Protein AF-0000000087753301 (afdb_ho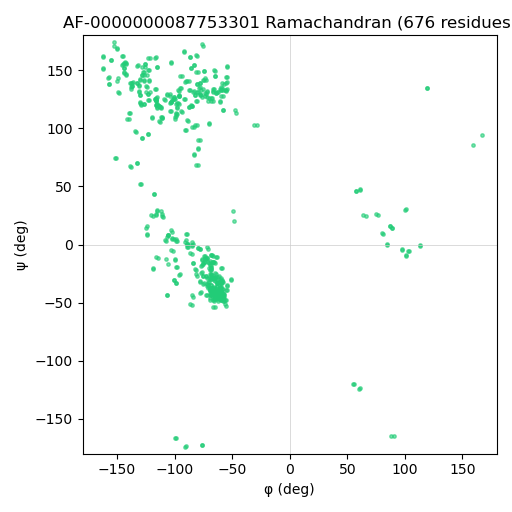modimer)

Foldseek 3Di:
DFFAEEEEDAELQSLLLQLVLVVVPPAQVRYAYEYQDHHCPALNLVFQFWADPPFDPQVLPPCSLVLLLLLQVVLVVCCVPPVQLQKDKFKAKEWELDDDDDPVSCVVRFVQKDKDQPCVVCQVVCQVQLQNPFAPSTGIMIIGIIMGGNSVRNSVVSVVSSVVSVHYYHNDDDPDVLVQFAASYEYEYARQQVCCVVAVQKWWWKWKKWKFQAQSRRYWYAYPPLQWIWRDGNVRIIIITGDTHIRDDDFDDDPVRVVVRLVVVCNGRVVCNPTGTDDMGMHIFTAGVSHFQAAKDARPNNGIYGYGYHHGSCCSSSSNSSSNSNSVRVVVVSPPNPPD/DFFAEEEEDAELQSLLLQLVLVVVPPAQVRYAYEYQDHHCPAVNLVFQFWADPPFDPQVLPPCSLVLLLLLQVVLVVCCVPPVQLQKDKFKAKEWELDDDDDPVSCVVRFVQKDKDQPCVVCQVVCQVQLQNPFAPSTGIMIIGIIMGGNSVRNSVVSVVSSVVSVHYYHNDDDPDQLVQFAASYEYEYARQQVCCVVAVQKWWWKWKKWKFQAQSRRYWYAYPPPRWIWRDGNVRIIIITDDTHIRDPDFDDDPVRVVVRLVVVCNGRVVCNPTGTDDMGMHIFTAGVSHFQAAKDARPNNGIYGYGYHHGSCCSSSSNSSSNSNSVRVVVRSPPNPPD

InterPro domains:
  IPR006076 FAD dependent oxidoreductase [PF01266] (4-327)
  IPR006181 D-amino acid oxidase, conserved site [PS00677] (305-323)
  IPR023209 D-amino-acid oxidase [PIRSF000189] (2-336)
  IPR023209 D-amino-acid oxidase [PTHR11530] (2-331)

Nearest PDB structures (foldseek):
  7cyx-assembly1_A  TM=8.065E-01  e=3.229E-23  Bacillus cereus ATCC 14579
  7cyx-assembly1_B  TM=8.087E-01  e=1.530E-21  Bacillus cereus ATCC 14579
  3if9-assembly1_A-2  TM=7.912E-01  e=9.898E-21  Bacillus subtilis
  1ryi-assembly1_A  TM=8.065E-01  e=8.739E-20  Bacillus subtilis
  1ng3-assembly1_A  TM=7.568E-01  e=5.653E-20  Bacillus subtilis

Structure (mmCIF, N/CA/C/O backbone):
data_AF-0000000087753301-model_v1
#
loop_
_entity.id
_entity.type
_entity.pdbx_description
1 polymer 'Amino acid oxidase'
#
loop_
_atom_site.group_PDB
_atom_site.id
_atom_site.type_symbol
_atom_site.label_atom_id
_atom_site.label_alt_id
_atom_site.label_comp_id
_atom_site.label_asym_id
_atom_site.label_entity_id
_atom_site.label_seq_id
_atom_site.pdbx_PDB_ins_code
_atom_site.Cartn_x
_atom_site.Cartn_y
_atom_site.Cartn_z
_atom_site.occupancy
_atom_site.B_iso_or_equiv
_atom_site.auth_seq_id
_atom_site.auth_comp_id
_atom_site.auth_asym_id
_atom_site.auth_atom_id
_atom_site.pdbx_PDB_model_num
ATOM 1 N N . MET A 1 1 ? 17.531 -39.781 -29.328 1 51.44 1 MET A N 1
ATOM 2 C CA . MET A 1 1 ? 17.156 -38.406 -29.641 1 51.44 1 MET A CA 1
ATOM 3 C C . MET A 1 1 ? 16.672 -37.688 -28.391 1 51.44 1 MET A C 1
ATOM 5 O O . MET A 1 1 ? 16.078 -38.281 -27.5 1 51.44 1 MET A O 1
ATOM 9 N N . LYS A 1 2 ? 17.203 -36.438 -28.094 1 78.88 2 LYS A N 1
ATOM 10 C CA . LYS A 1 2 ? 16.922 -35.781 -26.828 1 78.88 2 LYS A CA 1
ATOM 11 C C . LYS A 1 2 ? 15.484 -35.312 -26.75 1 78.88 2 LYS A C 1
ATOM 13 O O . LYS A 1 2 ? 14.938 -34.844 -27.75 1 78.88 2 LYS A O 1
ATOM 18 N N . SER A 1 3 ? 14.672 -35.625 -25.859 1 89.19 3 SER A N 1
ATOM 19 C CA . SER A 1 3 ? 13.25 -35.375 -25.688 1 89.19 3 SER A CA 1
ATOM 20 C C . SER A 1 3 ? 12.953 -33.875 -25.688 1 89.19 3 SER A C 1
ATOM 22 O O . SER A 1 3 ? 13.75 -33.062 -25.188 1 89.19 3 SER A O 1
ATOM 24 N N . HIS A 1 4 ? 11.945 -33.5 -26.453 1 96.12 4 HIS A N 1
ATOM 25 C CA . HIS A 1 4 ? 11.383 -32.156 -26.391 1 96.12 4 HIS A CA 1
ATOM 26 C C . HIS A 1 4 ? 10.195 -32.094 -25.453 1 96.12 4 HIS A C 1
ATOM 28 O O . HIS A 1 4 ? 9.352 -33 -25.438 1 96.12 4 HIS A O 1
ATOM 34 N N . VAL A 1 5 ? 10.195 -31.094 -24.656 1 98.31 5 VAL A N 1
ATOM 35 C CA . VAL A 1 5 ? 9.109 -30.938 -23.688 1 98.31 5 VAL A CA 1
ATOM 36 C C . VAL A 1 5 ? 8.156 -29.844 -24.172 1 98.31 5 VAL A C 1
ATOM 38 O O . VAL A 1 5 ? 8.578 -28.703 -24.391 1 98.31 5 VAL A O 1
ATOM 41 N N . VAL A 1 6 ? 6.906 -30.156 -24.359 1 98.62 6 VAL A N 1
ATOM 42 C CA . VAL A 1 6 ? 5.879 -29.188 -24.734 1 98.62 6 VAL A CA 1
ATOM 43 C C . VAL A 1 6 ? 4.91 -28.984 -23.578 1 98.62 6 VAL A C 1
ATOM 45 O O . VAL A 1 6 ? 4.16 -29.891 -23.203 1 98.62 6 VAL A O 1
ATOM 48 N N . VAL A 1 7 ? 4.953 -27.844 -22.938 1 98.88 7 VAL A N 1
ATOM 49 C CA . VAL A 1 7 ? 3.994 -27.469 -21.906 1 98.88 7 VAL A CA 1
ATOM 50 C C . VAL A 1 7 ? 2.754 -26.859 -22.547 1 98.88 7 VAL A C 1
ATOM 52 O O . VAL A 1 7 ? 2.85 -25.844 -23.234 1 98.88 7 VAL A O 1
ATOM 55 N N . VAL A 1 8 ? 1.593 -27.484 -22.328 1 98.75 8 VAL A N 1
ATOM 56 C CA . VAL A 1 8 ? 0.366 -27 -22.953 1 98.75 8 VAL A CA 1
ATOM 57 C C . VAL A 1 8 ? -0.476 -26.25 -21.938 1 98.75 8 VAL A C 1
ATOM 59 O O . VAL A 1 8 ? -0.982 -26.844 -20.984 1 98.75 8 VAL A O 1
ATOM 62 N N . GLY A 1 9 ? -0.659 -24.969 -22.141 1 98.31 9 GLY A N 1
ATOM 63 C CA . GLY A 1 9 ? -1.325 -24.062 -21.219 1 98.31 9 GLY A CA 1
ATOM 64 C C . GLY A 1 9 ? -0.431 -22.938 -20.734 1 98.31 9 GLY A C 1
ATOM 65 O O . GLY A 1 9 ? 0.715 -23.172 -20.344 1 98.31 9 GLY A O 1
ATOM 66 N N . ALA A 1 10 ? -0.972 -21.75 -20.75 1 98.31 10 ALA A N 1
ATOM 67 C CA . ALA A 1 10 ? -0.163 -20.578 -20.406 1 98.31 10 ALA A CA 1
ATOM 68 C C . ALA A 1 10 ? -0.73 -19.859 -19.188 1 98.31 10 ALA A C 1
ATOM 70 O O . ALA A 1 10 ? -0.623 -18.625 -19.078 1 98.31 10 ALA A O 1
ATOM 71 N N . GLY A 1 11 ? -1.461 -20.562 -18.344 1 98.19 11 GLY A N 1
ATOM 72 C CA . GLY A 1 11 ? -1.786 -20.047 -17.016 1 98.19 11 GLY A CA 1
ATOM 73 C C . GLY A 1 11 ? -0.625 -20.125 -16.047 1 98.19 11 GLY A C 1
ATOM 74 O O . GLY A 1 11 ? 0.497 -20.453 -16.438 1 98.19 11 GLY A O 1
ATOM 75 N N . VAL A 1 12 ? -0.888 -19.828 -14.812 1 98.69 12 VAL A N 1
ATOM 76 C CA . VAL A 1 12 ? 0.171 -19.766 -13.812 1 98.69 12 VAL A CA 1
ATOM 77 C C . VAL A 1 12 ? 0.815 -21.141 -13.648 1 98.69 12 VAL A C 1
ATOM 79 O O . VAL A 1 12 ? 2.021 -21.234 -13.406 1 98.69 12 VAL A O 1
ATOM 82 N N . ILE A 1 13 ? 0.058 -22.219 -13.797 1 98.75 13 ILE A N 1
ATOM 83 C CA . ILE A 1 13 ? 0.582 -23.562 -13.641 1 98.75 13 ILE A CA 1
ATOM 84 C C . ILE A 1 13 ? 1.532 -23.891 -14.789 1 98.75 13 ILE A C 1
ATOM 86 O O . ILE A 1 13 ? 2.648 -24.359 -14.57 1 98.75 13 ILE A O 1
ATOM 90 N N . GLY A 1 14 ? 1.138 -23.594 -16.016 1 98.81 14 GLY A N 1
ATOM 91 C CA . GLY A 1 14 ? 1.969 -23.891 -17.172 1 98.81 14 GLY A CA 1
ATOM 92 C C . GLY A 1 14 ? 3.252 -23.078 -17.203 1 98.81 14 GLY A C 1
ATOM 93 O O . GLY A 1 14 ? 4.336 -23.641 -17.391 1 98.81 14 GLY A O 1
ATOM 94 N N . LEU A 1 15 ? 3.121 -21.812 -17 1 98.81 15 LEU A N 1
ATOM 95 C CA . LEU A 1 15 ? 4.289 -20.938 -17.031 1 98.81 15 LEU A CA 1
ATOM 96 C C . LEU A 1 15 ? 5.289 -21.312 -15.945 1 98.81 15 LEU A C 1
ATOM 98 O O . LEU A 1 15 ? 6.492 -21.391 -16.203 1 98.81 15 LEU A O 1
ATOM 102 N N . THR A 1 16 ? 4.777 -21.547 -14.75 1 98.81 16 THR A N 1
ATOM 103 C CA . THR A 1 16 ? 5.629 -21.906 -13.617 1 98.81 16 THR A CA 1
ATOM 104 C C . THR A 1 16 ? 6.305 -23.25 -13.859 1 98.81 16 THR A C 1
ATOM 106 O O . THR A 1 16 ? 7.484 -23.422 -13.539 1 98.81 16 THR A O 1
ATOM 109 N N . THR A 1 17 ? 5.582 -24.203 -14.414 1 98.88 17 THR A N 1
ATOM 110 C CA . THR A 1 17 ? 6.141 -25.516 -14.688 1 98.88 17 THR A CA 1
ATOM 111 C C . THR A 1 17 ? 7.27 -25.422 -15.711 1 98.88 17 THR A C 1
ATOM 113 O O . THR A 1 17 ? 8.328 -26.031 -15.531 1 98.88 17 THR A O 1
ATOM 116 N N . ALA A 1 18 ? 7.066 -24.656 -16.766 1 98.88 18 ALA A N 1
ATOM 117 C CA . ALA A 1 18 ? 8.109 -24.469 -17.766 1 98.88 18 ALA A CA 1
ATOM 118 C C . ALA A 1 18 ? 9.352 -23.828 -17.156 1 98.88 18 ALA A C 1
ATOM 120 O O . ALA A 1 18 ? 10.477 -24.25 -17.438 1 98.88 18 ALA A O 1
ATOM 121 N N . LEU A 1 19 ? 9.117 -22.844 -16.344 1 98.75 19 LEU A N 1
ATOM 122 C CA . LEU A 1 19 ? 10.242 -22.172 -15.688 1 98.75 19 LEU A CA 1
ATOM 123 C C . LEU A 1 19 ? 10.984 -23.141 -14.766 1 98.75 19 LEU A C 1
ATOM 125 O O . LEU A 1 19 ? 12.211 -23.172 -14.75 1 98.75 19 LEU A O 1
ATOM 129 N N . GLN A 1 20 ? 10.227 -23.922 -14.031 1 98.75 20 GLN A N 1
ATOM 130 C CA . GLN A 1 20 ? 10.82 -24.906 -13.133 1 98.75 20 GLN A CA 1
ATOM 131 C C . GLN A 1 20 ? 11.648 -25.938 -13.898 1 98.75 20 GLN A C 1
ATOM 133 O O . GLN A 1 20 ? 12.742 -26.312 -13.469 1 98.75 20 GLN A O 1
ATOM 138 N N . LEU A 1 21 ? 11.18 -26.391 -15.039 1 98.75 21 LEU A N 1
ATOM 139 C CA . LEU A 1 21 ? 11.914 -27.328 -15.891 1 98.75 21 LEU A CA 1
ATOM 140 C C . LEU A 1 21 ? 13.266 -26.75 -16.297 1 98.75 21 LEU A C 1
ATOM 142 O O . LEU A 1 21 ? 14.289 -27.438 -16.219 1 98.75 21 LEU A O 1
ATOM 146 N N . SER A 1 22 ? 13.195 -25.5 -16.703 1 98.56 22 SER A N 1
ATOM 147 C CA . SER A 1 22 ? 14.43 -24.828 -17.078 1 98.56 22 SER A CA 1
ATOM 148 C C . SER A 1 22 ? 15.398 -24.75 -15.906 1 98.56 22 SER A C 1
ATOM 150 O O . SER A 1 22 ? 16.594 -25.016 -16.062 1 98.56 22 SER A O 1
ATOM 152 N N . MET A 1 23 ? 14.898 -24.406 -14.75 1 97.62 23 MET A N 1
ATOM 153 C CA . MET A 1 23 ? 15.719 -24.297 -13.547 1 97.62 23 MET A CA 1
ATOM 154 C C . MET A 1 23 ? 16.297 -25.641 -13.141 1 97.62 23 MET A C 1
ATOM 156 O O . MET A 1 23 ? 17.359 -25.719 -12.531 1 97.62 23 MET A O 1
ATOM 160 N N . ASP A 1 24 ? 15.57 -26.656 -13.469 1 97.88 24 ASP A N 1
ATOM 161 C CA . ASP A 1 24 ? 16 -28 -13.117 1 97.88 24 ASP A CA 1
ATOM 162 C C . ASP A 1 24 ? 16.969 -28.562 -14.156 1 97.88 24 ASP A C 1
ATOM 164 O O . ASP A 1 24 ? 17.391 -29.719 -14.078 1 97.88 24 ASP A O 1
ATOM 168 N N . GLY A 1 25 ? 17.266 -27.812 -15.195 1 96.88 25 GLY A N 1
ATOM 169 C CA . GLY A 1 25 ? 18.375 -28.172 -16.062 1 96.88 25 GLY A CA 1
ATOM 170 C C . GLY A 1 25 ? 17.922 -28.578 -17.453 1 96.88 25 GLY A C 1
ATOM 171 O O . GLY A 1 25 ? 18.75 -28.938 -18.312 1 96.88 25 GLY A O 1
ATOM 172 N N . VAL A 1 26 ? 16.656 -28.609 -17.812 1 97.62 26 VAL A N 1
ATOM 173 C CA . VAL A 1 26 ? 16.203 -28.875 -19.172 1 97.62 26 VAL A CA 1
ATOM 174 C C . VAL A 1 26 ? 16.594 -27.703 -20.078 1 97.62 26 VAL A C 1
ATOM 176 O O . VAL A 1 26 ? 16.266 -26.547 -19.781 1 97.62 26 VAL A O 1
ATOM 179 N N . PRO A 1 27 ? 17.312 -27.953 -21.125 1 97.31 27 PRO A N 1
ATOM 180 C CA . PRO A 1 27 ? 17.719 -26.859 -22.016 1 97.31 27 PRO A CA 1
ATOM 181 C C . PRO A 1 27 ? 16.531 -26.078 -22.562 1 97.31 27 PRO A C 1
ATOM 183 O O . PRO A 1 27 ? 15.516 -26.672 -22.938 1 97.31 27 PRO A O 1
ATOM 186 N N . ALA A 1 28 ? 16.641 -24.828 -22.609 1 97.19 28 ALA A N 1
ATOM 187 C CA . ALA A 1 28 ? 15.555 -23.906 -22.984 1 97.19 28 ALA A CA 1
ATOM 188 C C . ALA A 1 28 ? 15.047 -24.219 -24.391 1 97.19 28 ALA A C 1
ATOM 190 O O . ALA A 1 28 ? 13.844 -24.094 -24.656 1 97.19 28 ALA A O 1
ATOM 191 N N . ASP A 1 29 ? 15.969 -24.562 -25.281 1 96.19 29 ASP A N 1
ATOM 192 C CA . ASP A 1 29 ? 15.594 -24.828 -26.672 1 96.19 29 ASP A CA 1
ATOM 193 C C . ASP A 1 29 ? 14.82 -26.141 -26.797 1 96.19 29 ASP A C 1
ATOM 195 O O . ASP A 1 29 ? 14.297 -26.453 -27.875 1 96.19 29 ASP A O 1
ATOM 199 N N . ARG A 1 30 ? 14.672 -26.859 -25.672 1 97.44 30 ARG A N 1
ATOM 200 C CA . ARG A 1 30 ? 13.914 -28.109 -25.656 1 97.44 30 ARG A CA 1
ATOM 201 C C . ARG A 1 30 ? 12.586 -27.938 -24.938 1 97.44 30 ARG A C 1
ATOM 203 O O . ARG A 1 30 ? 11.859 -28.906 -24.703 1 97.44 30 ARG A O 1
ATOM 210 N N . ILE A 1 31 ? 12.273 -26.781 -24.516 1 98.62 31 ILE A N 1
ATOM 211 C CA . ILE A 1 31 ? 11.008 -26.484 -23.859 1 98.62 31 ILE A CA 1
ATOM 212 C C . ILE A 1 31 ? 10.195 -25.516 -24.719 1 98.62 31 ILE A C 1
ATOM 214 O O . ILE A 1 31 ? 10.711 -24.5 -25.188 1 98.62 31 ILE A O 1
ATOM 218 N N . THR A 1 32 ? 9.016 -25.828 -25.016 1 98.56 32 THR A N 1
ATOM 219 C CA . THR A 1 32 ? 8.086 -24.938 -25.703 1 98.56 32 THR A CA 1
ATOM 220 C C . THR A 1 32 ? 6.75 -24.891 -24.969 1 98.56 32 THR A C 1
ATOM 222 O O . THR A 1 32 ? 6.223 -25.922 -24.547 1 98.56 32 THR A O 1
ATOM 225 N N . ILE A 1 33 ? 6.238 -23.719 -24.75 1 98.75 33 ILE A N 1
ATOM 226 C CA . ILE A 1 33 ? 4.883 -23.547 -24.234 1 98.75 33 ILE A CA 1
ATOM 227 C C . ILE A 1 33 ? 3.914 -23.312 -25.391 1 98.75 33 ILE A C 1
ATOM 229 O O . ILE A 1 33 ? 4.184 -22.5 -26.266 1 98.75 33 ILE A O 1
ATOM 233 N N . VAL A 1 34 ? 2.834 -24.078 -25.438 1 98.56 34 VAL A N 1
ATOM 234 C CA . VAL A 1 34 ? 1.784 -23.906 -26.438 1 98.56 34 VAL A CA 1
ATOM 235 C C . VAL A 1 34 ? 0.444 -23.672 -25.75 1 98.56 34 VAL A C 1
ATOM 237 O O . VAL A 1 34 ? 0.086 -24.391 -24.812 1 98.56 34 VAL A O 1
ATOM 240 N N . ALA A 1 35 ? -0.244 -22.672 -26.125 1 97.88 35 ALA A N 1
ATOM 241 C CA . ALA A 1 35 ? -1.526 -22.391 -25.5 1 97.88 35 ALA A CA 1
ATOM 242 C C . ALA A 1 35 ? -2.486 -21.719 -26.469 1 97.88 35 ALA A C 1
ATOM 244 O O . ALA A 1 35 ? -2.066 -20.922 -27.312 1 97.88 35 ALA A O 1
ATOM 245 N N . LYS A 1 36 ? -3.732 -22.094 -26.328 1 96.19 36 LYS A N 1
ATOM 246 C CA . LYS A 1 36 ? -4.77 -21.406 -27.094 1 96.19 36 LYS A CA 1
ATOM 247 C C . LYS A 1 36 ? -4.914 -19.953 -26.625 1 96.19 36 LYS A C 1
ATOM 249 O O . LYS A 1 36 ? -4.898 -19.031 -27.438 1 96.19 36 LYS A O 1
ATOM 254 N N . ASP A 1 37 ? -5.105 -19.797 -25.344 1 93.69 37 ASP A N 1
ATOM 255 C CA . ASP A 1 37 ? -5.18 -18.484 -24.703 1 93.69 37 ASP A CA 1
ATOM 256 C C . ASP A 1 37 ? -3.861 -18.125 -24.016 1 93.69 37 ASP A C 1
ATOM 258 O O . ASP A 1 37 ? -3.361 -18.891 -23.188 1 93.69 37 ASP A O 1
ATOM 262 N N . LEU A 1 38 ? -3.387 -17 -24.359 1 94.62 38 LEU A N 1
ATOM 263 C CA . LEU A 1 38 ? -2.18 -16.531 -23.688 1 94.62 38 LEU A CA 1
ATOM 264 C C . LEU A 1 38 ? -2.5 -16.031 -22.281 1 94.62 38 LEU A C 1
ATOM 266 O O . LEU A 1 38 ? -3.664 -16.016 -21.875 1 94.62 38 LEU A O 1
ATOM 270 N N . SER A 1 39 ? -1.453 -15.742 -21.484 1 91.56 39 SER A N 1
ATOM 271 C CA . SER A 1 39 ? -1.527 -15.594 -20.047 1 91.56 39 SER A CA 1
ATOM 272 C C . SER A 1 39 ? -2.584 -14.57 -19.641 1 91.56 39 SER A C 1
ATOM 274 O O . SER A 1 39 ? -3.344 -14.789 -18.703 1 91.56 39 SER A O 1
ATOM 276 N N . GLU A 1 40 ? -2.744 -13.445 -20.359 1 88.69 40 GLU A N 1
ATOM 277 C CA . GLU A 1 40 ? -3.652 -12.359 -20 1 88.69 40 GLU A CA 1
ATOM 278 C C . GLU A 1 40 ? -5.109 -12.797 -20.125 1 88.69 40 GLU A C 1
ATOM 280 O O . GLU A 1 40 ? -6 -12.188 -19.531 1 88.69 40 GLU A O 1
ATOM 285 N N . ALA A 1 41 ? -5.305 -13.883 -20.922 1 91.19 41 ALA A N 1
ATOM 286 C CA . ALA A 1 41 ? -6.668 -14.336 -21.188 1 91.19 41 ALA A CA 1
ATOM 287 C C . ALA A 1 41 ? -7.02 -15.555 -20.344 1 91.19 41 ALA A C 1
ATOM 289 O O . ALA A 1 41 ? -8.109 -16.109 -20.469 1 91.19 41 ALA A O 1
ATOM 290 N N . THR A 1 42 ? -6.168 -15.945 -19.484 1 92.88 42 THR A N 1
ATOM 291 C CA . THR A 1 42 ? -6.422 -17.109 -18.641 1 92.88 42 THR A CA 1
ATOM 292 C C . THR A 1 42 ? -7.082 -16.703 -17.328 1 92.88 42 THR A C 1
ATOM 294 O O . THR A 1 42 ? -7.074 -15.516 -16.969 1 92.88 42 THR A O 1
ATOM 297 N N . VAL A 1 43 ? -7.625 -17.688 -16.578 1 92.81 43 VAL A N 1
ATOM 298 C CA . VAL A 1 43 ? -8.281 -17.422 -15.305 1 92.81 43 VAL A CA 1
ATOM 299 C C . VAL A 1 43 ? -7.242 -16.969 -14.273 1 92.81 43 VAL A C 1
ATOM 301 O O . VAL A 1 43 ? -7.574 -16.297 -13.305 1 92.81 43 VAL A O 1
ATOM 304 N N . SER A 1 44 ? -5.988 -17.328 -14.539 1 95.81 44 SER A N 1
ATOM 305 C CA . SER A 1 44 ? -4.918 -16.891 -13.648 1 95.81 44 SER A CA 1
ATOM 306 C C . SER A 1 44 ? -4.867 -15.367 -13.547 1 95.81 44 SER A C 1
ATOM 308 O O . SER A 1 44 ? -4.547 -14.812 -12.492 1 95.81 44 SER A O 1
ATOM 310 N N . SER A 1 45 ? -5.211 -14.672 -14.594 1 92.69 45 SER A N 1
ATOM 311 C CA . SER A 1 45 ? -5.129 -13.219 -14.641 1 92.69 45 SER A CA 1
ATOM 312 C C . SER A 1 45 ? -6.258 -12.57 -13.852 1 92.69 45 SER A C 1
ATOM 314 O O . SER A 1 45 ? -6.191 -11.383 -13.508 1 92.69 45 SER A O 1
ATOM 316 N N . VAL A 1 46 ? -7.316 -13.32 -13.516 1 91.25 46 VAL A N 1
ATOM 317 C CA . VAL A 1 46 ? -8.477 -12.82 -12.781 1 91.25 46 VAL A CA 1
ATOM 318 C C . VAL A 1 46 ? -8.359 -13.203 -11.305 1 91.25 46 VAL A C 1
ATOM 320 O O . VAL A 1 46 ? -9.047 -12.641 -10.453 1 91.25 46 VAL A O 1
ATOM 323 N N . SER A 1 47 ? -7.465 -14.062 -11.016 1 94.12 47 SER A N 1
ATOM 324 C CA . SER A 1 47 ? -7.352 -14.633 -9.68 1 94.12 47 SER A CA 1
ATOM 325 C C . SER A 1 47 ? -6.973 -13.57 -8.656 1 94.12 47 SER A C 1
ATOM 327 O O . SER A 1 47 ? -6.191 -12.664 -8.953 1 94.12 47 SER A O 1
ATOM 329 N N . ALA A 1 48 ? -7.504 -13.719 -7.445 1 94.31 48 ALA A N 1
ATOM 330 C CA . ALA A 1 48 ? -7.117 -12.852 -6.328 1 94.31 48 ALA A CA 1
ATOM 331 C C . ALA A 1 48 ? -5.699 -13.164 -5.859 1 94.31 48 ALA A C 1
ATOM 333 O O . ALA A 1 48 ? -4.965 -12.266 -5.441 1 94.31 48 ALA A O 1
ATOM 334 N N . ALA A 1 49 ? -5.371 -14.469 -6.008 1 96.94 49 ALA A N 1
ATOM 335 C CA . ALA A 1 49 ? -3.986 -14.914 -5.906 1 96.94 49 ALA A CA 1
ATOM 336 C C . ALA A 1 49 ? -3.414 -14.602 -4.523 1 96.94 49 ALA A C 1
ATOM 338 O O . ALA A 1 49 ? -2.328 -14.031 -4.406 1 96.94 49 ALA A O 1
ATOM 339 N N . LEU A 1 50 ? -4.137 -14.914 -3.479 1 97.75 50 LEU A N 1
ATOM 340 C CA . LEU A 1 50 ? -3.656 -14.961 -2.102 1 97.75 50 LEU A CA 1
ATOM 341 C C . LEU A 1 50 ? -3.146 -16.359 -1.747 1 97.75 50 LEU A C 1
ATOM 343 O O . LEU A 1 50 ? -3.861 -17.344 -1.926 1 97.75 50 LEU A O 1
ATOM 347 N N . TRP A 1 51 ? -1.936 -16.391 -1.299 1 98.12 51 TRP A N 1
ATOM 348 C CA . TRP A 1 51 ? -1.466 -17.656 -0.742 1 98.12 51 TRP A CA 1
ATOM 349 C C . TRP A 1 51 ? -2.121 -17.938 0.608 1 98.12 51 TRP A C 1
ATOM 351 O O . TRP A 1 51 ? -2.195 -17.047 1.462 1 98.12 51 TRP A O 1
ATOM 361 N N . GLU A 1 52 ? -2.607 -19.109 0.758 1 96.94 52 GLU A N 1
ATOM 362 C CA . GLU A 1 52 ? -3.207 -19.516 2.025 1 96.94 52 GLU A CA 1
ATOM 363 C C . GLU A 1 52 ? -2.947 -21 2.305 1 96.94 52 GLU A C 1
ATOM 365 O O . GLU A 1 52 ? -2.754 -21.781 1.376 1 96.94 52 GLU A O 1
ATOM 370 N N . THR A 1 53 ? -2.961 -21.281 3.516 1 95.56 53 THR A N 1
ATOM 371 C CA . THR A 1 53 ? -2.811 -22.672 3.947 1 95.56 53 THR A CA 1
ATOM 372 C C . THR A 1 53 ? -3.814 -23 5.043 1 95.56 53 THR A C 1
ATOM 374 O O . THR A 1 53 ? -3.996 -22.234 5.984 1 95.56 53 THR A O 1
ATOM 377 N N . PRO A 1 54 ? -4.438 -24.234 5.008 1 95.06 54 PRO A N 1
ATOM 378 C CA . PRO A 1 54 ? -4.43 -25.078 3.82 1 95.06 54 PRO A CA 1
ATOM 379 C C . PRO A 1 54 ? -4.953 -24.375 2.578 1 95.06 54 PRO A C 1
ATOM 381 O O . PRO A 1 54 ? -5.711 -23.406 2.689 1 95.06 54 PRO A O 1
ATOM 384 N N . PRO A 1 55 ? -4.48 -24.844 1.424 1 95.25 55 PRO A N 1
ATOM 385 C CA . PRO A 1 55 ? -5.012 -24.219 0.212 1 95.25 55 PRO A CA 1
ATOM 386 C C . PRO A 1 55 ? -6.504 -24.484 0.018 1 95.25 55 PRO A C 1
ATOM 388 O O . PRO A 1 55 ? -7.012 -25.516 0.436 1 95.25 55 PRO A O 1
ATOM 391 N N . TYR A 1 56 ? -7.18 -23.562 -0.601 1 91.12 56 TYR A N 1
ATOM 392 C CA . TYR A 1 56 ? -8.633 -23.531 -0.745 1 91.12 56 TYR A CA 1
ATOM 393 C C . TYR A 1 56 ? -9.125 -24.797 -1.452 1 91.12 56 TYR A C 1
ATOM 395 O O . TYR A 1 56 ? -8.781 -25.031 -2.609 1 91.12 56 TYR A O 1
ATOM 403 N N . GLU A 1 57 ? -9.883 -25.609 -0.808 1 92.06 57 GLU A N 1
ATOM 404 C CA . GLU A 1 57 ? -10.625 -26.766 -1.29 1 92.06 57 GLU A CA 1
ATOM 405 C C . GLU A 1 57 ? -9.703 -27.781 -1.961 1 92.06 57 GLU A C 1
ATOM 407 O O . GLU A 1 57 ? -9.984 -28.25 -3.066 1 92.06 57 GLU A O 1
ATOM 412 N N . MET A 1 58 ? -8.586 -28.062 -1.313 1 93.38 58 MET A N 1
ATOM 413 C CA . MET A 1 58 ? -7.625 -29.047 -1.816 1 93.38 58 MET A CA 1
ATOM 414 C C . MET A 1 58 ? -7.52 -30.234 -0.871 1 93.38 58 MET A C 1
ATOM 416 O O . MET A 1 58 ? -6.473 -30.875 -0.791 1 93.38 58 MET A O 1
ATOM 420 N N . GLU A 1 59 ? -8.586 -30.531 -0.185 1 85.69 59 GLU A N 1
ATOM 421 C CA . GLU A 1 59 ? -8.57 -31.547 0.852 1 85.69 59 GLU A CA 1
ATOM 422 C C . GLU A 1 59 ? -8.336 -32.938 0.254 1 85.69 59 GLU A C 1
ATOM 424 O O . GLU A 1 59 ? -7.82 -33.844 0.925 1 85.69 59 GLU A O 1
ATOM 429 N N . ALA A 1 60 ? -8.727 -33.156 -0.939 1 86.75 60 ALA A N 1
ATOM 430 C CA . ALA A 1 60 ? -8.578 -34.438 -1.586 1 86.75 60 ALA A CA 1
ATOM 431 C C . ALA A 1 60 ? -7.109 -34.75 -1.901 1 86.75 60 ALA A C 1
ATOM 433 O O . ALA A 1 60 ? -6.738 -35.875 -2.18 1 86.75 60 ALA A O 1
ATOM 434 N N . ASP A 1 61 ? -6.348 -33.719 -1.846 1 90.31 61 ASP A N 1
ATOM 435 C CA . ASP A 1 61 ? -4.938 -33.844 -2.195 1 90.31 61 ASP A CA 1
ATOM 436 C C . ASP A 1 61 ? -4.074 -34 -0.945 1 90.31 61 ASP A C 1
ATOM 438 O O . ASP A 1 61 ? -3.834 -33.031 -0.225 1 90.31 61 ASP A O 1
ATOM 442 N N . THR A 1 62 ? -3.492 -35.125 -0.773 1 90.88 62 THR A N 1
ATOM 443 C CA . THR A 1 62 ? -2.713 -35.438 0.423 1 90.88 62 THR A CA 1
ATOM 444 C C . THR A 1 62 ? -1.427 -34.594 0.449 1 90.88 62 THR A C 1
ATOM 446 O O . THR A 1 62 ? -0.862 -34.375 1.518 1 90.88 62 THR A O 1
ATOM 449 N N . ASN A 1 63 ? -1.012 -34.125 -0.738 1 95.62 63 ASN A N 1
ATOM 450 C CA . ASN A 1 63 ? 0.245 -33.375 -0.836 1 95.62 63 ASN A CA 1
ATOM 451 C C . ASN A 1 63 ? 0.011 -31.875 -0.861 1 95.62 63 ASN A C 1
ATOM 453 O O . ASN A 1 63 ? 0.957 -31.094 -1.011 1 95.62 63 ASN A O 1
ATOM 457 N N . ALA A 1 64 ? -1.199 -31.484 -0.694 1 96.31 64 ALA A N 1
ATOM 458 C CA . ALA A 1 64 ? -1.57 -30.078 -0.891 1 96.31 64 ALA A CA 1
ATOM 459 C C . ALA A 1 64 ? -0.796 -29.172 0.057 1 96.31 64 ALA A C 1
ATOM 461 O O . ALA A 1 64 ? -0.31 -28.109 -0.348 1 96.31 64 ALA A O 1
ATOM 462 N N . ILE A 1 65 ? -0.618 -29.562 1.295 1 96.25 65 ILE A N 1
ATOM 463 C CA 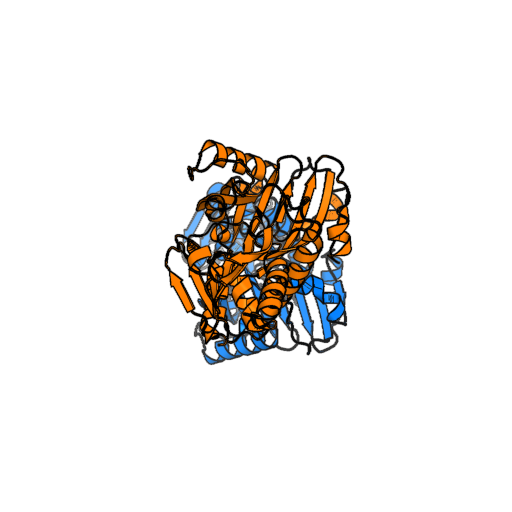. ILE A 1 65 ? 0.058 -28.766 2.305 1 96.25 65 ILE A CA 1
ATOM 464 C C . ILE A 1 65 ? 1.53 -28.594 1.934 1 96.25 65 ILE A C 1
ATOM 466 O O . ILE A 1 65 ? 2.09 -27.5 2.053 1 96.25 65 ILE A O 1
ATOM 470 N N . GLU A 1 66 ? 2.109 -29.672 1.459 1 96.75 66 GLU A N 1
ATOM 471 C CA . GLU A 1 66 ? 3.508 -29.625 1.045 1 96.75 66 GLU A CA 1
ATOM 472 C C . GLU A 1 66 ? 3.697 -28.734 -0.179 1 96.75 66 GLU A C 1
ATOM 474 O O . GLU A 1 66 ? 4.66 -27.969 -0.25 1 96.75 66 GLU A O 1
ATOM 479 N N . TRP A 1 67 ? 2.799 -28.906 -1.18 1 98.12 67 TRP A N 1
ATOM 480 C CA . TRP A 1 67 ? 2.857 -28.047 -2.363 1 98.12 67 TRP A CA 1
ATOM 481 C C . TRP A 1 67 ? 2.73 -26.578 -1.983 1 98.12 67 TRP A C 1
ATOM 483 O O . TRP A 1 67 ? 3.449 -25.734 -2.514 1 98.12 67 TRP A O 1
ATOM 493 N N . CYS A 1 68 ? 1.836 -26.359 -1.064 1 97.44 68 CYS A N 1
ATOM 494 C CA . CYS A 1 68 ? 1.558 -25 -0.602 1 97.44 68 CYS A CA 1
ATOM 495 C C . CYS A 1 68 ? 2.762 -24.422 0.127 1 97.44 68 CYS A C 1
ATOM 497 O O . CYS A 1 68 ? 3.125 -23.266 -0.094 1 97.44 68 CYS A O 1
ATOM 499 N N . ALA A 1 69 ? 3.416 -25.188 0.976 1 96.94 69 ALA A N 1
ATOM 500 C CA . ALA A 1 69 ? 4.605 -24.75 1.703 1 96.94 69 ALA A CA 1
ATOM 501 C C . ALA A 1 69 ? 5.758 -24.469 0.747 1 96.94 69 ALA A C 1
ATOM 503 O O . ALA A 1 69 ? 6.473 -23.469 0.91 1 96.94 69 ALA A O 1
ATOM 504 N N . ALA A 1 70 ? 5.93 -25.328 -0.25 1 97.62 70 ALA A N 1
ATOM 505 C CA . ALA A 1 70 ? 6.969 -25.109 -1.255 1 97.62 70 ALA A CA 1
ATOM 506 C C . ALA A 1 70 ? 6.723 -23.812 -2.033 1 97.62 70 ALA A C 1
ATOM 508 O O . ALA A 1 70 ? 7.664 -23.094 -2.352 1 97.62 70 ALA A O 1
ATOM 509 N N . THR A 1 71 ? 5.492 -23.594 -2.322 1 98.5 71 THR A N 1
ATOM 510 C CA . THR A 1 71 ? 5.141 -22.375 -3.051 1 98.5 71 THR A CA 1
ATOM 511 C C . THR A 1 71 ? 5.398 -21.141 -2.195 1 98.5 71 THR A C 1
ATOM 513 O O . THR A 1 71 ? 5.914 -20.141 -2.689 1 98.5 71 THR A O 1
ATOM 516 N N . LEU A 1 72 ? 5.102 -21.219 -0.877 1 97.06 72 LEU A N 1
ATOM 517 C CA . LEU A 1 72 ? 5.406 -20.109 0.031 1 97.06 72 LEU A CA 1
ATOM 518 C C . LEU A 1 72 ? 6.895 -19.781 0.002 1 97.06 72 LEU A C 1
ATOM 520 O O . LEU A 1 72 ? 7.27 -18.609 -0.103 1 97.06 72 LEU A O 1
ATOM 524 N N . HIS A 1 73 ? 7.68 -20.781 0.062 1 95.94 73 HIS A N 1
ATOM 525 C CA . HIS A 1 73 ? 9.125 -20.594 0.051 1 95.94 73 HIS A CA 1
ATOM 526 C C . HIS A 1 73 ? 9.578 -19.875 -1.217 1 95.94 73 HIS A C 1
ATOM 528 O O . HIS A 1 73 ? 10.344 -18.922 -1.15 1 95.94 73 HIS A O 1
ATOM 534 N N . LYS A 1 74 ? 9.062 -20.312 -2.328 1 97.56 74 LYS A N 1
ATOM 535 C CA . LYS A 1 74 ? 9.477 -19.734 -3.607 1 97.56 74 LYS A CA 1
ATOM 536 C C . LYS A 1 74 ? 8.977 -18.297 -3.758 1 97.56 74 LYS A C 1
ATOM 538 O O . LYS A 1 74 ? 9.719 -17.438 -4.227 1 97.56 74 LYS A O 1
ATOM 543 N N . LEU A 1 75 ? 7.742 -18.094 -3.379 1 96.5 75 LEU A N 1
ATOM 544 C CA . LEU A 1 75 ? 7.207 -16.734 -3.486 1 96.5 75 LEU A CA 1
ATOM 545 C C . LEU A 1 75 ? 7.977 -15.773 -2.59 1 96.5 75 LEU A C 1
ATOM 547 O O . LEU A 1 75 ? 8.195 -14.617 -2.959 1 96.5 75 LEU A O 1
ATOM 551 N N . THR A 1 76 ? 8.414 -16.25 -1.415 1 90.88 76 THR A N 1
ATOM 552 C CA . THR A 1 76 ? 9.211 -15.438 -0.503 1 90.88 76 THR A CA 1
ATOM 553 C C . THR A 1 76 ? 10.562 -15.094 -1.124 1 90.88 76 THR A C 1
ATOM 555 O O . THR A 1 76 ? 11.008 -13.945 -1.054 1 90.88 76 THR A O 1
ATOM 558 N N . GLU A 1 77 ? 11.125 -16.047 -1.775 1 92.19 77 GLU A N 1
ATOM 559 C CA . GLU A 1 77 ? 12.383 -15.828 -2.473 1 92.19 77 GLU A CA 1
ATOM 560 C C . GLU A 1 77 ? 12.219 -14.82 -3.607 1 92.19 77 GLU A C 1
ATOM 562 O O . GLU A 1 77 ? 13.055 -13.93 -3.783 1 92.19 77 GLU A O 1
ATOM 567 N N . LEU A 1 78 ? 11.18 -14.992 -4.312 1 93.31 78 LEU A N 1
ATOM 568 C CA . LEU A 1 78 ? 10.93 -14.109 -5.445 1 93.31 78 LEU A CA 1
ATOM 569 C C . LEU A 1 78 ? 10.703 -12.672 -4.977 1 93.31 78 LEU A C 1
ATOM 571 O O . LEU A 1 78 ? 11.195 -11.727 -5.598 1 93.31 78 LEU A O 1
ATOM 575 N N . GLN A 1 79 ? 9.977 -12.57 -3.926 1 89.75 79 GLN A N 1
ATOM 576 C CA . GLN A 1 79 ? 9.742 -11.234 -3.383 1 89.75 79 GLN A CA 1
ATOM 577 C C . GLN A 1 79 ? 11.055 -10.562 -2.994 1 89.75 79 GLN A C 1
ATOM 579 O O . GLN A 1 79 ? 11.234 -9.367 -3.215 1 89.75 79 GLN A O 1
ATOM 584 N N . ARG A 1 80 ? 11.93 -11.281 -2.436 1 83.62 80 ARG A N 1
ATOM 585 C CA . ARG A 1 80 ? 13.211 -10.766 -1.964 1 83.62 80 ARG A CA 1
ATOM 586 C C . ARG A 1 80 ? 14.141 -10.445 -3.133 1 83.62 80 ARG A C 1
ATOM 588 O O . ARG A 1 80 ? 14.719 -9.359 -3.191 1 83.62 80 ARG A O 1
ATOM 595 N N . ASP A 1 81 ? 14.18 -11.328 -4.098 1 87.88 81 ASP A N 1
ATOM 596 C CA . ASP A 1 81 ? 15.211 -11.266 -5.129 1 87.88 81 ASP A CA 1
ATOM 597 C C . ASP A 1 81 ? 14.695 -10.539 -6.375 1 87.88 81 ASP A C 1
ATOM 599 O O . ASP A 1 81 ? 15.492 -10.023 -7.168 1 87.88 81 ASP A O 1
ATOM 603 N N . HIS A 1 82 ? 13.406 -10.578 -6.551 1 89.56 82 HIS A N 1
ATOM 604 C CA . HIS A 1 82 ? 12.766 -9.953 -7.703 1 89.56 82 HIS A CA 1
ATOM 605 C C . HIS A 1 82 ? 11.562 -9.117 -7.281 1 89.56 82 HIS A C 1
ATOM 607 O O . HIS A 1 82 ? 10.422 -9.43 -7.637 1 89.56 82 HIS A O 1
ATOM 613 N N . PRO A 1 83 ? 11.852 -8 -6.609 1 82.56 83 PRO A N 1
ATOM 614 C CA . PRO A 1 83 ? 10.75 -7.184 -6.102 1 82.56 83 PRO A CA 1
ATOM 615 C C . PRO A 1 83 ? 9.812 -6.691 -7.207 1 82.56 83 PRO A C 1
ATOM 617 O O . PRO A 1 83 ? 8.656 -6.371 -6.945 1 82.56 83 PRO A O 1
ATOM 620 N N . GLU A 1 84 ? 10.281 -6.684 -8.461 1 83.38 84 GLU A N 1
ATOM 621 C CA . GLU A 1 84 ? 9.492 -6.242 -9.602 1 83.38 84 GLU A CA 1
ATOM 622 C C . GLU A 1 84 ? 8.5 -7.316 -10.039 1 83.38 84 GLU A C 1
ATOM 624 O O . GLU A 1 84 ? 7.645 -7.07 -10.891 1 83.38 84 GLU A O 1
ATOM 629 N N . ALA A 1 85 ? 8.516 -8.531 -9.398 1 92.5 85 ALA A N 1
ATOM 630 C CA . ALA A 1 85 ? 7.711 -9.664 -9.844 1 92.5 85 ALA A CA 1
ATOM 631 C C . ALA A 1 85 ? 6.25 -9.492 -9.445 1 92.5 85 ALA A C 1
ATOM 633 O O . ALA A 1 85 ? 5.379 -10.227 -9.914 1 92.5 85 ALA A O 1
ATOM 634 N N . GLY A 1 86 ? 5.941 -8.555 -8.586 1 91.94 86 GLY A N 1
ATOM 635 C CA . GLY A 1 86 ? 4.562 -8.289 -8.203 1 91.94 86 GLY A CA 1
ATOM 636 C C . GLY A 1 86 ? 4.082 -9.141 -7.051 1 91.94 86 GLY A C 1
ATOM 637 O O . GLY A 1 86 ? 2.879 -9.281 -6.828 1 91.94 86 GLY A O 1
ATOM 638 N N . ILE A 1 87 ? 5.043 -9.781 -6.297 1 94.31 87 ILE A N 1
ATOM 639 C CA . ILE A 1 87 ? 4.727 -10.555 -5.102 1 94.31 87 ILE A CA 1
ATOM 640 C C . ILE A 1 87 ? 4.926 -9.688 -3.859 1 94.31 87 ILE A C 1
ATOM 642 O O . ILE A 1 87 ? 5.984 -9.078 -3.682 1 94.31 87 ILE A O 1
ATOM 646 N N . HIS A 1 88 ? 3.885 -9.656 -3.045 1 90.56 88 HIS A N 1
ATOM 647 C CA . HIS A 1 88 ? 3.947 -8.859 -1.825 1 90.56 88 HIS A CA 1
ATOM 648 C C . HIS A 1 88 ? 3.361 -9.617 -0.64 1 90.56 88 HIS A C 1
ATOM 650 O O . HIS A 1 88 ? 2.326 -10.273 -0.77 1 90.56 88 HIS A O 1
ATOM 656 N N . THR A 1 89 ? 4.051 -9.531 0.458 1 92.12 89 THR A N 1
ATOM 657 C CA . THR A 1 89 ? 3.523 -10.133 1.678 1 92.12 89 THR A CA 1
ATOM 658 C C . THR A 1 89 ? 2.611 -9.148 2.41 1 92.12 89 THR A C 1
ATOM 660 O O . THR A 1 89 ? 2.949 -7.977 2.562 1 92.12 89 THR A O 1
ATOM 663 N N . VAL A 1 90 ? 1.447 -9.617 2.82 1 91.19 90 VAL A N 1
ATOM 664 C CA . VAL A 1 90 ? 0.501 -8.789 3.566 1 91.19 90 VAL A CA 1
ATOM 665 C C . VAL A 1 90 ? 0.003 -9.562 4.789 1 91.19 90 VAL A C 1
ATOM 667 O O . VAL A 1 90 ? 0.007 -10.789 4.801 1 91.19 90 VAL A O 1
ATOM 670 N N . PRO A 1 91 ? -0.415 -8.82 5.84 1 90.31 91 PRO A N 1
ATOM 671 C CA . PRO A 1 91 ? -1.175 -9.531 6.867 1 90.31 91 PRO A CA 1
ATOM 672 C C . PRO A 1 91 ? -2.484 -10.117 6.34 1 90.31 91 PRO A C 1
ATOM 674 O O . PRO A 1 91 ? -3.207 -9.438 5.598 1 90.31 91 PRO A O 1
ATOM 677 N N . SER A 1 92 ? -2.691 -11.297 6.621 1 94.62 92 SER A N 1
ATOM 678 C CA . SER A 1 92 ? -3.943 -11.961 6.27 1 94.62 92 SER A CA 1
ATOM 679 C C . SER A 1 92 ? -4.758 -12.297 7.516 1 94.62 92 SER A C 1
ATOM 681 O O . SER A 1 92 ? -4.312 -13.062 8.367 1 94.62 92 SER A O 1
ATOM 683 N N . PHE A 1 93 ? -5.93 -11.719 7.609 1 93.81 93 PHE A N 1
ATOM 684 C CA . PHE A 1 93 ? -6.805 -11.945 8.75 1 93.81 93 PHE A CA 1
ATOM 685 C C . PHE A 1 93 ? -7.941 -12.891 8.383 1 93.81 93 PHE A C 1
ATOM 687 O O . PHE A 1 93 ? -8.594 -12.711 7.355 1 93.81 93 PHE A O 1
ATOM 694 N N . THR A 1 94 ? -8.117 -13.875 9.164 1 95.5 94 THR A N 1
ATOM 695 C CA . THR A 1 94 ? -9.344 -14.664 9.172 1 95.5 94 THR A CA 1
ATOM 696 C C . THR A 1 94 ? -10.227 -14.273 10.352 1 95.5 94 THR A C 1
ATOM 698 O O . THR A 1 94 ? -9.781 -14.273 11.5 1 95.5 94 THR A O 1
ATOM 701 N N . VAL A 1 95 ? -11.453 -13.906 10.039 1 94 95 VAL A N 1
ATOM 702 C CA . VAL A 1 95 ? -12.344 -13.43 11.086 1 94 95 VAL A CA 1
ATOM 703 C C . VAL A 1 95 ? -13.602 -14.281 11.125 1 94 95 VAL A C 1
ATOM 705 O O . VAL A 1 95 ? -14.008 -14.852 10.109 1 94 95 VAL A O 1
ATOM 708 N N . SER A 1 96 ? -14.195 -14.398 12.328 1 95.5 96 SER A N 1
ATOM 709 C CA . SER A 1 96 ? -15.43 -15.164 12.484 1 95.5 96 SER A CA 1
ATOM 710 C C . SER A 1 96 ? -16.203 -14.727 13.727 1 95.5 96 SER A C 1
ATOM 712 O O . SER A 1 96 ? -15.602 -14.305 14.719 1 95.5 96 SER A O 1
ATOM 714 N N . GLU A 1 97 ? -17.469 -14.758 13.578 1 93.75 97 GLU A N 1
ATOM 715 C CA . GLU A 1 97 ? -18.344 -14.57 14.734 1 93.75 97 GLU A CA 1
ATOM 716 C C . GLU A 1 97 ? -18.328 -15.789 15.648 1 93.75 97 GLU A C 1
ATOM 718 O O . GLU A 1 97 ? -18.516 -15.664 16.859 1 93.75 97 GLU A O 1
ATOM 723 N N . LYS A 1 98 ? -18.062 -16.906 15.062 1 93.62 98 LYS A N 1
ATOM 724 C CA . LYS A 1 98 ? -18.062 -18.188 15.766 1 93.62 98 LYS A CA 1
ATOM 725 C C . LYS A 1 98 ? -16.641 -18.656 16.047 1 93.62 98 LYS A C 1
ATOM 727 O O . LYS A 1 98 ? -15.695 -18.281 15.336 1 93.62 98 LYS A O 1
ATOM 732 N N . LYS A 1 99 ? -16.531 -19.469 17 1 91.81 99 LYS A N 1
ATOM 733 C CA . LYS A 1 99 ? -15.219 -19.984 17.375 1 91.81 99 LYS A CA 1
ATOM 734 C C . LYS A 1 99 ? -14.539 -20.656 16.188 1 91.81 99 LYS A C 1
ATOM 736 O O . LYS A 1 99 ? -15.148 -21.484 15.508 1 91.81 99 LYS A O 1
ATOM 741 N N . LEU A 1 100 ? -13.273 -20.328 15.961 1 90.31 100 LEU A N 1
ATOM 742 C CA . LEU A 1 100 ? -12.469 -20.891 14.883 1 90.31 100 LEU A CA 1
ATOM 743 C C . LEU A 1 100 ? -11.617 -22.047 15.383 1 90.31 100 LEU A C 1
ATOM 745 O O . LEU A 1 100 ? -11.055 -22 16.484 1 90.31 100 LEU A O 1
ATOM 749 N N . LYS A 1 101 ? -11.672 -23.109 14.602 1 90.69 101 LYS A N 1
ATOM 750 C CA . LYS A 1 101 ? -10.641 -24.109 14.852 1 90.69 101 LYS A CA 1
ATOM 751 C C . LYS A 1 101 ? -9.258 -23.578 14.5 1 90.69 101 LYS A C 1
ATOM 753 O O . LYS A 1 101 ? -9.078 -22.922 13.469 1 90.69 101 LYS A O 1
ATOM 758 N N . PRO A 1 102 ? -8.344 -23.812 15.414 1 91.81 102 PRO A N 1
ATOM 759 C CA . PRO A 1 102 ? -7 -23.328 15.102 1 91.81 102 PRO A CA 1
ATOM 760 C C . PRO A 1 102 ? -6.473 -23.844 13.766 1 91.81 102 PRO A C 1
ATOM 762 O O . PRO A 1 102 ? -6.621 -25.031 13.469 1 91.81 102 PRO A O 1
ATOM 765 N N . ASN A 1 103 ? -5.941 -23 13.023 1 94.81 103 ASN A N 1
ATOM 766 C CA . ASN A 1 103 ? -5.281 -23.375 11.781 1 94.81 103 ASN A CA 1
ATOM 767 C C . ASN A 1 103 ? -3.879 -23.922 12.039 1 94.81 103 ASN A C 1
ATOM 769 O O . ASN A 1 103 ? -2.895 -23.188 11.961 1 94.81 103 ASN A O 1
ATOM 773 N N . VAL A 1 104 ? -3.799 -25.156 12.227 1 94.56 104 VAL A N 1
ATOM 774 C CA . VAL A 1 104 ? -2.561 -25.828 12.633 1 94.56 104 VAL A CA 1
ATOM 775 C C . VAL A 1 104 ? -1.53 -25.703 11.508 1 94.56 104 VAL A C 1
ATOM 777 O O . VAL A 1 104 ? -0.335 -25.547 11.773 1 94.56 104 VAL A O 1
ATOM 780 N N . ASP A 1 105 ? -1.974 -25.781 10.305 1 94.38 105 ASP A N 1
ATOM 781 C CA . ASP A 1 105 ? -1.057 -25.703 9.172 1 94.38 105 ASP A CA 1
ATOM 782 C C . ASP A 1 105 ? -0.394 -24.328 9.094 1 94.38 105 ASP A C 1
ATOM 784 O O . ASP A 1 105 ? 0.822 -24.234 8.922 1 94.38 105 ASP A O 1
ATOM 788 N N . ALA A 1 106 ? -1.198 -23.297 9.234 1 94.06 106 ALA A N 1
ATOM 789 C CA . ALA A 1 106 ? -0.651 -21.953 9.234 1 94.06 106 ALA A CA 1
ATOM 790 C C . ALA A 1 106 ? 0.287 -21.734 10.422 1 94.06 106 ALA A C 1
ATOM 792 O O . ALA A 1 106 ? 1.345 -21.125 10.281 1 94.06 106 ALA A O 1
ATOM 793 N N . LYS A 1 107 ? -0.115 -22.266 11.57 1 94.06 107 LYS A N 1
ATOM 794 C CA . LYS A 1 107 ? 0.705 -22.141 12.773 1 94.06 107 LYS A CA 1
ATOM 795 C C . LYS A 1 107 ? 2.072 -22.797 12.57 1 94.06 107 LYS A C 1
ATOM 797 O O . LYS A 1 107 ? 3.09 -22.25 13.008 1 94.06 107 LYS A O 1
ATOM 802 N N . ASN A 1 108 ? 2.061 -23.875 11.867 1 93.5 108 ASN A N 1
ATOM 803 C CA . ASN A 1 108 ? 3.291 -24.625 11.672 1 93.5 108 ASN A CA 1
ATOM 804 C C . ASN A 1 108 ? 4.156 -24.031 10.562 1 93.5 108 ASN A C 1
ATOM 806 O O . ASN A 1 108 ? 5.375 -24.203 10.562 1 93.5 108 ASN A O 1
ATOM 810 N N . THR A 1 109 ? 3.545 -23.359 9.656 1 92.56 109 THR A N 1
ATOM 811 C CA . THR A 1 109 ? 4.246 -22.922 8.453 1 92.56 109 THR A CA 1
ATOM 812 C C . THR A 1 109 ? 4.641 -21.453 8.555 1 92.56 109 THR A C 1
ATOM 814 O O . THR A 1 109 ? 5.66 -21.047 7.996 1 92.56 109 THR A O 1
ATOM 817 N N . CYS A 1 110 ? 3.854 -20.703 9.258 1 90.62 110 CYS A N 1
ATOM 818 C CA . CYS A 1 110 ? 4.066 -19.25 9.305 1 90.62 110 CYS A CA 1
ATOM 819 C C . CYS A 1 110 ? 4.473 -18.812 10.703 1 90.62 110 CYS A C 1
ATOM 821 O O . CYS A 1 110 ? 3.676 -18.875 11.641 1 90.62 110 CYS A O 1
ATOM 823 N N . THR A 1 111 ? 5.66 -18.234 10.836 1 86.5 111 THR A N 1
ATOM 824 C CA . THR A 1 111 ? 6.152 -17.781 12.133 1 86.5 111 THR A CA 1
ATOM 825 C C . THR A 1 111 ? 5.328 -16.594 12.641 1 86.5 111 THR A C 1
ATOM 827 O O . THR A 1 111 ? 5.324 -16.312 13.844 1 86.5 111 THR A O 1
ATOM 830 N N . SER A 1 112 ? 4.598 -15.938 11.797 1 86.56 112 SER A N 1
ATOM 831 C CA . SER A 1 112 ? 3.826 -14.75 12.148 1 86.56 112 SER A CA 1
ATOM 832 C C . SER A 1 112 ? 2.43 -15.125 12.633 1 86.56 112 SER A C 1
ATOM 834 O O . SER A 1 112 ? 1.628 -14.25 12.961 1 86.56 112 SER A O 1
ATOM 836 N N . TYR A 1 113 ? 2.111 -16.375 12.68 1 91.88 113 TYR A N 1
ATOM 837 C CA . TYR A 1 113 ? 0.766 -16.812 13.031 1 91.88 113 TYR A CA 1
ATOM 838 C C . TYR A 1 113 ? 0.377 -16.328 14.422 1 91.88 113 TYR A C 1
ATOM 840 O O . TYR A 1 113 ? 1.169 -16.422 15.367 1 91.88 113 TYR A O 1
ATOM 848 N N . GLN A 1 114 ? -0.814 -15.766 14.539 1 88.69 114 GLN A N 1
ATOM 849 C CA . GLN A 1 114 ? -1.427 -15.359 15.797 1 88.69 114 GLN A CA 1
ATOM 850 C C . GLN A 1 114 ? -2.928 -15.633 15.797 1 88.69 114 GLN A C 1
ATOM 852 O O . GLN A 1 114 ? -3.568 -15.602 14.75 1 88.69 114 GLN A O 1
ATOM 857 N N . ALA A 1 115 ? -3.416 -15.953 16.953 1 90.19 115 ALA A N 1
ATOM 858 C CA . ALA A 1 115 ? -4.852 -16.109 17.141 1 90.19 115 ALA A CA 1
ATOM 859 C C . ALA A 1 115 ? -5.324 -15.336 18.375 1 90.19 115 ALA A C 1
ATOM 861 O O . ALA A 1 115 ? -4.605 -15.242 19.375 1 90.19 115 ALA A O 1
ATOM 862 N N . TRP A 1 116 ? -6.438 -14.68 18.234 1 83.88 116 TRP A N 1
ATOM 863 C CA . TRP A 1 116 ? -6.961 -13.914 19.359 1 83.88 116 TRP A CA 1
ATOM 864 C C . TRP A 1 116 ? -8.484 -13.992 19.422 1 83.88 116 TRP A C 1
ATOM 866 O O . TRP A 1 116 ? -9.125 -14.32 18.422 1 83.88 116 TRP A O 1
ATOM 876 N N . GLU A 1 117 ? -9.07 -13.773 20.516 1 81.12 117 GLU A N 1
ATOM 877 C CA . GLU A 1 117 ? -10.516 -13.781 20.719 1 81.12 117 GLU A CA 1
ATOM 878 C C . GLU A 1 117 ? -11.055 -12.367 20.922 1 81.12 117 GLU A C 1
ATOM 880 O O . GLU A 1 117 ? -12.25 -12.125 20.766 1 81.12 117 GLU A O 1
ATOM 885 N N . SER A 1 118 ? -10.188 -11.344 21.156 1 72.94 118 SER A N 1
ATOM 886 C CA . SER A 1 118 ? -10.711 -10 21.375 1 72.94 118 SER A CA 1
ATOM 887 C C . SER A 1 118 ? -10.086 -9 20.406 1 72.94 118 SER A C 1
ATOM 889 O O . SER A 1 118 ? -8.867 -8.953 20.25 1 72.94 118 SER A O 1
ATOM 891 N N . PRO A 1 119 ? -11.078 -8.195 19.781 1 64.19 119 PRO A N 1
ATOM 892 C CA . PRO A 1 119 ? -10.602 -7.207 18.797 1 64.19 119 PRO A CA 1
ATOM 893 C C . PRO A 1 119 ? -9.641 -6.191 19.422 1 64.19 119 PRO A C 1
ATOM 895 O O . PRO A 1 119 ? -8.758 -5.68 18.734 1 64.19 119 PRO A O 1
ATOM 898 N N . SER A 1 120 ? -9.797 -5.91 20.688 1 65.25 120 SER A N 1
ATOM 899 C CA . SER A 1 120 ? -9.031 -4.824 21.281 1 65.25 120 SER A CA 1
ATOM 900 C C . SER A 1 120 ? -7.535 -5.074 21.188 1 65.25 120 SER A C 1
ATOM 902 O O . SER A 1 120 ? -6.75 -4.133 21.047 1 65.25 120 SER A O 1
ATOM 904 N N . LYS A 1 121 ? -7.172 -6.312 21.234 1 65.12 121 LYS A N 1
ATOM 905 C CA . LYS A 1 121 ? -5.75 -6.641 21.203 1 65.12 121 LYS A CA 1
ATOM 906 C C . LYS A 1 121 ? -5.176 -6.465 19.812 1 65.12 121 LYS A C 1
ATOM 908 O O . LYS A 1 121 ? -3.957 -6.438 19.625 1 65.12 121 LYS A O 1
ATOM 913 N N . LEU A 1 122 ? -6.109 -6.254 18.875 1 71.31 122 LEU A N 1
ATOM 914 C CA . LEU A 1 122 ? -5.672 -6.258 17.484 1 71.31 122 LEU A CA 1
ATOM 915 C C . LEU A 1 122 ? -5.656 -4.844 16.922 1 71.31 122 LEU A C 1
ATOM 917 O O . LEU A 1 122 ? -5.191 -4.625 15.797 1 71.31 122 LEU A O 1
ATOM 921 N N . ASN A 1 123 ? -5.879 -3.906 17.75 1 72.94 123 ASN A N 1
ATOM 922 C CA . ASN A 1 123 ? -6.148 -2.566 17.234 1 72.94 123 ASN A CA 1
ATOM 923 C C . ASN A 1 123 ? -4.945 -1.996 16.5 1 72.94 123 ASN A C 1
ATOM 925 O O . ASN A 1 123 ? -5.086 -1.486 15.383 1 72.94 123 ASN A O 1
ATOM 929 N N . ALA A 1 124 ? -3.777 -2.178 17.109 1 71.25 124 ALA A N 1
ATOM 930 C CA . ALA A 1 124 ? -2.594 -1.598 16.484 1 71.25 124 ALA A CA 1
ATOM 931 C C . ALA A 1 124 ? -2.289 -2.281 15.148 1 71.25 124 ALA A C 1
ATOM 933 O O . ALA A 1 124 ? -1.964 -1.617 14.164 1 71.25 124 ALA A O 1
ATOM 934 N N . THR A 1 125 ? -2.488 -3.59 15.172 1 75.5 125 THR A N 1
ATOM 935 C CA . THR A 1 125 ? -2.225 -4.367 13.961 1 75.5 125 THR A CA 1
ATOM 936 C C . THR A 1 125 ? -3.244 -4.043 12.875 1 75.5 125 THR A C 1
ATOM 938 O O . THR A 1 125 ? -2.883 -3.877 11.711 1 75.5 125 THR A O 1
ATOM 941 N N . LEU A 1 126 ? -4.438 -3.879 13.266 1 81.56 126 LEU A N 1
ATOM 942 C CA . LEU A 1 126 ? -5.5 -3.557 12.32 1 81.56 126 LEU A CA 1
ATOM 943 C C . LEU A 1 126 ? -5.324 -2.148 11.766 1 81.56 126 LEU A C 1
ATOM 945 O O . LEU A 1 126 ? -5.527 -1.92 10.57 1 81.56 126 LEU A O 1
ATOM 949 N N . ARG A 1 127 ? -4.902 -1.273 12.586 1 77.44 127 ARG A N 1
ATOM 950 C CA . ARG A 1 127 ? -4.66 0.094 12.133 1 77.44 127 ARG A CA 1
ATOM 951 C C . ARG A 1 127 ? -3.547 0.139 11.094 1 77.44 127 ARG A C 1
ATOM 953 O O . ARG A 1 127 ? -3.689 0.784 10.055 1 77.44 127 ARG A O 1
ATOM 960 N N . ARG A 1 128 ? -2.525 -0.599 11.367 1 77.69 128 ARG A N 1
ATOM 961 C CA . ARG A 1 128 ? -1.399 -0.666 10.438 1 77.69 128 ARG A CA 1
ATOM 962 C C . ARG A 1 128 ? -1.817 -1.293 9.117 1 77.69 128 ARG A C 1
ATOM 964 O O . ARG A 1 128 ? -1.312 -0.916 8.055 1 77.69 128 ARG A O 1
ATOM 971 N N . ALA A 1 129 ? -2.805 -2.135 9.266 1 81.56 129 ALA A N 1
ATOM 972 C CA . ALA A 1 129 ? -3.262 -2.887 8.102 1 81.56 129 ALA A CA 1
ATOM 973 C C . ALA A 1 129 ? -4.352 -2.127 7.352 1 81.56 129 ALA A C 1
ATOM 975 O O . ALA A 1 129 ? -4.844 -2.594 6.32 1 81.56 129 ALA A O 1
ATOM 976 N N . GLY A 1 130 ? -4.719 -0.896 7.863 1 78.81 130 GLY A N 1
ATOM 977 C CA . GLY A 1 130 ? -5.758 -0.097 7.23 1 78.81 130 GLY A CA 1
ATOM 978 C C . GLY A 1 130 ? -7.156 -0.62 7.492 1 78.81 130 GLY A C 1
ATOM 979 O O . GLY A 1 130 ? -8.023 -0.547 6.621 1 78.81 130 GLY A O 1
ATOM 980 N N . VAL A 1 131 ? -7.348 -1.296 8.562 1 84.69 131 VAL A N 1
ATOM 981 C CA . VAL A 1 131 ? -8.648 -1.859 8.906 1 84.69 131 VAL A CA 1
ATOM 982 C C . VAL A 1 131 ? -9.023 -1.475 10.336 1 84.69 131 VAL A C 1
ATOM 984 O O . VAL A 1 131 ? -9.391 -2.334 11.141 1 84.69 131 VAL A O 1
ATOM 987 N N . PRO A 1 132 ? -8.977 -0.17 10.68 1 73.88 132 PRO A N 1
ATOM 988 C CA . PRO A 1 132 ? -9.266 0.212 12.062 1 73.88 132 PRO A CA 1
ATOM 989 C C . PRO A 1 132 ? -10.75 0.103 12.406 1 73.88 132 PRO A C 1
ATOM 991 O O . PRO A 1 132 ? -11.125 0.134 13.578 1 73.88 132 PRO A O 1
ATOM 994 N N . GLU A 1 133 ? -11.648 -0.072 11.453 1 79.12 133 GLU A N 1
ATOM 995 C CA . GLU A 1 133 ? -13.094 -0.059 11.648 1 79.12 133 GLU A CA 1
ATOM 996 C C . GLU A 1 133 ? -13.695 -1.443 11.422 1 79.12 133 GLU A C 1
ATOM 998 O O . GLU A 1 133 ? -14.852 -1.565 11.023 1 79.12 133 GLU A O 1
ATOM 1003 N N . LEU A 1 134 ? -12.969 -2.447 11.656 1 85.19 134 LEU A N 1
ATOM 1004 C CA . LEU A 1 134 ? -13.492 -3.799 11.484 1 85.19 134 LEU A CA 1
ATOM 1005 C C . LEU A 1 134 ? -14.766 -3.994 12.297 1 85.19 134 LEU A C 1
ATOM 1007 O O . LEU A 1 134 ? -14.852 -3.561 13.445 1 85.19 134 LEU A O 1
ATOM 1011 N N . SER A 1 135 ? -15.742 -4.656 11.734 1 86.44 135 SER A N 1
ATOM 1012 C CA . SER A 1 135 ? -17.031 -4.879 12.367 1 86.44 135 SER A CA 1
ATOM 1013 C C . SER A 1 135 ? -16.875 -5.523 13.742 1 86.44 135 SER A C 1
ATOM 1015 O O . SER A 1 135 ? -16.062 -6.43 13.914 1 86.44 135 SER A O 1
ATOM 1017 N N . ASP A 1 136 ? -17.703 -5.168 14.664 1 84.19 136 ASP A N 1
ATOM 1018 C CA . ASP A 1 136 ? -17.625 -5.641 16.047 1 84.19 136 ASP A CA 1
ATOM 1019 C C . ASP A 1 136 ? -18.328 -6.988 16.203 1 84.19 136 ASP A C 1
ATOM 1021 O O . ASP A 1 136 ? -18.297 -7.582 17.281 1 84.19 136 ASP A O 1
ATOM 1025 N N . VAL A 1 137 ? -18.828 -7.516 15.133 1 88.5 137 VAL A N 1
ATOM 1026 C CA . VAL A 1 137 ? -19.547 -8.781 15.227 1 88.5 137 VAL A CA 1
ATOM 1027 C C . VAL A 1 137 ? -18.562 -9.93 15.359 1 88.5 137 VAL A C 1
ATOM 1029 O O . VAL A 1 137 ? -18.906 -11.016 15.82 1 88.5 137 VAL A O 1
ATOM 1032 N N . PHE A 1 138 ? -17.359 -9.664 14.867 1 90.5 138 PHE A N 1
ATOM 1033 C CA . PHE A 1 138 ? -16.344 -10.719 14.875 1 90.5 138 PHE A CA 1
ATOM 1034 C C . PHE A 1 138 ? -15.742 -10.883 16.266 1 90.5 138 PHE A C 1
ATOM 1036 O O . PHE A 1 138 ? -15.43 -9.898 16.922 1 90.5 138 PHE A O 1
ATOM 1043 N N . ARG A 1 139 ? -15.609 -12.156 16.688 1 89.5 139 ARG A N 1
ATOM 1044 C CA . ARG A 1 139 ? -15.102 -12.445 18.031 1 89.5 139 ARG A CA 1
ATOM 1045 C C . ARG A 1 139 ? -13.812 -13.258 17.969 1 89.5 139 ARG A C 1
ATOM 1047 O O . ARG A 1 139 ? -13.062 -13.328 18.938 1 89.5 139 ARG A O 1
ATOM 1054 N N . TYR A 1 140 ? -13.617 -13.875 16.859 1 91.44 140 TYR A N 1
ATOM 1055 C CA . TYR A 1 140 ? -12.461 -14.758 16.719 1 91.44 140 TYR A CA 1
ATOM 1056 C C . TYR A 1 140 ? -11.633 -14.352 15.508 1 91.44 140 TYR A C 1
ATOM 1058 O O . TYR A 1 140 ? -12.172 -14.078 14.43 1 91.44 140 TYR A O 1
ATOM 1066 N N . PHE A 1 141 ? -10.305 -14.352 15.734 1 90.75 141 PHE A N 1
ATOM 1067 C CA . PHE A 1 141 ? -9.383 -13.859 14.719 1 90.75 141 PHE A CA 1
ATOM 1068 C C . PHE A 1 141 ? -8.156 -14.758 14.625 1 90.75 141 PHE A C 1
ATOM 1070 O O . PHE A 1 141 ? -7.676 -15.266 15.641 1 90.75 141 PHE A O 1
ATOM 1077 N N . GLU A 1 142 ? -7.727 -15.008 13.453 1 93.5 142 GLU A N 1
ATOM 1078 C CA . GLU A 1 142 ? -6.406 -15.555 13.156 1 93.5 142 GLU A CA 1
ATOM 1079 C C . GLU A 1 142 ? -5.68 -14.719 12.109 1 93.5 142 GLU A C 1
ATOM 1081 O O . GLU A 1 142 ? -6.312 -14.086 11.266 1 93.5 142 GLU A O 1
ATOM 1086 N N . SER A 1 143 ? -4.406 -14.672 12.305 1 91.75 143 SER A N 1
ATOM 1087 C CA . SER A 1 143 ? -3.65 -13.898 11.32 1 91.75 143 SER A CA 1
ATOM 1088 C C . SER A 1 143 ? -2.293 -14.539 11.039 1 91.75 143 SER A C 1
ATOM 1090 O O . SER A 1 143 ? -1.732 -15.219 11.898 1 91.75 143 SER A O 1
ATOM 1092 N N . TYR A 1 144 ? -1.829 -14.406 9.898 1 92.31 144 TYR A N 1
ATOM 1093 C CA . TYR A 1 144 ? -0.453 -14.672 9.5 1 92.31 144 TYR A CA 1
ATOM 1094 C C . TYR A 1 144 ? -0.085 -13.867 8.25 1 92.31 144 TYR A C 1
ATOM 1096 O O . TYR A 1 144 ? -0.964 -13.406 7.523 1 92.31 144 TYR A O 1
ATOM 1104 N N . ASP A 1 145 ? 1.182 -13.672 8.023 1 91.31 145 ASP A N 1
ATOM 1105 C CA . ASP A 1 145 ? 1.67 -13 6.824 1 91.31 145 ASP A CA 1
ATOM 1106 C C . ASP A 1 145 ? 1.614 -13.922 5.609 1 91.31 145 ASP A C 1
ATOM 1108 O O . ASP A 1 145 ? 2.086 -15.062 5.668 1 91.31 145 ASP A O 1
ATOM 1112 N N . ALA A 1 146 ? 1.003 -13.445 4.59 1 94.81 146 ALA A N 1
ATOM 1113 C CA . ALA A 1 146 ? 0.834 -14.258 3.391 1 94.81 146 ALA A CA 1
ATOM 1114 C C . ALA A 1 146 ? 1.219 -13.477 2.137 1 94.81 146 ALA A C 1
ATOM 1116 O O . ALA A 1 146 ? 0.91 -12.289 2.02 1 94.81 146 ALA A O 1
ATOM 1117 N N . PRO A 1 147 ? 1.9 -14.117 1.192 1 95.5 147 PRO A N 1
ATOM 1118 C CA . PRO A 1 147 ? 2.166 -13.445 -0.081 1 95.5 147 PRO A CA 1
ATOM 1119 C C . PRO A 1 147 ? 0.931 -13.375 -0.977 1 95.5 147 PRO A C 1
ATOM 1121 O O . PRO A 1 147 ? 0.105 -14.289 -0.974 1 95.5 147 PRO A O 1
ATOM 1124 N N . ILE A 1 148 ? 0.809 -12.305 -1.606 1 96.25 148 ILE A N 1
ATOM 1125 C CA . ILE A 1 148 ? -0.119 -12.141 -2.721 1 96.25 148 ILE A CA 1
ATOM 1126 C C . ILE A 1 148 ? 0.66 -11.891 -4.008 1 96.25 148 ILE A C 1
ATOM 1128 O O . ILE A 1 148 ? 1.794 -11.406 -3.971 1 96.25 148 ILE A O 1
ATOM 1132 N N . ALA A 1 149 ? 0.06 -12.273 -5.105 1 96.88 149 ALA A N 1
ATOM 1133 C CA . ALA A 1 149 ? 0.613 -11.938 -6.414 1 96.88 149 ALA A CA 1
ATOM 1134 C C . ALA A 1 149 ? -0.332 -11.023 -7.191 1 96.88 149 ALA A C 1
ATOM 1136 O O . ALA A 1 149 ? -1.507 -11.352 -7.379 1 96.88 149 ALA A O 1
ATOM 1137 N N . SER A 1 150 ? 0.171 -9.867 -7.516 1 94.69 150 SER A N 1
ATOM 1138 C CA . SER A 1 150 ? -0.546 -9.086 -8.523 1 94.69 150 SER A CA 1
ATOM 1139 C C . SER A 1 150 ? -0.422 -9.727 -9.898 1 94.69 150 SER A C 1
ATOM 1141 O O . SER A 1 150 ? 0.572 -9.516 -10.602 1 94.69 150 SER A O 1
ATOM 1143 N N . MET A 1 151 ? -1.471 -10.344 -10.289 1 96.06 151 MET A N 1
ATOM 1144 C CA . MET A 1 151 ? -1.37 -11.258 -11.422 1 96.06 151 MET A CA 1
ATOM 1145 C C . MET A 1 151 ? -1.112 -10.5 -12.719 1 96.06 151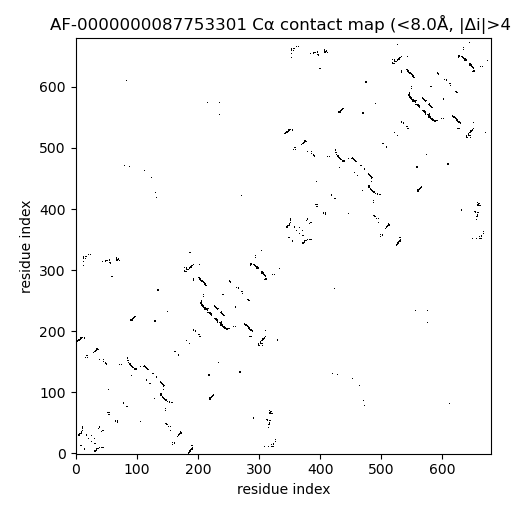 MET A C 1
ATOM 1147 O O . MET A 1 151 ? -0.501 -11.031 -13.641 1 96.06 151 MET A O 1
ATOM 1151 N N . ASN A 1 152 ? -1.526 -9.25 -12.742 1 93.44 152 ASN A N 1
ATOM 1152 C CA . ASN A 1 152 ? -1.248 -8.422 -13.906 1 93.44 152 ASN A CA 1
ATOM 1153 C C . ASN A 1 152 ? 0.226 -8.039 -13.977 1 93.44 152 ASN A C 1
ATOM 1155 O O . ASN A 1 152 ? 0.694 -7.551 -15.008 1 93.44 152 ASN A O 1
ATOM 1159 N N . VAL A 1 153 ? 0.956 -8.234 -13 1 93.06 153 VAL A N 1
ATOM 1160 C CA . VAL A 1 153 ? 2.395 -7.996 -12.961 1 93.06 153 VAL A CA 1
ATOM 1161 C C . VAL A 1 153 ? 3.143 -9.328 -12.992 1 93.06 153 VAL A C 1
ATOM 1163 O O . VAL A 1 153 ? 4.098 -9.492 -13.758 1 93.06 153 VAL A O 1
ATOM 1166 N N . TYR A 1 154 ? 2.641 -10.273 -12.219 1 96.94 154 TYR A N 1
ATOM 1167 C CA . TYR A 1 154 ? 3.33 -11.539 -12 1 96.94 154 TYR A CA 1
ATOM 1168 C C . TYR A 1 154 ? 3.346 -12.375 -13.273 1 96.94 154 TYR A C 1
ATOM 1170 O O . TYR A 1 154 ? 4.379 -12.945 -13.633 1 96.94 154 TYR A O 1
ATOM 1178 N N . MET A 1 155 ? 2.229 -12.453 -13.984 1 97.62 155 MET A N 1
ATOM 1179 C CA . MET A 1 155 ? 2.146 -13.266 -15.195 1 97.62 155 MET A CA 1
ATOM 1180 C C . MET A 1 155 ? 3.072 -12.727 -16.281 1 97.62 155 MET A C 1
ATOM 1182 O O . MET A 1 155 ? 3.836 -13.484 -16.875 1 97.62 155 MET A O 1
ATOM 1186 N N . PRO A 1 156 ? 3.055 -11.406 -16.5 1 96.94 156 PRO A N 1
ATOM 1187 C CA . PRO A 1 156 ? 4.039 -10.859 -17.438 1 96.94 156 PRO A CA 1
ATOM 1188 C C . PRO A 1 156 ? 5.48 -11.109 -16.984 1 96.94 156 PRO A C 1
ATOM 1190 O O . PRO A 1 156 ? 6.352 -11.367 -17.812 1 96.94 156 PRO A O 1
ATOM 1193 N N . TRP A 1 157 ? 5.73 -11.023 -15.75 1 96.25 157 TRP A N 1
ATOM 1194 C CA . TRP A 1 157 ? 7.07 -11.289 -15.242 1 96.25 157 TRP A CA 1
ATOM 1195 C C . TRP A 1 157 ? 7.492 -12.727 -15.539 1 96.25 157 TRP A C 1
ATOM 1197 O O . TRP A 1 157 ? 8.617 -12.969 -15.969 1 96.25 157 TRP A O 1
ATOM 1207 N N . LEU A 1 158 ? 6.574 -13.711 -15.305 1 98.25 158 LEU A N 1
ATOM 1208 C CA . LEU A 1 158 ? 6.859 -15.102 -15.633 1 98.25 158 LEU A CA 1
ATOM 1209 C C . LEU A 1 158 ? 7.199 -15.25 -17.109 1 98.25 158 LEU A C 1
ATOM 1211 O O . LEU A 1 158 ? 8.172 -15.922 -17.469 1 98.25 158 LEU A O 1
ATOM 1215 N N . ASN A 1 159 ? 6.402 -14.594 -17.938 1 98.19 159 ASN A N 1
ATOM 1216 C CA . ASN A 1 159 ? 6.66 -14.641 -19.375 1 98.19 159 ASN A CA 1
ATOM 1217 C C . ASN A 1 159 ? 8.016 -14.031 -19.719 1 98.19 159 ASN A C 1
ATOM 1219 O O . ASN A 1 159 ? 8.734 -14.555 -20.578 1 98.19 159 ASN A O 1
ATOM 1223 N N . ALA A 1 160 ? 8.352 -12.969 -19.062 1 97.69 160 ALA A N 1
ATOM 1224 C CA . ALA A 1 160 ? 9.648 -12.336 -19.297 1 97.69 160 ALA A CA 1
ATOM 1225 C C . ALA A 1 160 ? 10.797 -13.25 -18.891 1 97.69 160 ALA A C 1
ATOM 1227 O O . ALA A 1 160 ? 11.812 -13.32 -19.578 1 97.69 160 ALA A O 1
ATOM 1228 N N . GLN A 1 161 ? 10.664 -13.938 -17.75 1 98 161 GLN A N 1
ATOM 1229 C CA . GLN A 1 161 ? 11.68 -14.891 -17.297 1 98 161 GLN A CA 1
ATOM 1230 C C . GLN A 1 161 ? 11.875 -16.016 -18.312 1 98 161 GLN A C 1
ATOM 1232 O O . GLN A 1 161 ? 13.008 -16.422 -18.578 1 98 161 GLN A O 1
ATOM 1237 N N . LEU A 1 162 ? 10.797 -16.469 -18.828 1 98.5 162 LEU A N 1
ATOM 1238 C CA . LEU A 1 162 ? 10.852 -17.531 -19.844 1 98.5 162 LEU A CA 1
ATOM 1239 C C . LEU A 1 162 ? 11.539 -17.031 -21.109 1 98.5 162 LEU A C 1
ATOM 1241 O O . LEU A 1 162 ? 12.406 -17.703 -21.656 1 98.5 162 LEU A O 1
ATOM 1245 N N . ALA A 1 163 ? 11.156 -15.828 -21.531 1 98.38 163 ALA A N 1
ATOM 1246 C CA . ALA A 1 163 ? 11.75 -15.227 -22.719 1 98.38 163 ALA A CA 1
ATOM 1247 C C . ALA A 1 163 ? 13.25 -15.023 -22.547 1 98.38 163 ALA A C 1
ATOM 1249 O O . ALA A 1 163 ? 14.039 -15.281 -23.469 1 98.38 163 ALA A O 1
ATOM 1250 N N . GLU A 1 164 ? 13.648 -14.539 -21.438 1 97.81 164 GLU A N 1
ATOM 1251 C CA . GLU A 1 164 ? 15.055 -14.305 -21.125 1 97.81 164 GLU A CA 1
ATOM 1252 C C . GLU A 1 164 ? 15.859 -15.602 -21.203 1 97.81 164 GLU A C 1
ATOM 1254 O O . GLU A 1 164 ? 17.047 -15.578 -21.562 1 97.81 164 GLU A O 1
ATOM 1259 N N . ARG A 1 165 ? 15.234 -16.703 -20.906 1 97.88 165 ARG A N 1
ATOM 1260 C CA . ARG A 1 165 ? 15.891 -18 -20.938 1 97.88 165 ARG A CA 1
ATOM 1261 C C . ARG A 1 165 ? 15.844 -18.609 -22.344 1 97.88 165 ARG A C 1
ATOM 1263 O O . ARG A 1 165 ? 16.469 -19.641 -22.594 1 97.88 165 ARG A O 1
ATOM 1270 N N . GLY A 1 166 ? 15.109 -17.953 -23.219 1 98.19 166 GLY A N 1
ATOM 1271 C CA . GLY A 1 166 ? 15.023 -18.422 -24.594 1 98.19 166 GLY A CA 1
ATOM 1272 C C . GLY A 1 166 ? 13.906 -19.406 -24.812 1 98.19 166 GLY A C 1
ATOM 1273 O O . GLY A 1 166 ? 13.883 -20.109 -25.844 1 98.19 166 GLY A O 1
ATOM 1274 N N . ILE A 1 167 ? 12.977 -19.531 -23.875 1 98.56 167 ILE A N 1
ATOM 1275 C CA . ILE A 1 167 ? 11.852 -20.453 -24 1 98.56 167 ILE A CA 1
ATOM 1276 C C . ILE A 1 167 ? 10.742 -19.797 -24.812 1 98.56 167 ILE A C 1
ATOM 1278 O O . ILE A 1 167 ? 10.344 -18.656 -24.531 1 98.56 167 ILE A O 1
ATOM 1282 N N . LYS A 1 168 ? 10.234 -20.484 -25.781 1 97.62 168 LYS A N 1
ATOM 1283 C CA . LYS A 1 168 ? 9.234 -19.938 -26.688 1 97.62 168 LYS A CA 1
ATOM 1284 C C . LYS A 1 168 ? 7.82 -20.188 -26.172 1 97.62 168 LYS A C 1
ATOM 1286 O O . LYS A 1 168 ? 7.535 -21.266 -25.625 1 97.62 168 LYS A O 1
ATOM 1291 N N . VAL A 1 169 ? 6.996 -19.234 -26.328 1 97.75 169 VAL A N 1
ATOM 1292 C CA . VAL A 1 169 ? 5.559 -19.344 -26.094 1 97.75 169 VAL A CA 1
ATOM 1293 C C . VAL A 1 169 ? 4.812 -19.188 -27.422 1 97.75 169 VAL A C 1
ATOM 1295 O O . VAL A 1 169 ? 4.934 -18.141 -28.078 1 97.75 169 VAL A O 1
ATOM 1298 N N . ILE A 1 170 ? 4.078 -20.219 -27.812 1 97.94 170 ILE A N 1
ATOM 1299 C CA . ILE A 1 170 ? 3.391 -20.219 -29.109 1 97.94 170 ILE A CA 1
ATOM 1300 C C . ILE A 1 170 ? 1.881 -20.266 -28.875 1 97.94 170 ILE A C 1
ATOM 1302 O O . ILE A 1 170 ? 1.373 -21.125 -28.156 1 97.94 170 ILE A O 1
ATOM 1306 N N . GLN A 1 171 ? 1.179 -19.297 -29.438 1 98.06 171 GLN A N 1
ATOM 1307 C CA . GLN A 1 171 ? -0.278 -19.312 -29.359 1 98.06 171 GLN A CA 1
ATOM 1308 C C . GLN A 1 171 ? -0.881 -20.219 -30.422 1 98.06 171 GLN A C 1
ATOM 1310 O O . GLN A 1 171 ? -0.923 -19.875 -31.609 1 98.06 171 GLN A O 1
ATOM 1315 N N . LYS A 1 172 ? -1.285 -21.344 -30.016 1 97.12 172 LYS A N 1
ATOM 1316 C CA . LYS A 1 172 ? -1.867 -22.359 -30.891 1 97.12 172 LYS A CA 1
ATOM 1317 C C . LYS A 1 172 ? -2.75 -23.312 -30.094 1 97.12 172 LYS A C 1
ATOM 1319 O O . LYS A 1 172 ? -2.414 -23.688 -28.969 1 97.12 172 LYS A O 1
ATOM 1324 N N . GLU A 1 173 ? -3.879 -23.656 -30.641 1 95.5 173 GLU A N 1
ATOM 1325 C CA . GLU A 1 173 ? -4.73 -24.672 -30.016 1 95.5 173 GLU A CA 1
ATOM 1326 C C . GLU A 1 173 ? -4.238 -26.078 -30.328 1 95.5 173 GLU A C 1
ATOM 1328 O O . GLU A 1 173 ? -3.904 -26.391 -31.484 1 95.5 173 GLU A O 1
ATOM 1333 N N . ILE A 1 174 ? -4.129 -26.891 -29.328 1 95 174 ILE A N 1
ATOM 1334 C CA . ILE A 1 174 ? -3.791 -28.297 -29.5 1 95 174 ILE A CA 1
ATOM 1335 C C . ILE A 1 174 ? -5.059 -29.141 -29.422 1 95 174 ILE A C 1
ATOM 1337 O O . ILE A 1 174 ? -5.617 -29.344 -28.344 1 95 174 ILE A O 1
ATOM 1341 N N . PRO A 1 175 ? -5.496 -29.703 -30.469 1 92.5 175 PRO A N 1
ATOM 1342 C CA . PRO A 1 175 ? -6.762 -30.438 -30.469 1 92.5 175 PRO A CA 1
ATOM 1343 C C . PRO A 1 175 ? -6.68 -31.75 -29.688 1 92.5 175 PRO A C 1
ATOM 1345 O O . PRO A 1 175 ? -7.656 -32.156 -29.062 1 92.5 175 PRO A O 1
ATOM 1348 N N . ASP A 1 176 ? -5.5 -32.406 -29.828 1 95.31 176 ASP A N 1
ATOM 1349 C CA . ASP A 1 176 ? -5.316 -33.719 -29.172 1 95.31 176 ASP A CA 1
ATOM 1350 C C . ASP A 1 176 ? -3.924 -33.844 -28.562 1 95.31 176 ASP A C 1
ATOM 1352 O O . ASP A 1 176 ? -2.928 -33.906 -29.281 1 95.31 176 ASP A O 1
ATOM 1356 N N . LEU A 1 177 ? -3.873 -33.906 -27.25 1 96.69 177 LEU A N 1
ATOM 1357 C CA . LEU A 1 177 ? -2.607 -33.969 -26.531 1 96.69 177 LEU A CA 1
ATOM 1358 C C . LEU A 1 177 ? -1.861 -35.25 -26.828 1 96.69 177 LEU A C 1
ATOM 1360 O O . LEU A 1 177 ? -0.629 -35.281 -26.859 1 96.69 177 LEU A O 1
ATOM 1364 N N . TYR A 1 178 ? -2.598 -36.312 -27.078 1 95.38 178 TYR A N 1
ATOM 1365 C CA . TYR A 1 178 ? -2 -37.625 -27.297 1 95.38 178 TYR A CA 1
ATOM 1366 C C . TYR A 1 178 ? -1.238 -37.656 -28.609 1 95.38 178 TYR A C 1
ATOM 1368 O O . TYR A 1 178 ? -0.171 -38.281 -28.703 1 95.38 178 TYR A O 1
ATOM 1376 N N . THR A 1 179 ? -1.772 -37 -29.594 1 94.69 179 THR A N 1
ATOM 1377 C CA . THR A 1 179 ? -1.107 -36.969 -30.891 1 94.69 179 THR A CA 1
ATOM 1378 C C . THR A 1 179 ? 0.163 -36.125 -30.828 1 94.69 179 THR A C 1
ATOM 1380 O O . THR A 1 179 ? 1.095 -36.344 -31.609 1 94.69 179 THR A O 1
ATOM 1383 N N . LEU A 1 180 ? 0.161 -35.156 -29.938 1 95.31 180 LEU A N 1
ATOM 1384 C CA . LEU A 1 180 ? 1.347 -34.344 -29.719 1 95.31 180 LEU A CA 1
ATOM 1385 C C . LEU A 1 180 ? 2.434 -35.125 -29 1 95.31 180 LEU A C 1
ATOM 1387 O O . LEU A 1 180 ? 3.623 -34.938 -29.281 1 95.31 180 LEU A O 1
ATOM 1391 N N . ALA A 1 181 ? 2.016 -36 -28.125 1 96.12 181 ALA A N 1
ATOM 1392 C CA . ALA A 1 181 ? 2.934 -36.812 -27.328 1 96.12 181 ALA A CA 1
ATOM 1393 C C . ALA A 1 181 ? 3.436 -38.031 -28.125 1 96.12 181 ALA A C 1
ATOM 1395 O O . ALA A 1 181 ? 3.123 -39.156 -27.781 1 96.12 181 ALA A O 1
ATOM 1396 N N . LYS A 1 182 ? 4.215 -37.75 -29.125 1 94.25 182 LYS A N 1
ATOM 1397 C CA . LYS A 1 182 ? 4.863 -38.781 -29.922 1 94.25 182 LYS A CA 1
ATOM 1398 C C . LYS A 1 182 ? 6.23 -39.156 -29.344 1 94.25 182 LYS A C 1
ATOM 1400 O O . LYS A 1 182 ? 6.621 -38.625 -28.281 1 94.25 182 LYS A O 1
ATOM 1405 N N . SER A 1 183 ? 6.926 -40.031 -30.172 1 90.44 183 SER A N 1
ATOM 1406 C CA . SER A 1 183 ? 8.242 -40.469 -29.703 1 90.44 183 SER A CA 1
ATOM 1407 C C . SER A 1 183 ? 9.18 -39.281 -29.5 1 90.44 183 SER A C 1
ATOM 1409 O O . SER A 1 183 ? 9.234 -38.406 -30.328 1 90.44 183 SER A O 1
ATOM 1411 N N . ASN A 1 184 ? 9.773 -39.156 -28.406 1 91.38 184 ASN A N 1
ATOM 1412 C CA . ASN A 1 184 ? 10.766 -38.156 -28.016 1 91.38 184 ASN A CA 1
ATOM 1413 C C . ASN A 1 184 ? 10.117 -36.812 -27.625 1 91.38 184 ASN A C 1
ATOM 1415 O O . ASN A 1 184 ? 10.766 -35.781 -27.641 1 91.38 184 ASN A O 1
ATOM 1419 N N . VAL A 1 185 ? 8.781 -36.812 -27.5 1 96.12 185 VAL A N 1
ATOM 1420 C CA . VAL A 1 185 ? 8.086 -35.625 -27.031 1 96.12 185 VAL A CA 1
ATOM 1421 C C . VAL A 1 185 ? 7.398 -35.906 -25.703 1 96.12 185 VAL A C 1
ATOM 1423 O O . VAL A 1 185 ? 6.672 -36.906 -25.578 1 96.12 185 VAL A O 1
ATOM 1426 N N . ILE A 1 186 ? 7.684 -35.156 -24.75 1 97.75 186 ILE A N 1
ATOM 1427 C CA . ILE A 1 186 ? 6.965 -35.188 -23.469 1 97.75 186 ILE A CA 1
ATOM 1428 C C . ILE A 1 186 ? 6.02 -34 -23.406 1 97.75 186 ILE A C 1
ATOM 1430 O O . ILE A 1 186 ? 6.445 -32.844 -23.562 1 97.75 186 ILE A O 1
ATOM 1434 N N . VAL A 1 187 ? 4.758 -34.281 -23.219 1 98.56 187 VAL A N 1
ATOM 1435 C CA . VAL A 1 187 ? 3.758 -33.219 -23.094 1 98.56 187 VAL A CA 1
ATOM 1436 C C . VAL A 1 187 ? 3.42 -33 -21.625 1 98.56 187 VAL A C 1
ATOM 1438 O O . VAL A 1 187 ? 3.168 -33.969 -20.891 1 98.56 187 VAL A O 1
ATOM 1441 N N . VAL A 1 188 ? 3.529 -31.828 -21.141 1 98.88 188 VAL A N 1
ATOM 1442 C CA . VAL A 1 188 ? 3.014 -31.469 -19.828 1 98.88 188 VAL A CA 1
ATOM 1443 C C . VAL A 1 188 ? 1.658 -30.781 -19.984 1 98.88 188 VAL A C 1
ATOM 1445 O O . VAL A 1 188 ? 1.575 -29.656 -20.484 1 98.88 188 VAL A O 1
ATOM 1448 N N . ASN A 1 189 ? 0.607 -31.438 -19.531 1 98.81 189 ASN A N 1
ATOM 1449 C CA . ASN A 1 189 ? -0.761 -30.953 -19.656 1 98.81 189 ASN A CA 1
ATOM 1450 C C . ASN A 1 189 ? -1.117 -30 -18.516 1 98.81 189 ASN A C 1
ATOM 1452 O O . ASN A 1 189 ? -1.483 -30.438 -17.422 1 98.81 189 ASN A O 1
ATOM 1456 N N . CYS A 1 190 ? -1.09 -28.75 -18.766 1 98.69 190 CYS A N 1
ATOM 1457 C CA . CYS A 1 190 ? -1.492 -27.688 -17.859 1 98.69 190 CYS A CA 1
ATOM 1458 C C . CYS A 1 190 ? -2.666 -26.906 -18.422 1 98.69 190 CYS A C 1
ATOM 1460 O O . CYS A 1 190 ? -2.695 -25.672 -18.328 1 98.69 190 CYS A O 1
ATOM 1462 N N . THR A 1 191 ? -3.656 -27.531 -18.969 1 98 191 THR A N 1
ATOM 1463 C CA . THR A 1 191 ? -4.691 -26.875 -19.766 1 98 191 THR A CA 1
ATOM 1464 C C . THR A 1 191 ? -5.863 -26.453 -18.875 1 98 191 THR A C 1
ATOM 1466 O O . THR A 1 191 ? -6.879 -25.969 -19.375 1 98 191 THR A O 1
ATOM 1469 N N . GLY A 1 192 ? -5.715 -26.719 -17.531 1 97.19 192 GLY A N 1
ATOM 1470 C CA . GLY A 1 192 ? -6.766 -26.281 -16.625 1 97.19 192 GLY A CA 1
ATOM 1471 C C . GLY A 1 192 ? -8.133 -26.812 -17 1 97.19 192 GLY A C 1
ATOM 1472 O O . GLY A 1 192 ? -8.305 -28.031 -17.172 1 97.19 192 GLY A O 1
ATOM 1473 N N . LEU A 1 193 ? -9.086 -25.953 -17.266 1 97.25 193 LEU A N 1
ATOM 1474 C CA . LEU A 1 193 ? -10.477 -26.328 -17.531 1 97.25 193 LEU A CA 1
ATOM 1475 C C . LEU A 1 193 ? -10.594 -27.078 -18.859 1 97.25 193 LEU A C 1
ATOM 1477 O O . LEU A 1 193 ? -11.453 -27.938 -19.016 1 97.25 193 LEU A O 1
ATOM 1481 N N . ALA A 1 194 ? -9.719 -26.781 -19.797 1 96.88 194 ALA A N 1
ATOM 1482 C CA . ALA A 1 194 ? -9.766 -27.422 -21.109 1 96.88 194 ALA A CA 1
ATOM 1483 C C . ALA A 1 194 ? -9.477 -28.906 -21 1 96.88 194 ALA A C 1
ATOM 1485 O O . ALA A 1 194 ? -9.766 -29.672 -21.922 1 96.88 194 ALA A O 1
ATOM 1486 N N . SER A 1 195 ? -8.922 -29.328 -19.828 1 97.75 195 SER A N 1
ATOM 1487 C CA . SER A 1 195 ? -8.672 -30.75 -19.609 1 97.75 195 SER A CA 1
ATOM 1488 C C . SER A 1 195 ? -9.984 -31.516 -19.516 1 97.75 195 SER A C 1
ATOM 1490 O O . SER A 1 195 ? -9.984 -32.75 -19.609 1 97.75 195 SER A O 1
ATOM 1492 N N . HIS A 1 196 ? -11.094 -30.797 -19.328 1 97.38 196 HIS A N 1
ATOM 1493 C CA . HIS A 1 196 ? -12.406 -31.438 -19.281 1 97.38 196 HIS A CA 1
ATOM 1494 C C . HIS A 1 196 ? -12.625 -32.344 -20.484 1 97.38 196 HIS A C 1
ATOM 1496 O O . HIS A 1 196 ? -13.328 -33.344 -20.391 1 97.38 196 HIS A O 1
ATOM 1502 N N . LYS A 1 197 ? -12.047 -32.031 -21.609 1 95.81 197 LYS A N 1
ATOM 1503 C CA . LYS A 1 197 ? -12.203 -32.781 -22.844 1 95.81 197 LYS A CA 1
ATOM 1504 C C . LYS A 1 197 ? -11.727 -34.25 -22.688 1 95.81 197 LYS A C 1
ATOM 1506 O O . LYS A 1 197 ? -12.281 -35.156 -23.297 1 95.81 197 LYS A O 1
ATOM 1511 N N . ILE A 1 198 ? -10.719 -34.438 -21.859 1 95.94 198 ILE A N 1
ATOM 1512 C CA . ILE A 1 198 ? -10.156 -35.781 -21.734 1 95.94 198 ILE A CA 1
ATOM 1513 C C . ILE A 1 198 ? -10.398 -36.344 -20.328 1 95.94 198 ILE A C 1
ATOM 1515 O O . ILE A 1 198 ? -10.164 -37.5 -20.062 1 95.94 198 ILE A O 1
ATOM 1519 N N . ASP A 1 199 ? -10.828 -35.5 -19.391 1 97.88 199 ASP A N 1
ATOM 1520 C CA . ASP A 1 199 ? -11.078 -35.844 -18 1 97.88 199 ASP A CA 1
ATOM 1521 C C . ASP A 1 199 ? -12.414 -35.281 -17.531 1 97.88 199 ASP A C 1
ATOM 1523 O O . ASP A 1 199 ? -12.461 -34.156 -17.047 1 97.88 199 ASP A O 1
ATOM 1527 N N . PRO A 1 200 ? -13.445 -36.062 -17.547 1 97.62 200 PRO A N 1
ATOM 1528 C CA . PRO A 1 200 ? -14.781 -35.562 -17.203 1 97.62 200 PRO A CA 1
ATOM 1529 C C . PRO A 1 200 ? -14.906 -35.156 -15.734 1 97.62 200 PRO A C 1
ATOM 1531 O O . PRO A 1 200 ? -15.906 -34.562 -15.344 1 97.62 200 PRO A O 1
ATOM 1534 N N . LYS A 1 201 ? -13.922 -35.469 -14.945 1 98.25 201 LYS A N 1
ATOM 1535 C CA . LYS A 1 201 ? -13.953 -35.062 -13.539 1 98.25 201 LYS A CA 1
ATOM 1536 C C . LYS A 1 201 ? -13.68 -33.594 -13.398 1 98.25 201 LYS A C 1
ATOM 1538 O O . LYS A 1 201 ? -13.906 -33 -12.336 1 98.25 201 LYS A O 1
ATOM 1543 N N . VAL A 1 202 ? -13.164 -32.969 -14.477 1 98.5 202 VAL A N 1
ATOM 1544 C CA . VAL A 1 202 ? -12.867 -31.531 -14.469 1 98.5 202 VAL A CA 1
ATOM 1545 C C . VAL A 1 202 ? -14.133 -30.734 -14.758 1 98.5 202 VAL A C 1
ATOM 1547 O O . VAL A 1 202 ? -14.875 -31.047 -15.695 1 98.5 202 VAL A O 1
ATOM 1550 N N . TYR A 1 203 ? -14.422 -29.766 -13.906 1 98.12 203 TYR A N 1
ATOM 1551 C CA . TYR A 1 203 ? -15.602 -28.922 -14.078 1 98.12 203 TYR A CA 1
ATOM 1552 C C . TYR A 1 203 ? -15.312 -27.5 -13.648 1 98.12 203 TYR A C 1
ATOM 1554 O O . TYR A 1 203 ? -14.398 -27.25 -12.852 1 98.12 203 TYR A O 1
ATOM 1562 N N . PRO A 1 204 ? -16.016 -26.547 -14.25 1 97.88 204 PRO A N 1
ATOM 1563 C CA . PRO A 1 204 ? -15.797 -25.141 -13.891 1 97.88 204 PRO A CA 1
ATOM 1564 C C . PRO A 1 204 ? -16.469 -24.75 -12.57 1 97.88 204 PRO A C 1
ATOM 1566 O O . PRO A 1 204 ? -17.562 -25.234 -12.273 1 97.88 204 PRO A O 1
ATOM 1569 N N . CYS A 1 205 ? -15.82 -24.016 -11.82 1 97.56 205 CYS A N 1
ATOM 1570 C CA . CYS A 1 205 ? -16.422 -23.281 -10.711 1 97.56 205 CYS A CA 1
ATOM 1571 C C . CYS A 1 205 ? -16.359 -21.781 -10.969 1 97.56 205 CYS A C 1
ATOM 1573 O O . CYS A 1 205 ? -15.305 -21.156 -10.844 1 97.56 205 CYS A O 1
ATOM 1575 N N . LYS A 1 206 ? -17.516 -21.266 -11.281 1 97.06 206 LYS A N 1
ATOM 1576 C CA . LYS A 1 206 ? -17.609 -19.859 -11.641 1 97.06 206 LYS A CA 1
ATOM 1577 C C . LYS A 1 206 ? -17.453 -18.969 -10.406 1 97.06 206 LYS A C 1
ATOM 1579 O O . LYS A 1 206 ? -18.062 -19.234 -9.367 1 97.06 206 LYS A O 1
ATOM 1584 N N . GLY A 1 207 ? -16.562 -17.984 -10.555 1 96.19 207 GLY A N 1
ATOM 1585 C CA . GLY A 1 207 ? -16.391 -16.953 -9.547 1 96.19 207 GLY A CA 1
ATOM 1586 C C . GLY A 1 207 ? -16.5 -15.547 -10.109 1 96.19 207 GLY A C 1
ATOM 1587 O O . GLY A 1 207 ? -16.109 -15.305 -11.25 1 96.19 207 GLY A O 1
ATOM 1588 N N . GLN A 1 208 ? -17.125 -14.688 -9.383 1 97 208 GLN A N 1
ATOM 1589 C CA . GLN A 1 208 ? -17.203 -13.266 -9.703 1 97 208 GLN A CA 1
ATOM 1590 C C . GLN A 1 208 ? -16.5 -12.422 -8.633 1 97 208 GLN A C 1
ATOM 1592 O O . GLN A 1 208 ? -16.641 -12.695 -7.438 1 97 208 GLN A O 1
ATOM 1597 N N . ILE A 1 209 ? -15.648 -11.438 -9.055 1 97.62 209 ILE A N 1
ATOM 1598 C CA . ILE A 1 209 ? -14.977 -10.547 -8.117 1 97.62 209 ILE A CA 1
ATOM 1599 C C . ILE A 1 209 ? -15.258 -9.094 -8.5 1 97.62 209 ILE A C 1
ATOM 1601 O O . ILE A 1 209 ? -15.617 -8.805 -9.641 1 97.62 209 ILE A O 1
ATOM 1605 N N . VAL A 1 210 ? -15.164 -8.258 -7.562 1 98.19 210 VAL A N 1
ATOM 1606 C CA . VAL A 1 210 ? -15.297 -6.816 -7.742 1 98.19 210 VAL A CA 1
ATOM 1607 C C . VAL A 1 210 ? -13.984 -6.133 -7.367 1 98.19 210 VAL A C 1
ATOM 1609 O O . VAL A 1 210 ? -13.414 -6.395 -6.305 1 98.19 210 VAL A O 1
ATOM 1612 N N . VAL A 1 211 ? -13.469 -5.359 -8.305 1 97.75 211 VAL A N 1
ATOM 1613 C CA . VAL A 1 211 ? -12.258 -4.578 -8.055 1 97.75 211 VAL A CA 1
ATOM 1614 C C . VAL A 1 211 ? -12.641 -3.145 -7.691 1 97.75 211 VAL A C 1
ATOM 1616 O O . VAL A 1 211 ? -13.289 -2.449 -8.477 1 97.75 211 VAL A O 1
ATOM 1619 N N . ILE A 1 212 ? -12.203 -2.717 -6.496 1 96.81 212 ILE A N 1
ATOM 1620 C CA . ILE A 1 212 ? -12.531 -1.36 -6.07 1 96.81 212 ILE A CA 1
ATOM 1621 C C . ILE A 1 212 ? -11.242 -0.591 -5.773 1 96.81 212 ILE A C 1
ATOM 1623 O O . ILE A 1 212 ? -10.172 -1.187 -5.656 1 96.81 212 ILE A O 1
ATOM 1627 N N . ASN A 1 213 ? -11.359 0.735 -5.773 1 93 213 ASN A N 1
ATOM 1628 C CA . ASN A 1 213 ? -10.258 1.584 -5.336 1 93 213 ASN A CA 1
ATOM 1629 C C . ASN A 1 213 ? -10.336 1.879 -3.84 1 93 213 ASN A C 1
ATOM 1631 O O . ASN A 1 213 ? -11.086 2.758 -3.416 1 93 213 ASN A O 1
ATOM 1635 N N . ALA A 1 214 ? -9.602 1.171 -3.004 1 91.25 214 ALA A N 1
ATOM 1636 C CA . ALA A 1 214 ? -9.539 1.331 -1.555 1 91.25 214 ALA A CA 1
ATOM 1637 C C . ALA A 1 214 ? -8.102 1.213 -1.055 1 91.25 214 ALA A C 1
ATOM 1639 O O . ALA A 1 214 ? -7.773 0.294 -0.301 1 91.25 214 ALA A O 1
ATOM 1640 N N . PRO A 1 215 ? -7.281 2.186 -1.43 1 87.69 215 PRO A N 1
ATOM 1641 C CA . PRO A 1 215 ? -5.848 2.084 -1.146 1 87.69 215 PRO A CA 1
ATOM 1642 C C . PRO A 1 215 ? -5.543 2.057 0.35 1 87.69 215 PRO A C 1
ATOM 1644 O O . PRO A 1 215 ? -4.426 1.719 0.75 1 87.69 215 PRO A O 1
ATOM 1647 N N . TRP A 1 216 ? -6.52 2.342 1.206 1 83.06 216 TRP A N 1
ATOM 1648 C CA . TRP A 1 216 ? -6.281 2.395 2.645 1 83.06 216 TRP A CA 1
ATOM 1649 C C . TRP A 1 216 ? -6.312 0.997 3.252 1 83.06 216 TRP A C 1
ATOM 1651 O O . TRP A 1 216 ? -5.828 0.785 4.367 1 83.06 216 TRP A O 1
ATOM 1661 N N . VAL A 1 217 ? -6.941 0.054 2.576 1 90.69 217 VAL A N 1
ATOM 1662 C CA . VAL A 1 217 ? -6.984 -1.319 3.068 1 90.69 217 VAL A CA 1
ATOM 1663 C C . VAL A 1 217 ? -5.758 -2.084 2.57 1 90.69 217 VAL A C 1
ATOM 1665 O O . VAL A 1 217 ? -5.621 -2.336 1.371 1 90.69 217 VAL A O 1
ATOM 1668 N N . ARG A 1 218 ? -4.918 -2.561 3.504 1 89.38 218 ARG A N 1
ATOM 1669 C CA . ARG A 1 218 ? -3.621 -3.096 3.104 1 89.38 218 ARG A CA 1
ATOM 1670 C C . ARG A 1 218 ? -3.439 -4.523 3.609 1 89.38 218 ARG A C 1
ATOM 1672 O O . ARG A 1 218 ? -2.324 -5.047 3.615 1 89.38 218 ARG A O 1
ATOM 1679 N N . ALA A 1 219 ? -4.508 -5.121 4.023 1 91.75 219 ALA A N 1
ATOM 1680 C CA . ALA A 1 219 ? -4.496 -6.508 4.484 1 91.75 219 ALA A CA 1
ATOM 1681 C C . ALA A 1 219 ? -5.527 -7.344 3.732 1 91.75 219 ALA A C 1
ATOM 1683 O O . ALA A 1 219 ? -6.504 -6.809 3.203 1 91.75 219 ALA A O 1
ATOM 1684 N N . ALA A 1 220 ? -5.211 -8.602 3.668 1 96.25 220 ALA A N 1
ATOM 1685 C CA . ALA A 1 220 ? -6.254 -9.539 3.25 1 96.25 220 ALA A CA 1
ATOM 1686 C C . ALA A 1 220 ? -7.184 -9.875 4.41 1 96.25 220 ALA A C 1
ATOM 1688 O O . ALA A 1 220 ? -6.734 -10.039 5.551 1 96.25 220 ALA A O 1
ATOM 1689 N N . ILE A 1 221 ? -8.445 -9.93 4.156 1 96.44 221 ILE A N 1
ATOM 1690 C CA . ILE A 1 221 ? -9.438 -10.273 5.164 1 96.44 221 ILE A CA 1
ATOM 1691 C C . ILE A 1 221 ? -10.359 -11.367 4.625 1 96.44 221 ILE A C 1
ATOM 1693 O O . ILE A 1 221 ? -10.969 -11.203 3.566 1 96.44 221 ILE A O 1
ATOM 1697 N N . LEU A 1 222 ? -10.414 -12.438 5.316 1 96.75 222 LEU A N 1
ATOM 1698 C CA . LEU A 1 222 ? -11.289 -13.555 4.98 1 96.75 222 LEU A CA 1
ATOM 1699 C C . LEU A 1 222 ? -12.344 -13.758 6.062 1 96.75 222 LEU A C 1
ATOM 1701 O O . LEU A 1 222 ? -12.008 -14.031 7.219 1 96.75 222 LEU A O 1
ATOM 1705 N N . ASP A 1 223 ? -13.586 -13.609 5.715 1 96.5 223 ASP A N 1
ATOM 1706 C CA . ASP A 1 223 ? -14.695 -13.828 6.633 1 96.5 223 ASP A CA 1
ATOM 1707 C C . ASP A 1 223 ? -15.234 -15.25 6.52 1 96.5 223 ASP A C 1
ATOM 1709 O O . ASP A 1 223 ? -15.891 -15.594 5.539 1 96.5 223 ASP A O 1
ATOM 1713 N N . MET A 1 224 ? -15.094 -16.016 7.539 1 94.62 224 MET A N 1
ATOM 1714 C CA . MET A 1 224 ? -15.445 -17.438 7.5 1 94.62 224 MET A CA 1
ATOM 1715 C C . MET A 1 224 ? -16.953 -17.625 7.574 1 94.62 224 MET A C 1
ATOM 1717 O O . MET A 1 224 ? -17.469 -18.703 7.254 1 94.62 224 MET A O 1
ATOM 1721 N N . ASP A 1 225 ? -17.656 -16.625 8.008 1 95.12 225 ASP A N 1
ATOM 1722 C CA . ASP A 1 225 ? -19.094 -16.75 8.188 1 95.12 225 ASP A CA 1
ATOM 1723 C C . ASP A 1 225 ? -19.844 -16.484 6.879 1 95.12 225 ASP A C 1
ATOM 1725 O O . ASP A 1 225 ? -20.703 -17.266 6.496 1 95.12 225 ASP A O 1
ATOM 1729 N N . SER A 1 226 ? -19.469 -15.484 6.164 1 94.5 226 SER A N 1
ATOM 1730 C CA . SER A 1 226 ? -20.172 -15.109 4.945 1 94.5 226 SER A CA 1
ATOM 1731 C C . SER A 1 226 ? -19.484 -15.656 3.705 1 94.5 226 SER A C 1
ATOM 1733 O O . SER A 1 226 ? -20.062 -15.68 2.621 1 94.5 226 SER A O 1
ATOM 1735 N N . GLY A 1 227 ? -18.188 -16.031 3.828 1 94.38 227 GLY A N 1
ATOM 1736 C CA . GLY A 1 227 ? -17.422 -16.484 2.682 1 94.38 227 GLY A CA 1
ATOM 1737 C C . GLY A 1 227 ? -16.812 -15.336 1.894 1 94.38 227 GLY A C 1
ATOM 1738 O O . GLY A 1 227 ? -16.062 -15.562 0.933 1 94.38 227 GLY A O 1
ATOM 1739 N N . ALA A 1 228 ? -17.047 -14.102 2.334 1 96.69 228 ALA A N 1
ATOM 1740 C CA . ALA A 1 228 ? -16.5 -12.938 1.653 1 96.69 228 ALA A CA 1
ATOM 1741 C C . ALA A 1 228 ? -15 -12.789 1.936 1 96.69 228 ALA A C 1
ATOM 1743 O O . ALA A 1 228 ? -14.516 -13.211 2.99 1 96.69 228 ALA A O 1
ATOM 1744 N N . TYR A 1 229 ? -14.312 -12.242 0.977 1 97.69 229 TYR A N 1
ATOM 1745 C CA . TYR A 1 229 ? -12.906 -11.922 1.19 1 97.69 229 TYR A CA 1
ATOM 1746 C C . TYR A 1 229 ? -12.531 -10.609 0.518 1 97.69 229 TYR A C 1
ATOM 1748 O O . TYR A 1 229 ? -13.219 -10.164 -0.406 1 97.69 229 TYR A O 1
ATOM 1756 N N . MET A 1 230 ? -11.547 -10.016 1.014 1 97.62 230 MET A N 1
ATOM 1757 C CA . MET A 1 230 ? -10.906 -8.836 0.442 1 97.62 230 MET A CA 1
ATOM 1758 C C . MET A 1 230 ? -9.391 -9.031 0.359 1 97.62 230 MET A C 1
ATOM 1760 O O . MET A 1 230 ? -8.758 -9.438 1.335 1 97.62 230 MET A O 1
ATOM 1764 N N . ILE A 1 231 ? -8.773 -8.797 -0.797 1 97.69 231 ILE A N 1
ATOM 1765 C CA . ILE A 1 231 ? -7.344 -8.984 -1.022 1 97.69 231 ILE A CA 1
ATOM 1766 C C . ILE A 1 231 ? -6.75 -7.727 -1.647 1 97.69 231 ILE A C 1
ATOM 1768 O O . ILE A 1 231 ? -7.113 -7.348 -2.762 1 97.69 231 ILE A O 1
ATOM 1772 N N . PRO A 1 232 ? -5.797 -7.129 -0.985 1 94.5 232 PRO A N 1
ATOM 1773 C CA . PRO A 1 232 ? -5.266 -5.844 -1.441 1 94.5 232 PRO A CA 1
ATOM 1774 C C . PRO A 1 232 ? -4.203 -5.996 -2.527 1 94.5 232 PRO A C 1
ATOM 1776 O O . PRO A 1 232 ? -3.613 -7.07 -2.674 1 94.5 232 PRO A O 1
ATOM 1779 N N . ARG A 1 233 ? -4.074 -4.941 -3.324 1 92.12 233 ARG A N 1
ATOM 1780 C CA . ARG A 1 233 ? -2.926 -4.77 -4.211 1 92.12 233 ARG A CA 1
ATOM 1781 C C . ARG A 1 233 ? -2.115 -3.537 -3.826 1 92.12 233 ARG A C 1
ATOM 1783 O O . ARG A 1 233 ? -2.617 -2.65 -3.129 1 92.12 233 ARG A O 1
ATOM 1790 N N . THR A 1 234 ? -0.877 -3.496 -4.289 1 86.12 234 THR A N 1
ATOM 1791 C CA . THR A 1 234 ? 0.024 -2.416 -3.904 1 86.12 234 THR A CA 1
ATOM 1792 C C . THR A 1 234 ? -0.258 -1.159 -4.719 1 86.12 234 THR A C 1
ATOM 1794 O O . THR A 1 234 ? 0.287 -0.091 -4.434 1 86.12 234 THR A O 1
ATOM 1797 N N . ASN A 1 235 ? -1.181 -1.254 -5.648 1 83.31 235 ASN A N 1
ATOM 1798 C CA . ASN A 1 235 ? -1.527 -0.079 -6.441 1 83.31 235 ASN A CA 1
ATOM 1799 C C . ASN A 1 235 ? -2.787 0.602 -5.91 1 83.31 235 ASN A C 1
ATOM 1801 O O . ASN A 1 235 ? -3.346 1.481 -6.57 1 83.31 235 ASN A O 1
ATOM 1805 N N . GLY A 1 236 ? -3.285 0.065 -4.824 1 86.88 236 GLY A N 1
ATOM 1806 C CA . GLY A 1 236 ? -4.422 0.712 -4.188 1 86.88 236 GLY A CA 1
ATOM 1807 C C . GLY A 1 236 ? -5.738 0.012 -4.461 1 86.88 236 GLY A C 1
ATOM 1808 O O . GLY A 1 236 ? -6.766 0.357 -3.873 1 86.88 236 GLY A O 1
ATOM 1809 N N . THR A 1 237 ? -5.711 -0.976 -5.289 1 92.75 237 THR A N 1
ATOM 1810 C CA . THR A 1 237 ? -6.945 -1.7 -5.559 1 92.75 237 THR A CA 1
ATOM 1811 C C . THR A 1 237 ? -7.164 -2.803 -4.527 1 92.75 237 THR A C 1
ATOM 1813 O O . THR A 1 237 ? -6.215 -3.254 -3.885 1 92.75 237 THR A O 1
ATOM 1816 N N . LEU A 1 238 ? -8.367 -3.08 -4.336 1 95.62 238 LEU A N 1
ATOM 1817 C CA . LEU A 1 238 ? -8.82 -4.133 -3.434 1 95.62 238 LEU A CA 1
ATOM 1818 C C . LEU A 1 238 ? -9.758 -5.098 -4.152 1 95.62 238 LEU A C 1
ATOM 1820 O O . LEU A 1 238 ? -10.766 -4.68 -4.723 1 95.62 238 LEU A O 1
ATOM 1824 N N . ILE A 1 239 ? -9.383 -6.359 -4.188 1 98.06 239 ILE A N 1
ATOM 1825 C CA . ILE A 1 239 ? -10.227 -7.383 -4.793 1 98.06 239 ILE A CA 1
ATOM 1826 C C . ILE A 1 239 ? -11.242 -7.887 -3.768 1 98.06 239 ILE A C 1
ATOM 1828 O O . ILE A 1 239 ? -10.859 -8.367 -2.697 1 98.06 239 ILE A O 1
ATOM 1832 N N . CYS A 1 240 ? -12.477 -7.695 -4.098 1 98.25 240 CYS A N 1
ATOM 1833 C CA . CYS A 1 240 ? -13.57 -8.164 -3.248 1 98.25 240 CYS A CA 1
ATOM 1834 C C . CYS A 1 240 ? -14.258 -9.375 -3.863 1 98.25 240 CYS A C 1
ATOM 1836 O O . CYS A 1 240 ? -14.633 -9.352 -5.035 1 98.25 240 CYS A O 1
ATOM 1838 N N . GLY A 1 241 ? -14.352 -10.242 -3.156 1 96.12 241 GLY A N 1
ATOM 1839 C CA . GLY A 1 241 ? -15.039 -11.438 -3.602 1 96.12 241 GLY A CA 1
ATOM 1840 C C . GLY A 1 241 ? -15.664 -12.227 -2.465 1 96.12 241 GLY A C 1
ATOM 1841 O O . GLY A 1 241 ? -15.883 -11.688 -1.377 1 96.12 241 GLY A O 1
ATOM 1842 N N . GLY A 1 242 ? -16.312 -13.164 -3.109 1 79.12 242 GLY A N 1
ATOM 1843 C CA . GLY A 1 242 ? -16.375 -14.578 -2.775 1 79.12 242 GLY A CA 1
ATOM 1844 C C . GLY A 1 242 ? -17.562 -15.281 -3.389 1 79.12 242 GLY A C 1
ATOM 1845 O O . GLY A 1 242 ? -18.719 -14.875 -3.174 1 79.12 242 GLY A O 1
ATOM 1846 N N . THR A 1 243 ? -17.578 -15.734 -4.469 1 88.19 243 THR A N 1
ATOM 1847 C CA . THR A 1 243 ? -18.594 -16.625 -4.988 1 88.19 243 THR A CA 1
ATOM 1848 C C . THR A 1 243 ? -17.969 -17.891 -5.57 1 88.19 243 THR A C 1
ATOM 1850 O O . THR A 1 243 ? -16.797 -17.891 -5.953 1 88.19 243 THR A O 1
ATOM 1853 N N . SER A 1 244 ? -18.656 -18.938 -5.426 1 92.75 244 SER A N 1
ATOM 1854 C CA . SER A 1 244 ? -18.281 -20.234 -5.992 1 92.75 244 SER A CA 1
ATOM 1855 C C . SER A 1 244 ? -19.5 -20.984 -6.516 1 92.75 244 SER A C 1
ATOM 1857 O O . SER A 1 244 ? -20.328 -21.453 -5.734 1 92.75 244 SER A O 1
ATOM 1859 N N . GLU A 1 245 ? -19.594 -21.047 -7.824 1 95.19 245 GLU A N 1
ATOM 1860 C CA . GLU A 1 245 ? -20.719 -21.734 -8.445 1 95.19 245 GLU A CA 1
ATOM 1861 C C . GLU A 1 245 ? -20.234 -22.891 -9.32 1 95.19 245 GLU A C 1
ATOM 1863 O O . GLU A 1 245 ? -19.781 -22.672 -10.453 1 95.19 245 GLU A O 1
ATOM 1868 N N . ASN A 1 246 ? -20.469 -24.047 -8.891 1 96.31 246 ASN A N 1
ATOM 1869 C CA . ASN A 1 246 ? -20 -25.234 -9.594 1 96.31 246 ASN A CA 1
ATOM 1870 C C . ASN A 1 246 ? -20.797 -25.484 -10.867 1 96.31 246 ASN A C 1
ATOM 1872 O O . ASN A 1 246 ? -22.016 -25.281 -10.898 1 96.31 246 ASN A O 1
ATOM 1876 N N . ASN A 1 247 ? -20.109 -25.891 -11.828 1 96.88 247 ASN A N 1
ATOM 1877 C CA . ASN A 1 247 ? -20.672 -26.406 -13.078 1 96.88 247 ASN A CA 1
ATOM 1878 C C . ASN A 1 247 ? -21.406 -25.312 -13.852 1 96.88 247 ASN A C 1
ATOM 1880 O O . ASN A 1 247 ? -22.422 -25.562 -14.5 1 96.88 247 ASN A O 1
ATOM 1884 N N . LYS A 1 248 ? -21.031 -24.109 -13.602 1 96 248 LYS A N 1
ATOM 1885 C CA . LYS A 1 248 ? -21.484 -22.984 -14.422 1 96 248 LYS A CA 1
ATOM 1886 C C . LYS A 1 248 ? -20.469 -22.625 -15.492 1 96 248 LYS A C 1
ATOM 1888 O O . LYS A 1 248 ? -19.344 -22.219 -15.172 1 96 248 LYS A O 1
ATOM 1893 N N . TRP A 1 249 ? -20.859 -22.688 -16.734 1 95.81 249 TRP A N 1
ATOM 1894 C CA . TRP A 1 249 ? -19.906 -22.562 -17.844 1 95.81 249 TRP A CA 1
ATOM 1895 C C . TRP A 1 249 ? -19.953 -21.172 -18.453 1 95.81 249 TRP A C 1
ATOM 1897 O O . TRP A 1 249 ? -19.125 -20.828 -19.297 1 95.81 249 TRP A O 1
ATOM 1907 N N . ASP A 1 250 ? -20.906 -20.328 -18 1 95 250 ASP A N 1
ATOM 1908 C CA . ASP A 1 250 ? -21.031 -19.016 -18.594 1 95 250 ASP A CA 1
ATOM 1909 C C . ASP A 1 250 ? -20.094 -18.016 -17.922 1 95 250 ASP A C 1
ATOM 1911 O O . ASP A 1 250 ? -19.594 -18.266 -16.812 1 95 250 ASP A O 1
ATOM 1915 N N . PHE A 1 251 ? -19.844 -16.906 -18.609 1 94.5 251 PHE A N 1
ATOM 1916 C CA . PHE A 1 251 ? -19 -15.844 -18.078 1 94.5 251 PHE A CA 1
ATOM 1917 C C . PHE A 1 251 ? -19.828 -14.609 -17.766 1 94.5 251 PHE A C 1
ATOM 1919 O O . PHE A 1 251 ? -19.297 -13.492 -17.75 1 94.5 251 PHE A O 1
ATOM 1926 N N . ASN A 1 252 ? -21.109 -14.781 -17.531 1 95.69 252 ASN A N 1
ATOM 1927 C CA . ASN A 1 252 ? -22 -13.633 -17.344 1 95.69 252 ASN A CA 1
ATOM 1928 C C . ASN A 1 252 ? -21.766 -12.977 -15.977 1 95.69 252 ASN A C 1
ATOM 1930 O O . ASN A 1 252 ? -21.797 -13.648 -14.945 1 95.69 252 ASN A O 1
ATOM 1934 N N . VAL A 1 253 ? -21.562 -11.711 -16.078 1 96.31 253 VAL A N 1
ATOM 1935 C CA . VAL A 1 253 ? -21.547 -10.922 -14.852 1 96.31 253 VAL A CA 1
ATOM 1936 C C . VAL A 1 253 ? -22.984 -10.68 -14.375 1 96.31 253 VAL A C 1
ATOM 1938 O O . VAL A 1 253 ? -23.844 -10.305 -15.164 1 96.31 253 VAL A O 1
ATOM 1941 N N . GLU A 1 254 ? -23.203 -10.969 -13.156 1 96.56 254 GLU A N 1
ATOM 1942 C CA . GLU A 1 254 ? -24.516 -10.742 -12.586 1 96.56 254 GLU A CA 1
ATOM 1943 C C . GLU A 1 254 ? -24.516 -9.578 -11.609 1 96.56 254 GLU A C 1
ATOM 1945 O O . GLU A 1 254 ? -23.844 -9.633 -10.57 1 96.56 254 GLU A O 1
ATOM 1950 N N . ASP A 1 255 ? -25.344 -8.633 -11.844 1 97 255 ASP A N 1
ATOM 1951 C CA . ASP A 1 255 ? -25.375 -7.41 -11.047 1 97 255 ASP A CA 1
ATOM 1952 C C . ASP A 1 255 ? -25.734 -7.707 -9.594 1 97 255 ASP A C 1
ATOM 1954 O O . ASP A 1 255 ? -25.172 -7.113 -8.68 1 97 255 ASP A O 1
ATOM 1958 N N . HIS A 1 256 ? -26.672 -8.57 -9.445 1 97.19 256 HIS A N 1
ATOM 1959 C CA . HIS A 1 256 ? -27.078 -8.875 -8.086 1 97.19 256 HIS A CA 1
ATOM 1960 C C . HIS A 1 256 ? -25.953 -9.508 -7.289 1 97.19 256 HIS A C 1
ATOM 1962 O O . HIS A 1 256 ? -25.828 -9.297 -6.082 1 97.19 256 HIS A O 1
ATOM 1968 N N . VAL A 1 257 ? -25.109 -10.305 -7.988 1 97.06 257 VAL A N 1
ATOM 1969 C CA . VAL A 1 257 ? -23.953 -10.906 -7.34 1 97.06 257 VAL A CA 1
ATOM 1970 C C . VAL A 1 257 ? -22.953 -9.82 -6.945 1 97.06 257 VAL A C 1
ATOM 1972 O O . VAL A 1 257 ? -22.406 -9.852 -5.844 1 97.06 257 VAL A O 1
ATOM 1975 N N . THR A 1 258 ? -22.75 -8.82 -7.812 1 97.81 258 THR A N 1
ATOM 1976 C CA . THR A 1 258 ? -21.891 -7.68 -7.516 1 97.81 258 THR A CA 1
ATOM 1977 C C . THR A 1 258 ? -22.375 -6.957 -6.262 1 97.81 258 THR A C 1
ATOM 1979 O O . THR A 1 258 ? -21.594 -6.668 -5.359 1 97.81 258 THR A O 1
ATOM 1982 N N . GLU A 1 259 ? -23.656 -6.754 -6.16 1 97.44 259 GLU A N 1
ATOM 1983 C CA . GLU A 1 259 ? -24.25 -6.07 -5.016 1 97.44 259 GLU A CA 1
ATOM 1984 C C . GLU A 1 259 ? -24.062 -6.871 -3.732 1 97.44 259 GLU A C 1
ATOM 1986 O O . GLU A 1 259 ? -23.75 -6.309 -2.68 1 97.44 259 GLU A O 1
ATOM 1991 N N . GLN A 1 260 ? -24.234 -8.141 -3.84 1 97.5 260 GLN A N 1
ATOM 1992 C CA . GLN A 1 260 ? -24.094 -9.016 -2.678 1 97.5 260 GLN A CA 1
ATOM 1993 C C . GLN A 1 260 ? -22.641 -9.031 -2.178 1 97.5 260 GLN A C 1
ATOM 1995 O O . GLN A 1 260 ? -22.406 -8.992 -0.969 1 97.5 260 GLN A O 1
ATOM 2000 N N . ILE A 1 261 ? -21.703 -9.094 -3.092 1 98 261 ILE A N 1
ATOM 2001 C CA . ILE A 1 261 ? -20.297 -9.07 -2.729 1 98 261 ILE A CA 1
ATOM 2002 C C . ILE A 1 261 ? -19.969 -7.777 -1.986 1 98 261 ILE A C 1
ATOM 2004 O O . ILE A 1 261 ? -19.391 -7.805 -0.9 1 98 261 ILE A O 1
ATOM 2008 N N . MET A 1 262 ? -20.406 -6.652 -2.521 1 97.81 262 MET A N 1
ATOM 2009 C CA . MET A 1 262 ? -20.078 -5.355 -1.931 1 97.81 262 MET A CA 1
ATOM 2010 C C . MET A 1 262 ? -20.766 -5.199 -0.573 1 97.81 262 MET A C 1
ATOM 2012 O O . MET A 1 262 ? -20.172 -4.633 0.354 1 97.81 262 MET A O 1
ATOM 2016 N N . LYS A 1 263 ? -21.984 -5.707 -0.47 1 97.38 263 LYS A N 1
ATOM 2017 C CA . LYS A 1 263 ? -22.688 -5.641 0.803 1 97.38 263 LYS A CA 1
ATOM 2018 C C . LYS A 1 263 ? -21.969 -6.441 1.88 1 97.38 263 LYS A C 1
ATOM 2020 O O . LYS A 1 263 ? -21.75 -5.945 2.988 1 97.38 263 LYS A O 1
ATOM 2025 N N . LYS A 1 264 ? -21.578 -7.664 1.554 1 97.25 264 LYS A N 1
ATOM 2026 C CA . LYS A 1 264 ? -20.875 -8.508 2.508 1 97.25 264 LYS A CA 1
ATOM 2027 C C . LYS A 1 264 ? -19.547 -7.883 2.924 1 97.25 264 LYS A C 1
ATOM 2029 O O . LYS A 1 264 ? -19.219 -7.844 4.113 1 97.25 264 LYS A O 1
ATOM 2034 N N . CYS A 1 265 ? -18.812 -7.402 1.967 1 97.38 265 CYS A N 1
ATOM 2035 C CA . CYS A 1 265 ? -17.516 -6.809 2.252 1 97.38 265 CYS A CA 1
ATOM 2036 C C . CYS A 1 265 ? -17.656 -5.535 3.074 1 97.38 265 CYS A C 1
ATOM 2038 O O . CYS A 1 265 ? -16.891 -5.301 4.008 1 97.38 265 CYS A O 1
ATOM 2040 N N . SER A 1 266 ? -18.688 -4.703 2.777 1 95.62 266 SER A N 1
ATOM 2041 C CA . SER A 1 266 ? -18.906 -3.461 3.508 1 95.62 266 SER A CA 1
ATOM 2042 C C . SER A 1 266 ? -19.344 -3.734 4.945 1 95.62 266 SER A C 1
ATOM 2044 O O . SER A 1 266 ? -19.078 -2.93 5.844 1 95.62 266 SER A O 1
ATOM 2046 N N . ASN A 1 267 ? -19.984 -4.863 5.168 1 95 267 ASN A N 1
ATOM 2047 C CA . ASN A 1 267 ? -20.344 -5.27 6.523 1 95 267 ASN A CA 1
ATOM 2048 C C . ASN A 1 267 ? -19.109 -5.617 7.352 1 95 267 ASN A C 1
ATOM 2050 O O . ASN A 1 267 ? -19.125 -5.531 8.578 1 95 267 ASN A O 1
ATOM 2054 N N . ILE A 1 268 ? -18.078 -6.008 6.66 1 94.25 268 ILE A N 1
ATOM 2055 C CA . ILE A 1 268 ? -16.828 -6.363 7.324 1 94.25 268 ILE A CA 1
ATOM 2056 C C . ILE A 1 268 ? -15.977 -5.109 7.535 1 94.25 268 ILE A C 1
ATOM 2058 O O . ILE A 1 268 ? -15.516 -4.844 8.648 1 94.25 268 ILE A O 1
ATOM 2062 N N . VAL A 1 269 ? -15.766 -4.344 6.52 1 92.75 269 VAL A N 1
ATOM 2063 C CA . VAL A 1 269 ? -15.016 -3.096 6.516 1 92.75 269 VAL A CA 1
ATOM 2064 C C . VAL A 1 269 ? -15.891 -1.96 6.004 1 92.75 269 VAL A C 1
ATOM 2066 O O . VAL A 1 269 ? -15.906 -1.667 4.805 1 92.75 269 VAL A O 1
ATOM 2069 N N . PRO A 1 270 ? -16.5 -1.243 6.84 1 91 270 PRO A N 1
ATOM 2070 C CA . PRO A 1 270 ? -17.5 -0.252 6.457 1 91 270 PRO A CA 1
ATOM 2071 C C . PRO A 1 270 ? -16.938 0.854 5.57 1 91 270 PRO A C 1
ATOM 2073 O O . PRO A 1 270 ? -17.641 1.386 4.711 1 91 270 PRO A O 1
ATOM 2076 N N . SER A 1 271 ? -15.695 1.197 5.617 1 86.56 271 SER A N 1
ATOM 2077 C CA . SER A 1 271 ? -15.109 2.328 4.906 1 86.56 271 SER A CA 1
ATOM 2078 C C . SER A 1 271 ? -15.086 2.086 3.4 1 86.56 271 SER A C 1
ATOM 2080 O O . SER A 1 271 ? -14.914 3.023 2.619 1 86.56 271 SER A O 1
ATOM 2082 N N . ILE A 1 272 ? -15.305 0.848 2.943 1 92.38 272 ILE A N 1
ATOM 2083 C CA . ILE A 1 272 ? -15.18 0.597 1.512 1 92.38 272 ILE A CA 1
ATOM 2084 C C . ILE A 1 272 ? -16.531 0.83 0.832 1 92.38 272 ILE A C 1
ATOM 2086 O O . ILE A 1 272 ? -16.641 0.724 -0.392 1 92.38 272 ILE A O 1
ATOM 2090 N N . THR A 1 273 ? -17.547 1.158 1.628 1 91 273 THR A N 1
ATOM 2091 C CA . THR A 1 273 ? -18.906 1.326 1.101 1 91 273 THR A CA 1
ATOM 2092 C C . THR A 1 273 ? -18.906 2.33 -0.048 1 91 273 THR A C 1
ATOM 2094 O O . THR A 1 273 ? -19.578 2.117 -1.061 1 91 273 THR A O 1
ATOM 2097 N N . LYS A 1 274 ? -18.109 3.361 -0.005 1 83.5 274 LYS A N 1
ATOM 2098 C CA . LYS A 1 274 ? -18.156 4.398 -1.031 1 83.5 274 LYS A CA 1
ATOM 2099 C C . LYS A 1 274 ? -16.953 4.289 -1.973 1 83.5 274 LYS A C 1
ATOM 2101 O O . LYS A 1 274 ? -16.719 5.188 -2.779 1 83.5 274 LYS A O 1
ATOM 2106 N N . ALA A 1 275 ? -16.188 3.223 -1.837 1 90.62 275 ALA A N 1
ATOM 2107 C CA . ALA A 1 275 ? -15.039 3.061 -2.715 1 90.62 275 ALA A CA 1
ATOM 2108 C C . ALA A 1 275 ? -15.469 2.844 -4.16 1 90.62 275 ALA A C 1
ATOM 2110 O O . ALA A 1 275 ? -16.391 2.064 -4.43 1 90.62 275 ALA A O 1
ATOM 2111 N N . PRO A 1 276 ? -14.898 3.568 -5.129 1 93.38 276 PRO A N 1
ATOM 2112 C CA . PRO A 1 276 ? -15.266 3.402 -6.539 1 93.38 276 PRO A CA 1
ATOM 2113 C C . PRO A 1 276 ? -15.031 1.982 -7.047 1 93.38 276 PRO A C 1
ATOM 2115 O O . PRO A 1 276 ? -13.977 1.399 -6.789 1 93.38 276 PRO A O 1
ATOM 2118 N N . ILE A 1 277 ? -16.016 1.425 -7.789 1 96.62 277 ILE A N 1
ATOM 2119 C CA . ILE A 1 277 ? -15.852 0.15 -8.477 1 96.62 277 ILE A CA 1
ATOM 2120 C C . ILE A 1 277 ? -15.102 0.368 -9.789 1 96.62 277 ILE A C 1
ATOM 2122 O O . ILE A 1 277 ? -15.516 1.168 -10.625 1 96.62 277 ILE A O 1
ATOM 2126 N N . LEU A 1 278 ? -14.031 -0.325 -9.914 1 97.12 278 LEU A N 1
ATOM 2127 C CA . LEU A 1 278 ? -13.18 -0.153 -11.086 1 97.12 278 LEU A CA 1
ATOM 2128 C C . LEU A 1 278 ? -13.453 -1.236 -12.117 1 97.12 278 LEU A C 1
ATOM 2130 O O . LEU A 1 278 ? -13.305 -1.004 -13.32 1 97.12 278 LEU A O 1
ATOM 2134 N N . ALA A 1 279 ? -13.797 -2.424 -11.703 1 97.12 279 ALA A N 1
ATOM 2135 C CA . ALA A 1 279 ? -14.039 -3.547 -12.609 1 97.12 279 ALA A CA 1
ATOM 2136 C C . ALA A 1 279 ? -14.836 -4.648 -11.906 1 97.12 279 ALA A C 1
ATOM 2138 O O . ALA A 1 279 ? -14.828 -4.734 -10.672 1 97.12 279 ALA A O 1
ATOM 2139 N N . VAL A 1 280 ? -15.57 -5.363 -12.664 1 97.75 280 VAL A N 1
ATOM 2140 C CA . VAL A 1 280 ? -16.203 -6.625 -12.281 1 97.75 280 VAL A CA 1
ATOM 2141 C C . VAL A 1 280 ? -15.758 -7.734 -13.234 1 97.75 280 VAL A C 1
ATOM 2143 O O . VAL A 1 280 ? -15.844 -7.582 -14.453 1 97.75 280 VAL A O 1
ATOM 2146 N N . LYS A 1 281 ? -15.203 -8.82 -12.68 1 96.5 281 LYS A N 1
ATOM 2147 C CA . LYS A 1 281 ? -14.641 -9.883 -13.508 1 96.5 281 LYS A CA 1
ATOM 2148 C C . LYS A 1 281 ? -15.219 -11.242 -13.125 1 96.5 281 LYS A C 1
ATOM 2150 O O . LYS A 1 281 ? -15.617 -11.461 -11.977 1 96.5 281 LYS A O 1
ATOM 2155 N N . VAL A 1 282 ? -15.32 -12.07 -14.07 1 96.44 282 VAL A N 1
ATOM 2156 C CA . VAL A 1 282 ? -15.75 -13.453 -13.883 1 96.44 282 VAL A CA 1
ATOM 2157 C C . VAL A 1 282 ? -14.672 -14.406 -14.398 1 96.44 282 VAL A C 1
ATOM 2159 O O . VAL A 1 282 ? -13.977 -14.102 -15.367 1 96.44 282 VAL A O 1
ATOM 2162 N N . GLY A 1 283 ? -14.461 -15.484 -13.695 1 95.56 283 GLY A N 1
ATOM 2163 C CA . GLY A 1 283 ? -13.547 -16.531 -14.109 1 95.56 283 GLY A CA 1
ATOM 2164 C C . GLY A 1 283 ? -14.016 -17.922 -13.711 1 95.56 283 GLY A C 1
ATOM 2165 O O . GLY A 1 283 ? -14.938 -18.062 -12.906 1 95.56 283 GLY A O 1
ATOM 2166 N N . HIS A 1 284 ? -13.43 -18.922 -14.359 1 97 284 HIS A N 1
ATOM 2167 C CA . HIS A 1 284 ? -13.742 -20.312 -14.07 1 97 284 HIS A CA 1
ATOM 2168 C C . HIS A 1 284 ? -12.562 -21.016 -13.398 1 97 284 HIS A C 1
ATOM 2170 O O . HIS A 1 284 ? -11.547 -21.281 -14.047 1 97 284 HIS A O 1
ATOM 2176 N N . ARG A 1 285 ? -12.719 -21.297 -12.148 1 95.62 285 ARG A N 1
ATOM 2177 C CA . ARG A 1 285 ? -11.742 -22.141 -11.477 1 95.62 285 ARG A CA 1
ATOM 2178 C C . ARG A 1 285 ? -11.789 -23.578 -12.008 1 95.62 285 ARG A C 1
ATOM 2180 O O . ARG A 1 285 ? -12.859 -24.188 -12.078 1 95.62 285 ARG A O 1
ATOM 2187 N N . PRO A 1 286 ? -10.664 -24.062 -12.43 1 97.88 286 PRO A N 1
ATOM 2188 C CA . PRO A 1 286 ? -10.648 -25.438 -12.953 1 97.88 286 PRO A CA 1
ATOM 2189 C C . PRO A 1 286 ? -10.625 -26.484 -11.844 1 97.88 286 PRO A C 1
ATOM 2191 O O . PRO A 1 286 ? -9.578 -27.078 -11.57 1 97.88 286 PRO A O 1
ATOM 2194 N N . LYS A 1 287 ? -11.773 -26.781 -11.336 1 98.12 287 LYS A N 1
ATOM 2195 C CA . LYS A 1 287 ? -11.875 -27.797 -10.297 1 98.12 287 LYS A CA 1
ATOM 2196 C C . LYS A 1 287 ? -11.883 -29.203 -10.898 1 98.12 287 LYS A C 1
ATOM 2198 O O . LYS A 1 287 ? -12.07 -29.375 -12.102 1 98.12 287 LYS A O 1
ATOM 2203 N N . ARG A 1 288 ? -11.625 -30.188 -10.047 1 98.38 288 ARG A N 1
ATOM 2204 C CA . ARG A 1 288 ? -11.648 -31.578 -10.453 1 98.38 288 ARG A CA 1
ATOM 2205 C C . ARG A 1 288 ? -12.078 -32.469 -9.297 1 98.38 288 ARG A C 1
ATOM 2207 O O . ARG A 1 288 ? -11.57 -32.344 -8.18 1 98.38 288 ARG A O 1
ATOM 2214 N N . HIS A 1 289 ? -13.031 -33.344 -9.586 1 97.31 289 HIS A N 1
ATOM 2215 C CA . HIS A 1 289 ? -13.344 -34.375 -8.602 1 97.31 289 HIS A CA 1
ATOM 2216 C C . HIS A 1 289 ? -12.133 -35.25 -8.336 1 97.31 289 HIS A C 1
ATOM 2218 O O . HIS A 1 289 ? -11.539 -35.812 -9.273 1 97.31 289 HIS A O 1
ATOM 2224 N N . GLY A 1 290 ? -11.758 -35.312 -7.082 1 96.25 290 GLY A N 1
ATOM 2225 C CA . GLY A 1 290 ? -10.594 -36.094 -6.727 1 96.25 290 GLY A CA 1
ATOM 2226 C C . GLY A 1 290 ? -9.328 -35.281 -6.594 1 96.25 290 GLY A C 1
ATOM 2227 O O . GLY A 1 290 ? -8.273 -35.781 -6.234 1 96.25 290 GLY A O 1
ATOM 2228 N N . GLY A 1 291 ? -9.414 -34.031 -6.875 1 97.25 291 GLY A N 1
ATOM 2229 C CA . GLY A 1 291 ? -8.281 -33.125 -6.684 1 97.25 291 GLY A CA 1
ATOM 2230 C C . GLY A 1 291 ? -7.379 -33.062 -7.902 1 97.25 291 GLY A C 1
ATOM 2231 O O . GLY A 1 291 ? -7.762 -33.469 -9 1 97.25 291 GLY A O 1
ATOM 2232 N N . VAL A 1 292 ? -6.219 -32.531 -7.711 1 98.44 292 VAL A N 1
ATOM 2233 C CA . VAL A 1 292 ? -5.254 -32.25 -8.773 1 98.44 292 VAL A CA 1
ATOM 2234 C C . VAL A 1 292 ? -4.812 -33.594 -9.406 1 98.44 292 VAL A C 1
ATOM 2236 O O . VAL A 1 292 ? -4.551 -34.562 -8.703 1 98.44 292 VAL A O 1
ATOM 2239 N N . ARG A 1 293 ? -4.863 -33.625 -10.672 1 98.56 293 ARG A N 1
ATOM 2240 C CA . ARG A 1 293 ? -4.227 -34.75 -11.375 1 98.56 293 ARG A CA 1
ATOM 2241 C C . ARG A 1 293 ? -2.771 -34.438 -11.695 1 98.56 293 ARG A C 1
ATOM 2243 O O . ARG A 1 293 ? -2.492 -33.562 -12.539 1 98.56 293 ARG A O 1
ATOM 2250 N N . LEU A 1 294 ? -1.874 -35.031 -11.023 1 98.56 294 LEU A N 1
ATOM 2251 C CA . LEU A 1 294 ? -0.435 -34.875 -11.211 1 98.56 294 LEU A CA 1
ATOM 2252 C C . LEU A 1 294 ? 0.234 -36.25 -11.359 1 98.56 294 LEU A C 1
ATOM 2254 O O . LEU A 1 294 ? 0.643 -36.844 -10.359 1 98.56 294 LEU A O 1
ATOM 2258 N N . GLU A 1 295 ? 0.337 -36.656 -12.539 1 98.06 295 GLU A N 1
ATOM 2259 C CA . GLU A 1 295 ? 0.849 -38 -12.828 1 98.06 295 GLU A CA 1
ATOM 2260 C C . GLU A 1 295 ? 1.295 -38.094 -14.281 1 98.06 295 GLU A C 1
ATOM 2262 O O . GLU A 1 295 ? 0.91 -37.281 -15.117 1 98.06 295 GLU A O 1
ATOM 2267 N N . GLY A 1 296 ? 2.09 -39.094 -14.555 1 97.31 296 GLY A N 1
ATOM 2268 C CA . GLY A 1 296 ? 2.492 -39.406 -15.914 1 97.31 296 GLY A CA 1
ATOM 2269 C C . GLY A 1 296 ? 1.616 -40.469 -16.547 1 97.31 296 GLY A C 1
ATOM 2270 O O . GLY A 1 296 ? 1.11 -41.375 -15.859 1 97.31 296 GLY A O 1
ATOM 2271 N N . GLU A 1 297 ? 1.418 -40.312 -17.812 1 96.75 297 GLU A N 1
ATOM 2272 C CA . GLU A 1 297 ? 0.646 -41.281 -18.609 1 96.75 297 GLU A CA 1
ATOM 2273 C C . GLU A 1 297 ? 1.319 -41.531 -19.953 1 96.75 297 GLU A C 1
ATOM 2275 O O . GLU A 1 297 ? 1.739 -40.594 -20.641 1 96.75 297 GLU A O 1
ATOM 2280 N N . ASN A 1 298 ? 1.39 -42.781 -20.328 1 95 298 ASN A N 1
ATOM 2281 C CA . ASN A 1 298 ? 1.931 -43.094 -21.641 1 95 298 ASN A CA 1
ATOM 2282 C C . ASN A 1 298 ? 0.925 -42.812 -22.75 1 95 298 ASN A C 1
ATOM 2284 O O . ASN A 1 298 ? -0.261 -43.094 -22.625 1 95 298 ASN A O 1
ATOM 2288 N N . SER A 1 299 ? 1.371 -42.156 -23.766 1 95.44 299 SER A N 1
ATOM 2289 C CA . SER A 1 299 ? 0.562 -41.938 -24.969 1 95.44 299 SER A CA 1
ATOM 2290 C C . SER A 1 299 ? 0.558 -43.156 -25.859 1 95.44 299 SER A C 1
ATOM 2292 O O . SER A 1 299 ? 1.568 -43.875 -25.984 1 95.44 299 SER A O 1
ATOM 2294 N N . PRO A 1 300 ? -0.508 -43.375 -26.562 1 94.38 300 PRO A N 1
ATOM 2295 C CA . PRO A 1 300 ? -0.509 -44.469 -27.547 1 94.38 300 PRO A CA 1
ATOM 2296 C C . PRO A 1 300 ? 0.422 -44.188 -28.734 1 94.38 300 PRO A C 1
ATOM 2298 O O . PRO A 1 300 ? 0.713 -45.094 -29.516 1 94.38 300 PRO A O 1
ATOM 2301 N N . HIS A 1 301 ? 0.938 -43.031 -28.844 1 94.5 301 HIS A N 1
ATOM 2302 C CA . HIS A 1 301 ? 1.78 -42.656 -29.969 1 94.5 301 HIS A CA 1
ATOM 2303 C C . HIS A 1 301 ? 3.256 -42.656 -29.578 1 94.5 301 HIS A C 1
ATOM 2305 O O . HIS A 1 301 ? 4.098 -42.125 -30.312 1 94.5 301 HIS A O 1
ATOM 2311 N N . GLY A 1 302 ? 3.574 -43.219 -28.406 1 92.12 302 GLY A N 1
ATOM 2312 C CA . GLY A 1 302 ? 4.957 -43.531 -28.062 1 92.12 302 GLY A CA 1
ATOM 2313 C C . GLY A 1 302 ? 5.578 -42.5 -27.125 1 92.12 302 GLY A C 1
ATOM 2314 O O . GLY A 1 302 ? 6.652 -42.75 -26.578 1 92.12 302 GLY A O 1
ATOM 2315 N N . GLY A 1 303 ? 4.855 -41.375 -26.906 1 94.38 303 GLY A N 1
ATOM 2316 C CA . GLY A 1 303 ? 5.363 -40.375 -25.984 1 94.38 303 GLY A CA 1
ATOM 2317 C C . GLY A 1 303 ? 4.734 -40.438 -24.609 1 94.38 303 GLY A C 1
ATOM 2318 O O . GLY A 1 303 ? 4.199 -41.5 -24.219 1 94.38 303 GLY A O 1
ATOM 2319 N N . VAL A 1 304 ? 4.969 -39.375 -23.828 1 95.94 304 VAL A N 1
ATOM 2320 C CA . VAL A 1 304 ? 4.477 -39.344 -22.453 1 95.94 304 VAL A CA 1
ATOM 2321 C C . VAL A 1 304 ? 3.732 -38.031 -22.219 1 95.94 304 VAL A C 1
ATOM 2323 O O . VAL A 1 304 ? 4.09 -36.969 -22.797 1 95.94 304 VAL A O 1
ATOM 2326 N N . ILE A 1 305 ? 2.689 -38.156 -21.469 1 98.19 305 ILE A N 1
ATOM 2327 C CA . ILE A 1 305 ? 1.974 -36.969 -21 1 98.19 305 ILE A CA 1
ATOM 2328 C C . ILE A 1 305 ? 2.086 -36.875 -19.469 1 98.19 305 ILE A C 1
ATOM 2330 O O . ILE A 1 305 ? 1.78 -37.844 -18.766 1 98.19 305 ILE A O 1
ATOM 2334 N N . VAL A 1 306 ? 2.621 -35.844 -19 1 98.69 306 VAL A N 1
ATOM 2335 C CA . VAL A 1 306 ? 2.572 -35.531 -17.578 1 98.69 306 VAL A CA 1
ATOM 2336 C C . VAL A 1 306 ? 1.441 -34.531 -17.312 1 98.69 306 VAL A C 1
ATOM 2338 O O . VAL A 1 306 ? 1.47 -33.406 -17.797 1 98.69 306 VAL A O 1
ATOM 2341 N N . HIS A 1 307 ? 0.461 -34.938 -16.531 1 98.75 307 HIS A N 1
ATOM 2342 C CA . HIS A 1 307 ? -0.68 -34.094 -16.219 1 98.75 307 HIS A CA 1
ATOM 2343 C C . HIS A 1 307 ? -0.39 -33.219 -15 1 98.75 307 HIS A C 1
ATOM 2345 O O . HIS A 1 307 ? 0.251 -33.656 -14.047 1 98.75 307 HIS A O 1
ATOM 2351 N N . ASN A 1 308 ? -0.806 -31.984 -14.992 1 98.81 308 ASN A N 1
ATOM 2352 C CA . ASN A 1 308 ? -0.723 -31 -13.922 1 98.81 308 ASN A CA 1
ATOM 2353 C C . ASN A 1 308 ? -1.867 -29.984 -14 1 98.81 308 ASN A C 1
ATOM 2355 O O . ASN A 1 308 ? -1.665 -28.844 -14.406 1 98.81 308 ASN A O 1
ATOM 2359 N N . TYR A 1 309 ? -3.059 -30.438 -13.609 1 98.62 309 TYR A N 1
ATOM 2360 C CA . TYR A 1 309 ? -4.258 -29.609 -13.656 1 98.62 309 TYR A CA 1
ATOM 2361 C C . TYR A 1 309 ? -5.238 -30 -12.555 1 98.62 309 TYR A C 1
ATOM 2363 O O . TYR A 1 309 ? -5.027 -30.984 -11.859 1 98.62 309 TYR A O 1
ATOM 2371 N N . GLY A 1 310 ? -6.23 -29.188 -12.344 1 98.38 310 GLY A N 1
ATOM 2372 C CA . GLY A 1 310 ? -7.27 -29.484 -11.375 1 98.38 310 GLY A CA 1
ATOM 2373 C C . GLY A 1 310 ? -7.086 -28.75 -10.062 1 98.38 310 GLY A C 1
ATOM 2374 O O . GLY A 1 310 ? -7.551 -29.219 -9.016 1 98.38 310 GLY A O 1
ATOM 2375 N N . HIS A 1 311 ? -6.531 -27.609 -10.031 1 98.06 311 HIS A N 1
ATOM 2376 C CA . HIS A 1 311 ? -6.145 -26.891 -8.82 1 98.06 311 HIS A CA 1
ATOM 2377 C C . HIS A 1 311 ? -7.32 -26.109 -8.242 1 98.06 311 HIS A C 1
ATOM 2379 O O . HIS A 1 311 ? -7.262 -25.656 -7.098 1 98.06 311 HIS A O 1
ATOM 2385 N N . GLY A 1 312 ? -8.367 -25.922 -9.062 1 96.69 312 GLY A N 1
ATOM 2386 C CA . GLY A 1 312 ? -9.477 -25.109 -8.602 1 96.69 312 GLY A CA 1
ATOM 2387 C C . GLY A 1 312 ? -9.062 -23.672 -8.289 1 96.69 312 GLY A C 1
ATOM 2388 O O . GLY A 1 312 ? -8.453 -23 -9.117 1 96.69 312 GLY A O 1
ATOM 2389 N N . GLY A 1 313 ? -9.328 -23.266 -7.082 1 95.62 313 GLY A N 1
ATOM 2390 C CA . GLY A 1 313 ? -9 -21.906 -6.66 1 95.62 313 GLY A CA 1
ATOM 2391 C C . GLY A 1 313 ? -7.605 -21.797 -6.066 1 95.62 313 GLY A C 1
ATOM 2392 O O . GLY A 1 313 ? -7.199 -20.719 -5.629 1 95.62 313 GLY A O 1
ATOM 2393 N N . SER A 1 314 ? -6.789 -22.828 -6.152 1 97.56 314 SER A N 1
ATOM 2394 C CA . SER A 1 314 ? -5.508 -22.859 -5.453 1 97.56 314 SER A CA 1
ATOM 2395 C C . SER A 1 314 ? -4.344 -22.906 -6.438 1 97.56 314 SER A C 1
ATOM 2397 O O . SER A 1 314 ? -3.266 -23.406 -6.109 1 97.56 314 SER A O 1
ATOM 2399 N N . GLY A 1 315 ? -4.578 -22.391 -7.66 1 97.25 315 GLY A N 1
ATOM 2400 C CA . GLY A 1 315 ? -3.539 -22.375 -8.672 1 97.25 315 GLY A CA 1
ATOM 2401 C C . GLY A 1 315 ? -2.266 -21.688 -8.219 1 97.25 315 GLY A C 1
ATOM 2402 O O . GLY A 1 315 ? -1.188 -22.297 -8.25 1 97.25 315 GLY A O 1
ATOM 2403 N N . LEU A 1 316 ? -2.391 -20.484 -7.734 1 97.62 316 LEU A N 1
ATOM 2404 C CA . LEU A 1 316 ? -1.223 -19.75 -7.254 1 97.62 316 LEU A CA 1
ATOM 2405 C C . LEU A 1 316 ? -0.652 -20.406 -6 1 97.62 316 LEU A C 1
ATOM 2407 O O . LEU A 1 316 ? 0.562 -20.578 -5.883 1 97.62 316 LEU A O 1
ATOM 2411 N N . CYS A 1 317 ? -1.465 -20.891 -5.109 1 97.88 317 CYS A N 1
ATOM 2412 C CA . CYS A 1 317 ? -1.064 -21.422 -3.811 1 97.88 317 CYS A CA 1
ATOM 2413 C C . CYS A 1 317 ? -0.192 -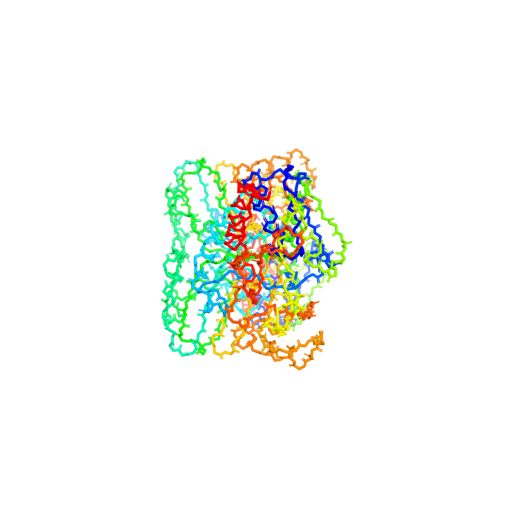22.656 -3.967 1 97.88 317 CYS A C 1
ATOM 2415 O O . CYS A 1 317 ? 0.648 -22.938 -3.113 1 97.88 317 CYS A O 1
ATOM 2417 N N . CYS A 1 318 ? -0.378 -23.312 -5.094 1 98.31 318 CYS A N 1
ATOM 2418 C CA . CYS A 1 318 ? 0.337 -24.578 -5.262 1 98.31 318 CYS A CA 1
ATOM 2419 C C . CYS A 1 318 ? 1.185 -24.562 -6.527 1 98.31 318 CYS A C 1
ATOM 2421 O O . CYS A 1 318 ? 1.75 -25.578 -6.918 1 98.31 318 CYS A O 1
ATOM 2423 N N . SER A 1 319 ? 1.299 -23.438 -7.172 1 98.69 319 SER A N 1
ATOM 2424 C CA . SER A 1 319 ? 1.889 -23.344 -8.5 1 98.69 319 SER A CA 1
ATOM 2425 C C . SER A 1 319 ? 3.312 -23.891 -8.516 1 98.69 319 SER A C 1
ATOM 2427 O O . SER A 1 319 ? 3.639 -24.766 -9.32 1 98.69 319 SER A O 1
ATOM 2429 N N . TRP A 1 320 ? 4.141 -23.484 -7.594 1 98.88 320 TRP A N 1
ATOM 2430 C CA . TRP A 1 320 ? 5.531 -23.922 -7.586 1 98.88 320 TRP A CA 1
ATOM 2431 C C . TRP A 1 320 ? 5.652 -25.344 -7.047 1 98.88 320 TRP A C 1
ATOM 2433 O O . TRP A 1 320 ? 6.441 -26.141 -7.559 1 98.88 320 TRP A O 1
ATOM 2443 N N . GLY A 1 321 ? 4.867 -25.625 -5.984 1 98.75 321 GLY A N 1
ATOM 2444 C CA . GLY A 1 321 ? 4.898 -26.984 -5.453 1 98.75 321 GLY A CA 1
ATOM 2445 C C . GLY A 1 321 ? 4.574 -28.031 -6.496 1 98.75 321 GLY A C 1
ATOM 2446 O O . GLY A 1 321 ? 5.297 -29.016 -6.633 1 98.75 321 GLY A O 1
ATOM 2447 N N . THR A 1 322 ? 3.521 -27.828 -7.254 1 98.81 322 THR A N 1
ATOM 2448 C CA . THR A 1 322 ? 3.137 -28.812 -8.258 1 98.81 322 THR A CA 1
ATOM 2449 C C . THR A 1 322 ? 4.066 -28.75 -9.469 1 98.81 322 THR A C 1
ATOM 2451 O O . THR A 1 322 ? 4.27 -29.75 -10.156 1 98.81 322 THR A O 1
ATOM 2454 N N . ALA A 1 323 ? 4.66 -27.578 -9.727 1 98.94 323 ALA A N 1
ATOM 2455 C CA . ALA A 1 323 ? 5.652 -27.469 -10.789 1 98.94 323 ALA A CA 1
ATOM 2456 C C . ALA A 1 323 ? 6.871 -28.328 -10.492 1 98.94 323 ALA A C 1
ATOM 2458 O O . ALA A 1 323 ? 7.387 -29.016 -11.383 1 98.94 323 ALA A O 1
ATOM 2459 N N . VAL A 1 324 ? 7.312 -28.297 -9.25 1 98.81 324 VAL A N 1
ATOM 2460 C CA . VAL A 1 324 ? 8.445 -29.125 -8.836 1 98.81 324 VAL A CA 1
ATOM 2461 C C . VAL A 1 324 ? 8.109 -30.594 -9.031 1 98.81 324 VAL A C 1
ATOM 2463 O O . VAL A 1 324 ? 8.922 -31.359 -9.57 1 98.81 324 VAL A O 1
ATOM 2466 N N . ALA A 1 325 ? 6.941 -30.969 -8.586 1 98.69 325 ALA A N 1
ATOM 2467 C CA . ALA A 1 325 ? 6.512 -32.344 -8.711 1 98.69 325 ALA A CA 1
ATOM 2468 C C . ALA A 1 325 ? 6.414 -32.781 -10.18 1 98.69 325 ALA A C 1
ATOM 2470 O O . ALA A 1 325 ? 6.863 -33.844 -10.555 1 98.69 325 ALA A O 1
ATOM 2471 N N . ALA A 1 326 ? 5.824 -31.938 -11.016 1 98.81 326 ALA A N 1
ATOM 2472 C CA . ALA A 1 326 ? 5.695 -32.219 -12.445 1 98.81 326 ALA A CA 1
ATOM 2473 C C . ALA A 1 326 ? 7.066 -32.312 -13.109 1 98.81 326 ALA A C 1
ATOM 2475 O O . ALA A 1 326 ? 7.297 -33.188 -13.945 1 98.81 326 ALA A O 1
ATOM 2476 N N . SER A 1 327 ? 7.938 -31.391 -12.758 1 98.75 327 SER A N 1
ATOM 2477 C CA . SER A 1 327 ? 9.289 -31.406 -13.305 1 98.75 327 SER A CA 1
ATOM 2478 C C . SER A 1 327 ? 10.008 -32.719 -12.984 1 98.75 327 SER A C 1
ATOM 2480 O O . SER A 1 327 ? 10.695 -33.281 -13.844 1 98.75 327 SER A O 1
ATOM 2482 N N . LYS A 1 328 ? 9.867 -33.188 -11.75 1 98.25 328 LYS A N 1
ATOM 2483 C CA . LYS A 1 328 ? 10.477 -34.438 -11.352 1 98.25 328 LYS A CA 1
ATOM 2484 C C . LYS A 1 328 ? 9.992 -35.594 -12.234 1 98.25 328 LYS A C 1
ATOM 2486 O O . LYS A 1 328 ? 10.773 -36.438 -12.641 1 98.25 328 LYS A O 1
ATOM 2491 N N . LEU A 1 329 ? 8.711 -35.625 -12.523 1 98 329 LEU A N 1
ATOM 2492 C CA . LEU A 1 329 ? 8.133 -36.656 -13.383 1 98 329 LEU A CA 1
ATOM 2493 C C . LEU A 1 329 ? 8.711 -36.562 -14.789 1 98 329 LEU A C 1
ATOM 2495 O O . LEU A 1 329 ? 9.062 -37.594 -15.383 1 98 329 LEU A O 1
ATOM 2499 N N . VAL A 1 330 ? 8.82 -35.344 -15.312 1 97.88 330 VAL A N 1
ATOM 2500 C CA . VAL A 1 330 ? 9.359 -35.125 -16.656 1 97.88 330 VAL A CA 1
ATOM 2501 C C . VAL A 1 330 ? 10.805 -35.625 -16.703 1 97.88 330 VAL A C 1
ATOM 2503 O O . VAL A 1 330 ? 11.172 -36.375 -17.625 1 97.88 330 VAL A O 1
ATOM 2506 N N . LEU A 1 331 ? 11.57 -35.25 -15.719 1 96.81 331 LEU A N 1
ATOM 2507 C CA . LEU A 1 331 ? 12.984 -35.625 -15.688 1 96.81 331 LEU A CA 1
ATOM 2508 C C . LEU A 1 331 ? 13.156 -37.125 -15.57 1 96.81 331 LEU A C 1
ATOM 2510 O O . LEU A 1 331 ? 14.078 -37.719 -16.156 1 96.81 331 LEU A O 1
ATOM 2514 N N . ALA A 1 332 ? 12.297 -37.75 -14.797 1 95.06 332 ALA A N 1
ATOM 2515 C CA . ALA A 1 332 ? 12.344 -39.219 -14.68 1 95.06 332 ALA A CA 1
ATOM 2516 C C . ALA A 1 332 ? 12.125 -39.875 -16.031 1 95.06 332 ALA A C 1
ATOM 2518 O O . ALA A 1 332 ? 12.766 -40.875 -16.359 1 95.06 332 ALA A O 1
ATOM 2519 N N . HIS A 1 333 ? 11.281 -39.312 -16.844 1 91.88 333 HIS A N 1
ATOM 2520 C CA . HIS A 1 333 ? 10.984 -39.875 -18.156 1 91.88 333 HIS A CA 1
ATOM 2521 C C . HIS A 1 333 ? 12.094 -39.562 -19.156 1 91.88 333 HIS A C 1
ATOM 2523 O O . HIS A 1 333 ? 12.336 -40.344 -20.078 1 91.88 333 HIS A O 1
ATOM 2529 N N . MET A 1 334 ? 12.695 -38.438 -18.953 1 90.5 334 MET A N 1
ATOM 2530 C CA . MET A 1 334 ? 13.797 -38.062 -19.844 1 90.5 334 MET A CA 1
ATOM 2531 C C . MET A 1 334 ? 15 -38.969 -19.625 1 90.5 334 MET A C 1
ATOM 2533 O O . MET A 1 334 ? 15.773 -39.219 -20.547 1 90.5 334 MET A O 1
ATOM 2537 N N . ARG A 1 335 ? 15.281 -39.438 -18.391 1 85.06 335 ARG A N 1
ATOM 2538 C CA . ARG A 1 335 ? 16.406 -40.312 -18.078 1 85.06 335 ARG A CA 1
ATOM 2539 C C . ARG A 1 335 ? 16.156 -41.75 -18.531 1 85.06 335 ARG A C 1
ATOM 2541 O O . ARG A 1 335 ? 17.094 -42.5 -18.766 1 85.06 335 ARG A O 1
ATOM 2548 N N . GLN A 1 336 ? 14.953 -42.281 -18.5 1 70.12 336 GLN A N 1
ATOM 2549 C CA . GLN A 1 336 ? 14.656 -43.625 -18.906 1 70.12 336 GLN A CA 1
ATOM 2550 C C . GLN A 1 336 ? 14.477 -43.719 -20.422 1 70.12 336 GLN A C 1
ATOM 2552 O O . GLN A 1 336 ? 13.398 -43.469 -20.953 1 70.12 336 GLN A O 1
ATOM 2557 N N . PRO A 1 337 ? 15.516 -43.719 -21.188 1 54.09 337 PRO A N 1
ATOM 2558 C CA . PRO A 1 337 ? 15.32 -43.875 -22.641 1 54.09 337 PRO A CA 1
ATOM 2559 C C . PRO A 1 337 ? 14.383 -45.031 -22.984 1 54.09 337 PRO A C 1
ATOM 2561 O O . PRO A 1 337 ? 14.281 -46 -22.219 1 54.09 337 PRO A O 1
ATOM 2564 N N . SER A 1 338 ? 13.141 -44.688 -23.625 1 47.38 338 SER A N 1
ATOM 2565 C CA . SER A 1 338 ? 12.211 -45.719 -24.078 1 47.38 338 SER A CA 1
ATOM 2566 C C . SER A 1 338 ? 12.953 -46.969 -24.5 1 47.38 338 SER A C 1
ATOM 2568 O O . SER A 1 338 ? 13.953 -46.906 -25.219 1 47.38 338 SER A O 1
ATOM 2570 N N . LYS A 1 339 ? 12.961 -48 -23.656 1 43.62 339 LYS A N 1
ATOM 2571 C CA . LYS A 1 339 ? 13.344 -49.312 -24.109 1 43.62 339 LYS A CA 1
ATOM 2572 C C . LYS A 1 339 ? 12.617 -49.688 -25.406 1 43.62 339 LYS A C 1
ATOM 2574 O O . LYS A 1 339 ? 12.273 -50.875 -25.609 1 43.62 339 LYS A O 1
ATOM 2579 N N . LEU A 1 340 ? 12.023 -48.781 -26.281 1 35.03 340 LEU A N 1
ATOM 2580 C CA . LEU A 1 340 ? 11.633 -49.531 -27.469 1 35.03 340 LEU A CA 1
ATOM 2581 C C . LEU A 1 340 ? 12.852 -49.844 -28.344 1 35.03 340 LEU A C 1
ATOM 2583 O O . LEU A 1 340 ? 13.758 -49 -28.453 1 35.03 340 LEU A O 1
ATOM 2587 N N . MET B 1 1 ? -20.031 44.312 17.578 1 51.41 1 MET B N 1
ATOM 2588 C CA . MET B 1 1 ? -20.031 43.688 16.266 1 51.41 1 MET B CA 1
ATOM 2589 C C . MET B 1 1 ? -19.234 42.375 16.281 1 51.41 1 MET B C 1
ATOM 2591 O O . MET B 1 1 ? -18.234 42.25 17 1 51.41 1 MET B O 1
ATOM 2595 N N . LYS B 1 2 ? -19.797 41.219 15.805 1 79 2 LYS B N 1
ATOM 2596 C CA . LYS B 1 2 ? -19.156 39.906 15.977 1 79 2 LYS B CA 1
ATOM 2597 C C . LYS B 1 2 ? -17.906 39.812 15.117 1 79 2 LYS B C 1
ATOM 2599 O O . LYS B 1 2 ? -17.891 40.281 13.977 1 79 2 LYS B O 1
ATOM 2604 N N . SER B 1 3 ? -16.766 39.5 15.547 1 89.19 3 SER B N 1
ATOM 2605 C CA . SER B 1 3 ? -15.461 39.469 14.898 1 89.19 3 SER B CA 1
ATOM 2606 C C . SER B 1 3 ? -15.461 38.5 13.719 1 89.19 3 SER B C 1
ATOM 2608 O O . SER B 1 3 ? -16.125 37.469 13.758 1 89.19 3 SER B O 1
ATOM 2610 N N . HIS B 1 4 ? -14.906 38.969 12.617 1 96.12 4 HIS B N 1
ATOM 2611 C CA . HIS B 1 4 ? -14.617 38.094 11.477 1 96.12 4 HIS B CA 1
ATOM 2612 C C . HIS B 1 4 ? -13.18 37.594 11.516 1 96.12 4 HIS B C 1
ATOM 2614 O O . HIS B 1 4 ? -12.258 38.344 11.844 1 96.12 4 HIS B O 1
ATOM 2620 N N . VAL B 1 5 ? -13.047 36.344 11.281 1 98.31 5 VAL B N 1
ATOM 2621 C CA . VAL B 1 5 ? -11.719 35.75 11.297 1 98.31 5 VAL B CA 1
ATOM 2622 C C . VAL B 1 5 ? -11.242 35.531 9.867 1 98.31 5 VAL B C 1
ATOM 2624 O O . VAL B 1 5 ? -11.906 34.812 9.094 1 98.31 5 VAL B O 1
ATOM 2627 N N . VAL B 1 6 ? -10.117 36.094 9.492 1 98.62 6 VAL B N 1
ATOM 2628 C CA . VAL B 1 6 ? -9.516 35.875 8.18 1 98.62 6 VAL B CA 1
ATOM 2629 C C . VAL B 1 6 ? -8.219 35.094 8.328 1 98.62 6 VAL B C 1
ATOM 2631 O O . VAL B 1 6 ? -7.238 35.562 8.891 1 98.62 6 VAL B O 1
ATOM 2634 N N . VAL B 1 7 ? -8.211 33.844 7.902 1 98.88 7 VAL B N 1
ATOM 2635 C CA . VAL B 1 7 ? -7 33.031 7.871 1 98.88 7 VAL B CA 1
ATOM 2636 C C . VAL B 1 7 ? -6.246 33.281 6.566 1 98.88 7 VAL B C 1
ATOM 2638 O O . VAL B 1 7 ? -6.785 33.062 5.48 1 98.88 7 VAL B O 1
ATOM 2641 N N . VAL B 1 8 ? -4.996 33.75 6.684 1 98.75 8 VAL B N 1
ATOM 2642 C CA . VAL B 1 8 ? -4.219 34.094 5.492 1 98.75 8 VAL B CA 1
ATOM 2643 C C . VAL B 1 8 ? -3.189 33 5.23 1 98.75 8 VAL B C 1
ATOM 2645 O O . VAL B 1 8 ? -2.252 32.812 6.012 1 98.75 8 VAL B O 1
ATOM 2648 N N . GLY B 1 9 ? -3.336 32.312 4.125 1 98.31 9 GLY B N 1
ATOM 2649 C CA . GLY B 1 9 ? -2.531 31.156 3.76 1 98.31 9 GLY B CA 1
ATOM 2650 C C . GLY B 1 9 ? -3.348 29.891 3.594 1 98.31 9 GLY B C 1
ATOM 2651 O O . GLY B 1 9 ? -4.191 29.562 4.434 1 98.31 9 GLY B O 1
ATOM 2652 N N . ALA B 1 10 ? -3.07 29.172 2.527 1 98.31 10 ALA B N 1
ATOM 2653 C CA . ALA B 1 10 ? -3.875 28 2.215 1 98.31 10 ALA B CA 1
ATOM 2654 C C . ALA B 1 10 ? -3.014 26.734 2.188 1 98.31 10 ALA B C 1
ATOM 2656 O O . ALA B 1 10 ? -3.285 25.812 1.423 1 98.31 10 ALA B O 1
ATOM 2657 N N . GLY B 1 11 ? -1.893 26.734 2.9 1 98.19 11 GLY B N 1
ATOM 2658 C CA . GLY B 1 11 ? -1.174 25.5 3.178 1 98.19 11 GLY B CA 1
ATOM 2659 C C . GLY B 1 11 ? -1.826 24.672 4.258 1 98.19 11 GLY B C 1
ATOM 2660 O O . GLY B 1 11 ? -2.932 24.969 4.707 1 98.19 11 GLY B O 1
ATOM 2661 N N . VAL B 1 12 ? -1.157 23.625 4.66 1 98.69 12 VAL B N 1
ATOM 2662 C CA . VAL B 1 12 ? -1.731 22.688 5.617 1 98.69 12 VAL B CA 1
ATOM 2663 C C . VAL B 1 12 ? -2.004 23.391 6.941 1 98.69 12 VAL B C 1
ATOM 2665 O O . VAL B 1 12 ? -2.98 23.078 7.629 1 98.69 12 VAL B O 1
ATOM 2668 N N . ILE B 1 13 ? -1.193 24.375 7.32 1 98.75 13 ILE B N 1
ATOM 2669 C CA . ILE B 1 13 ? -1.363 25.094 8.578 1 98.75 13 ILE B CA 1
ATOM 2670 C C . ILE B 1 13 ? -2.615 25.953 8.516 1 98.75 13 ILE B C 1
ATOM 2672 O O . ILE B 1 13 ? -3.449 25.922 9.422 1 98.75 13 ILE B O 1
ATOM 2676 N N . GLY B 1 14 ? -2.793 26.703 7.438 1 98.81 14 GLY B N 1
ATOM 2677 C CA . GLY B 1 14 ? -3.945 27.578 7.301 1 98.81 14 GLY B CA 1
ATOM 2678 C C . GLY B 1 14 ? -5.258 26.812 7.211 1 98.81 14 GLY B C 1
ATOM 2679 O O . GLY B 1 14 ? -6.215 27.141 7.918 1 98.81 14 GLY B O 1
ATOM 2680 N N . LEU B 1 15 ? -5.285 25.828 6.371 1 98.81 15 LEU B N 1
ATOM 2681 C CA . LEU B 1 15 ? -6.508 25.062 6.191 1 98.81 15 LEU B CA 1
ATOM 2682 C C . LEU B 1 15 ? -6.914 24.375 7.488 1 98.81 15 LEU B C 1
ATOM 2684 O O . LEU B 1 15 ? -8.086 24.391 7.867 1 98.81 15 LEU B O 1
ATOM 2688 N N . THR B 1 16 ? -5.945 23.766 8.156 1 98.81 16 THR B N 1
ATOM 2689 C CA . THR B 1 16 ? -6.203 23.047 9.398 1 98.81 16 THR B CA 1
ATOM 2690 C C . THR B 1 16 ? -6.668 24.016 10.484 1 98.81 16 THR B C 1
ATOM 2692 O O . THR B 1 16 ? -7.578 23.703 11.258 1 98.81 16 THR B O 1
ATOM 2695 N N . THR B 1 17 ? -6.066 25.188 10.555 1 98.88 17 THR B N 1
ATOM 2696 C CA . THR B 1 17 ? -6.449 26.188 11.547 1 98.88 17 THR B CA 1
ATOM 2697 C C . THR B 1 17 ? -7.887 26.641 11.328 1 98.88 17 THR B C 1
ATOM 2699 O O . THR B 1 17 ? -8.664 26.75 12.273 1 98.88 17 THR B O 1
ATOM 2702 N N . ALA B 1 18 ? -8.25 26.906 10.086 1 98.88 18 ALA B N 1
ATOM 2703 C CA . ALA B 1 18 ? -9.617 27.297 9.773 1 98.88 18 ALA B CA 1
ATOM 2704 C C . ALA B 1 18 ? -10.617 26.203 10.164 1 98.88 18 ALA B C 1
ATOM 2706 O O . ALA B 1 18 ? -11.664 26.5 10.742 1 98.88 18 ALA B O 1
ATOM 2707 N N . LEU B 1 19 ? -10.258 25.016 9.852 1 98.75 19 LEU B N 1
ATOM 2708 C CA . LEU B 1 19 ? -11.125 23.891 10.203 1 98.75 19 LEU B CA 1
ATOM 2709 C C . LEU B 1 19 ? -11.266 23.766 11.719 1 98.75 19 LEU B C 1
ATOM 2711 O O . LEU B 1 19 ? -12.367 23.547 12.234 1 98.75 19 LEU B O 1
ATOM 2715 N N . GLN B 1 20 ? -10.164 23.906 12.406 1 98.75 20 GLN B N 1
ATOM 2716 C CA . GLN B 1 20 ? -10.172 23.828 13.867 1 98.75 20 GLN B CA 1
ATOM 2717 C C . GLN B 1 20 ? -11.039 24.938 14.469 1 98.75 20 GLN B C 1
ATOM 2719 O O . GLN B 1 20 ? -11.789 24.688 15.422 1 98.75 20 GLN B O 1
ATOM 2724 N N . LEU B 1 21 ? -10.977 26.141 13.938 1 98.75 21 LEU B N 1
ATOM 2725 C CA . LEU B 1 21 ? -11.805 27.25 14.398 1 98.75 21 LEU B CA 1
ATOM 2726 C C . LEU B 1 21 ? -13.289 26.906 14.281 1 98.75 21 LEU B C 1
ATOM 2728 O O . LEU B 1 21 ? -14.062 27.156 15.211 1 98.75 21 LEU B O 1
ATOM 2732 N N . SER B 1 22 ? -13.609 26.375 13.125 1 98.56 22 SER B N 1
ATOM 2733 C CA . SER B 1 22 ? -14.992 25.953 12.906 1 98.56 22 SER B CA 1
ATOM 2734 C C . SER B 1 22 ? -15.414 24.906 13.922 1 98.56 22 SER B C 1
ATOM 2736 O O . SER B 1 22 ? -16.5 24.984 14.492 1 98.56 22 SER B O 1
ATOM 2738 N N . MET B 1 23 ? -14.578 23.938 14.164 1 97.62 23 MET B N 1
ATOM 2739 C CA . MET B 1 23 ? -14.867 22.859 15.102 1 97.62 23 MET B CA 1
ATOM 2740 C C . MET B 1 23 ? -14.977 23.391 16.531 1 97.62 23 MET B C 1
ATOM 2742 O O . MET B 1 23 ? -15.695 22.828 17.359 1 97.62 23 MET B O 1
ATOM 2746 N N . ASP B 1 24 ? -14.281 24.438 16.766 1 97.88 24 ASP B N 1
ATOM 2747 C CA . ASP B 1 24 ? -14.297 25.031 18.109 1 97.88 24 ASP B CA 1
ATOM 2748 C C . ASP B 1 24 ? -15.484 25.984 18.266 1 97.88 24 ASP B C 1
ATOM 2750 O O . ASP B 1 24 ? -15.609 26.656 19.297 1 97.88 24 ASP B O 1
ATOM 2754 N N . GLY B 1 25 ? -16.281 26.156 17.25 1 96.88 25 GLY B N 1
ATOM 2755 C CA . GLY B 1 25 ? -17.562 26.828 17.438 1 96.88 25 GLY B CA 1
ATOM 2756 C C . GLY B 1 25 ? -17.625 28.172 16.734 1 96.88 25 GLY B C 1
ATOM 2757 O O . GLY B 1 25 ? -18.641 28.859 16.812 1 96.88 25 GLY B O 1
ATOM 2758 N N . VAL B 1 26 ? -16.625 28.672 16.062 1 97.62 26 VAL B N 1
ATOM 2759 C CA . VAL B 1 26 ? -16.703 29.891 15.266 1 97.62 26 VAL B CA 1
ATOM 2760 C C . VAL B 1 26 ? -17.625 29.672 14.062 1 97.62 26 VAL B C 1
ATOM 2762 O O . VAL B 1 26 ? -17.422 28.734 13.297 1 97.62 26 VAL B O 1
ATOM 2765 N N . PRO B 1 27 ? -18.641 30.469 13.906 1 97.31 27 PRO B N 1
ATOM 2766 C CA . PRO B 1 27 ? -19.547 30.266 12.773 1 97.31 27 PRO B CA 1
ATOM 2767 C C . PRO B 1 27 ? -18.828 30.344 11.43 1 97.31 27 PRO B C 1
ATOM 2769 O O . PRO B 1 27 ? -17.953 31.188 11.234 1 97.31 27 PRO B O 1
ATOM 2772 N N . ALA B 1 28 ? -19.172 29.484 10.555 1 97.19 28 ALA B N 1
ATOM 2773 C CA . ALA B 1 28 ? -18.5 29.328 9.266 1 97.19 28 ALA B CA 1
ATOM 2774 C C . ALA B 1 28 ? -18.531 30.625 8.461 1 97.19 28 ALA B C 1
ATOM 2776 O O . ALA B 1 28 ? -17.578 30.938 7.742 1 97.19 28 ALA B O 1
ATOM 2777 N N . ASP B 1 29 ? -19.656 31.328 8.547 1 96.12 29 ASP B N 1
ATOM 2778 C CA . ASP B 1 29 ? -19.812 32.562 7.77 1 96.12 29 ASP B CA 1
ATOM 2779 C C . ASP B 1 29 ? -18.938 33.688 8.32 1 96.12 29 ASP B C 1
ATOM 2781 O O . ASP B 1 29 ? -18.828 34.75 7.707 1 96.12 29 ASP B O 1
ATOM 2785 N N . ARG B 1 30 ? -18.219 33.406 9.43 1 97.44 30 ARG B N 1
ATOM 2786 C CA . ARG B 1 30 ? -17.312 34.375 10.031 1 97.44 30 ARG B CA 1
ATOM 2787 C C . ARG B 1 30 ? -15.859 33.969 9.805 1 97.44 30 ARG B C 1
ATOM 2789 O O . ARG B 1 30 ? -14.953 34.594 10.352 1 97.44 30 ARG B O 1
ATOM 2796 N N . ILE B 1 31 ? -15.625 32.969 9.117 1 98.62 31 ILE B N 1
ATOM 2797 C CA . ILE B 1 31 ? -14.273 32.5 8.789 1 98.62 31 ILE B CA 1
ATOM 2798 C C . ILE B 1 31 ? -14.047 32.594 7.281 1 98.62 31 ILE B C 1
ATOM 2800 O O . ILE B 1 31 ? -14.875 32.156 6.492 1 98.62 31 ILE B O 1
ATOM 2804 N N . THR B 1 32 ? -13.047 33.219 6.863 1 98.56 32 THR B N 1
ATOM 2805 C CA . THR B 1 32 ? -12.641 33.281 5.465 1 98.56 32 THR B CA 1
ATOM 2806 C C . THR B 1 32 ? -11.148 32.969 5.328 1 98.56 32 THR B C 1
ATOM 2808 O O . THR B 1 32 ? -10.328 33.469 6.102 1 98.56 32 THR B O 1
ATOM 2811 N N . ILE B 1 33 ? -10.812 32.094 4.434 1 98.75 33 ILE B N 1
ATOM 2812 C CA . ILE B 1 33 ? -9.414 31.844 4.086 1 98.75 33 ILE B CA 1
ATOM 2813 C C . ILE B 1 33 ? -9.031 32.656 2.859 1 98.75 33 ILE B C 1
ATOM 2815 O O . ILE B 1 33 ? -9.766 32.688 1.866 1 98.75 33 ILE B O 1
ATOM 2819 N N . VAL B 1 34 ? -7.949 33.406 2.939 1 98.56 34 VAL B N 1
ATOM 2820 C CA . VAL B 1 34 ? -7.426 34.188 1.823 1 98.56 34 VAL B CA 1
ATOM 2821 C C . VAL B 1 34 ? -5.984 33.781 1.533 1 98.56 34 VAL B C 1
ATOM 2823 O O . VAL B 1 34 ? -5.168 33.688 2.451 1 98.56 34 VAL B O 1
ATOM 2826 N N . ALA B 1 35 ? -5.688 33.5 0.329 1 97.94 35 ALA B N 1
ATOM 2827 C CA . ALA B 1 35 ? -4.332 33.062 -0.009 1 97.94 35 ALA B CA 1
ATOM 2828 C C . ALA B 1 35 ? -3.971 33.469 -1.436 1 97.94 35 ALA B C 1
ATOM 2830 O O . ALA B 1 35 ? -4.82 33.438 -2.33 1 97.94 35 ALA B O 1
ATOM 2831 N N . LYS B 1 36 ? -2.721 33.875 -1.572 1 96.19 36 LYS B N 1
ATOM 2832 C CA . LYS B 1 36 ? -2.205 34.094 -2.916 1 96.19 36 LYS B CA 1
ATOM 2833 C C . LYS B 1 36 ? -2.143 32.812 -3.723 1 96.19 36 LYS B C 1
ATOM 2835 O O . LYS B 1 36 ? -2.639 32.75 -4.852 1 96.19 36 LY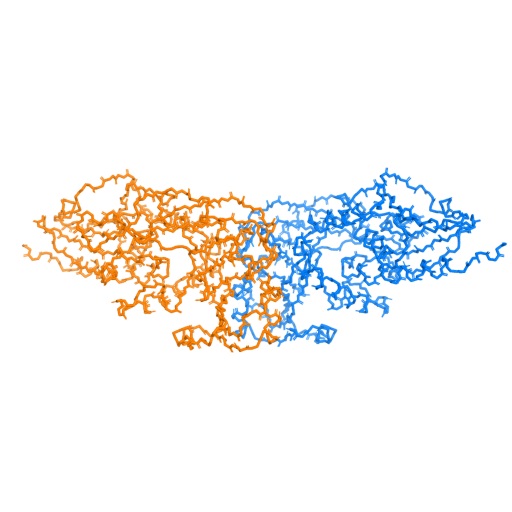S B O 1
ATOM 2840 N N . ASP B 1 37 ? -1.497 31.828 -3.158 1 93.69 37 ASP B N 1
ATOM 2841 C CA . ASP B 1 37 ? -1.405 30.5 -3.742 1 93.69 37 ASP B CA 1
ATOM 2842 C C . ASP B 1 37 ? -2.391 29.531 -3.078 1 93.69 37 ASP B C 1
ATOM 2844 O O . ASP B 1 37 ? -2.377 29.375 -1.855 1 93.69 37 ASP B O 1
ATOM 2848 N N . LEU B 1 38 ? -3.15 28.922 -3.9 1 94.62 38 LEU B N 1
ATOM 2849 C CA . LEU B 1 38 ? -4.059 27.922 -3.357 1 94.62 38 LEU B CA 1
ATOM 2850 C C . LEU B 1 38 ? -3.309 26.641 -3.021 1 94.62 38 LEU B C 1
ATOM 2852 O O . LEU B 1 38 ? -2.104 26.531 -3.254 1 94.62 38 LEU B O 1
ATOM 2856 N N . SER B 1 39 ? -4 25.688 -2.367 1 91.5 39 SER B N 1
ATOM 2857 C CA . SER B 1 39 ? -3.395 24.578 -1.652 1 91.5 39 SER B CA 1
ATOM 2858 C C . SER B 1 39 ? -2.465 23.781 -2.561 1 91.5 39 SER B C 1
ATOM 2860 O O . SER B 1 39 ? -1.369 23.391 -2.148 1 91.5 39 SER B O 1
ATOM 2862 N N . GLU B 1 40 ? -2.799 23.547 -3.84 1 88.75 40 GLU B N 1
ATOM 2863 C CA . GLU B 1 40 ? -2.025 22.703 -4.75 1 88.75 40 GLU B CA 1
ATOM 2864 C C . GLU B 1 40 ? -0.686 23.359 -5.09 1 88.75 40 GLU B C 1
ATOM 2866 O O . GLU B 1 40 ? 0.248 22.672 -5.516 1 88.75 40 GLU B O 1
ATOM 2871 N N . ALA B 1 41 ? -0.628 24.688 -4.859 1 91.12 41 ALA B N 1
ATOM 2872 C CA . ALA B 1 41 ? 0.576 25.422 -5.234 1 91.12 41 ALA B CA 1
ATOM 2873 C C . ALA B 1 41 ? 1.445 25.719 -4.012 1 91.12 41 ALA B C 1
ATOM 2875 O O . ALA B 1 41 ? 2.484 26.375 -4.125 1 91.12 41 ALA B O 1
ATOM 2876 N N . THR B 1 42 ? 1.084 25.219 -2.896 1 92.69 42 THR B N 1
ATOM 2877 C CA . THR B 1 42 ? 1.849 25.453 -1.678 1 92.69 42 THR B CA 1
ATOM 2878 C C . THR B 1 42 ? 2.887 24.359 -1.464 1 92.69 42 THR B C 1
ATOM 2880 O O . THR B 1 42 ? 2.812 23.297 -2.084 1 92.69 42 THR B O 1
ATOM 2883 N N . VAL B 1 43 ? 3.842 24.609 -0.548 1 92.69 43 VAL B N 1
ATOM 2884 C CA . VAL B 1 43 ? 4.887 23.625 -0.247 1 92.69 43 VAL B CA 1
ATOM 2885 C C . VAL B 1 43 ? 4.277 22.422 0.453 1 92.69 43 VAL B C 1
ATOM 2887 O O . VAL B 1 43 ? 4.832 21.328 0.405 1 92.69 43 VAL B O 1
ATOM 2890 N N . SER B 1 44 ? 3.111 22.625 1.035 1 95.75 44 SER B N 1
ATOM 2891 C CA . SER B 1 44 ? 2.414 21.5 1.665 1 95.75 44 SER B CA 1
ATOM 2892 C C . SER B 1 44 ? 2.139 20.391 0.663 1 95.75 44 SER B C 1
ATOM 2894 O O . SER B 1 44 ? 2.158 19.203 1.02 1 95.75 44 SER B O 1
ATOM 2896 N N . SER B 1 45 ? 1.921 20.719 -0.564 1 92.81 45 SER B N 1
ATOM 2897 C CA . SER B 1 45 ? 1.572 19.75 -1.593 1 92.81 45 SER B CA 1
ATOM 2898 C C . SER B 1 45 ? 2.793 18.938 -2.033 1 92.81 45 SER B C 1
ATOM 2900 O O . SER B 1 45 ? 2.656 17.875 -2.646 1 92.81 45 SER B O 1
ATOM 2902 N N . VAL B 1 46 ? 4.008 19.391 -1.729 1 91.38 46 VAL B N 1
ATOM 2903 C CA . VAL B 1 46 ? 5.258 18.75 -2.109 1 91.38 46 VAL B CA 1
ATOM 2904 C C . VAL B 1 46 ? 5.801 17.938 -0.93 1 91.38 46 VAL B C 1
ATOM 2906 O O . VAL B 1 46 ? 6.648 17.062 -1.106 1 91.38 46 VAL B O 1
ATOM 2909 N N . SER B 1 47 ? 5.254 18.156 0.199 1 94.12 47 SER B N 1
ATOM 2910 C CA . SER B 1 47 ? 5.777 17.578 1.431 1 94.12 47 SER B CA 1
ATOM 2911 C C . SER B 1 47 ? 5.652 16.062 1.423 1 94.12 47 SER B C 1
ATOM 2913 O O . SER B 1 47 ? 4.668 15.516 0.917 1 94.12 47 SER B O 1
ATOM 2915 N N . ALA B 1 48 ? 6.637 15.391 2.018 1 94.31 48 ALA B N 1
ATOM 2916 C CA . ALA B 1 48 ? 6.578 13.945 2.211 1 94.31 48 ALA B CA 1
ATOM 2917 C C . ALA B 1 48 ? 5.535 13.578 3.264 1 94.31 48 ALA B C 1
ATOM 2919 O O . ALA B 1 48 ? 4.879 12.539 3.156 1 94.31 48 ALA B O 1
ATOM 2920 N N . ALA B 1 49 ? 5.395 14.5 4.227 1 96.88 49 ALA B N 1
ATOM 2921 C CA . ALA B 1 49 ? 4.266 14.484 5.152 1 96.88 49 ALA B CA 1
ATOM 2922 C C . ALA B 1 49 ? 4.242 13.188 5.965 1 96.88 49 ALA B C 1
ATOM 2924 O O . ALA B 1 49 ? 3.207 12.523 6.047 1 96.88 49 ALA B O 1
ATOM 2925 N N . LEU B 1 50 ? 5.359 12.797 6.52 1 97.69 50 LEU B N 1
ATOM 2926 C CA . LEU B 1 50 ? 5.477 11.766 7.543 1 97.69 50 LEU B CA 1
ATOM 2927 C C . LEU B 1 50 ? 5.406 12.375 8.938 1 97.69 50 LEU B C 1
ATOM 2929 O O . LEU B 1 50 ? 6.156 13.297 9.258 1 97.69 50 LEU B O 1
ATOM 2933 N N . TRP B 1 51 ? 4.492 11.867 9.703 1 98.06 51 TRP B N 1
ATOM 2934 C CA . TRP B 1 51 ? 4.516 12.25 11.109 1 98.06 51 TRP B CA 1
ATOM 2935 C C . TRP B 1 51 ? 5.684 11.594 11.836 1 98.06 51 TRP B C 1
ATOM 2937 O O . TRP B 1 51 ? 5.922 10.398 11.68 1 98.06 51 TRP B O 1
ATOM 2947 N N . GLU B 1 52 ? 6.395 12.367 12.555 1 97 52 GLU B N 1
ATOM 2948 C CA . GLU B 1 52 ? 7.508 11.852 13.352 1 97 52 GLU B CA 1
ATOM 2949 C C . GLU B 1 52 ? 7.645 12.617 14.664 1 97 52 GLU B C 1
ATOM 2951 O O . GLU B 1 52 ? 7.254 13.781 14.758 1 97 52 GLU B O 1
ATOM 2956 N N . THR B 1 53 ? 8.195 11.977 15.57 1 95.69 53 THR B N 1
ATOM 2957 C CA . THR B 1 53 ? 8.469 12.586 16.859 1 95.69 53 THR B CA 1
ATOM 2958 C C . THR B 1 53 ? 9.867 12.211 17.359 1 95.69 53 THR B C 1
ATOM 2960 O O . THR B 1 53 ? 10.266 11.047 17.281 1 95.69 53 THR B O 1
ATOM 2963 N N . PRO B 1 54 ? 10.633 13.18 17.969 1 95.19 54 PRO B N 1
ATOM 2964 C CA . PRO B 1 54 ? 10.312 14.609 17.891 1 95.19 54 PRO B CA 1
ATOM 2965 C C . PRO B 1 54 ? 10.172 15.102 16.453 1 95.19 54 PRO B C 1
ATOM 2967 O O . PRO B 1 54 ? 10.719 14.5 15.523 1 95.19 54 PRO B O 1
ATOM 2970 N N . PRO B 1 55 ? 9.352 16.156 16.297 1 95.31 55 PRO B N 1
ATOM 2971 C CA . PRO B 1 55 ? 9.242 16.672 14.938 1 95.31 55 PRO B CA 1
ATOM 2972 C C . PRO B 1 55 ? 10.562 17.266 14.422 1 95.31 55 PRO B C 1
ATOM 2974 O O . PRO B 1 55 ? 11.367 17.766 15.203 1 95.31 55 PRO B O 1
ATOM 2977 N N . TYR B 1 56 ? 10.773 17.188 13.141 1 91.31 56 TYR B N 1
ATOM 2978 C CA . TYR B 1 56 ? 12.016 17.531 12.469 1 91.31 56 TYR B CA 1
ATOM 2979 C C . TYR B 1 56 ? 12.406 18.984 12.75 1 91.31 56 TYR B C 1
ATOM 2981 O O . TYR B 1 56 ? 11.68 19.906 12.391 1 91.31 56 TYR B O 1
ATOM 2989 N N . GLU B 1 57 ? 13.484 19.219 13.406 1 92.06 57 GLU B N 1
ATOM 2990 C CA . GLU B 1 57 ? 14.172 20.484 13.648 1 92.06 57 GLU B CA 1
ATOM 2991 C C . GLU B 1 57 ? 13.258 21.484 14.336 1 92.06 57 GLU B C 1
ATOM 2993 O O . GLU B 1 57 ? 13.148 22.641 13.914 1 92.06 57 GLU B O 1
ATOM 2998 N N . MET B 1 58 ? 12.547 21.016 15.367 1 93.5 58 MET B N 1
ATOM 2999 C CA . MET B 1 58 ? 11.656 21.875 16.156 1 93.5 58 MET B CA 1
ATOM 3000 C C . MET B 1 58 ? 12.141 22 17.594 1 93.5 58 MET B C 1
ATOM 3002 O O . MET B 1 58 ? 11.344 22.203 18.5 1 93.5 58 MET B O 1
ATOM 3006 N N . GLU B 1 59 ? 13.43 21.891 17.781 1 85.69 59 GLU B N 1
ATOM 3007 C CA . GLU B 1 59 ? 14.008 21.859 19.125 1 85.69 59 GLU B CA 1
ATOM 3008 C C . GLU B 1 59 ? 13.812 23.188 19.844 1 85.69 59 GLU B C 1
ATOM 3010 O O . GLU B 1 59 ? 13.758 23.219 21.078 1 85.69 59 GLU B O 1
ATOM 3015 N N . ALA B 1 60 ? 13.719 24.25 19.141 1 86.75 60 ALA B N 1
ATOM 3016 C CA . ALA B 1 60 ? 13.555 25.562 19.75 1 86.75 60 ALA B CA 1
ATOM 3017 C C . ALA B 1 60 ? 12.164 25.719 20.344 1 86.75 60 ALA B C 1
ATOM 3019 O O . ALA B 1 60 ? 11.922 26.641 21.141 1 86.75 60 ALA B O 1
ATOM 3020 N N . ASP B 1 61 ? 11.32 24.844 19.953 1 90.5 61 ASP B N 1
ATOM 3021 C CA . ASP B 1 61 ? 9.938 24.938 20.391 1 90.5 61 ASP B CA 1
ATOM 3022 C C . ASP B 1 61 ? 9.672 24 21.562 1 90.5 61 ASP B C 1
ATOM 3024 O O . ASP B 1 61 ? 9.57 22.797 21.391 1 90.5 61 ASP B O 1
ATOM 3028 N N . THR B 1 62 ? 9.406 24.562 22.703 1 90.94 62 THR B N 1
ATOM 3029 C CA . THR B 1 62 ? 9.227 23.781 23.922 1 90.94 62 THR B CA 1
ATOM 3030 C C . THR B 1 62 ? 7.93 22.984 23.859 1 90.94 62 THR B C 1
ATOM 3032 O O . THR B 1 62 ? 7.793 21.969 24.547 1 90.94 62 THR B O 1
ATOM 3035 N N . ASN B 1 63 ? 7.004 23.406 22.984 1 95.69 63 ASN B N 1
ATOM 3036 C CA . ASN B 1 63 ? 5.703 22.75 22.906 1 95.69 63 ASN B CA 1
ATOM 3037 C C . ASN B 1 63 ? 5.641 21.781 21.734 1 95.69 63 ASN B C 1
ATOM 3039 O O . ASN B 1 63 ? 4.594 21.203 21.453 1 95.69 63 ASN B O 1
ATOM 3043 N N . ALA B 1 64 ? 6.727 21.609 21.062 1 96.38 64 ALA B N 1
ATOM 3044 C CA . ALA B 1 64 ? 6.738 20.859 19.812 1 96.38 64 ALA B CA 1
ATOM 3045 C C . ALA B 1 64 ? 6.254 19.438 20.031 1 96.38 64 ALA B C 1
ATOM 3047 O O . ALA B 1 64 ? 5.473 18.906 19.234 1 96.38 64 ALA B O 1
ATOM 3048 N N . ILE B 1 65 ? 6.656 18.797 21.094 1 96.31 65 ILE B N 1
ATOM 3049 C CA . ILE B 1 65 ? 6.301 17.406 21.375 1 96.31 65 ILE B CA 1
ATOM 3050 C C . ILE B 1 65 ? 4.797 17.297 21.625 1 96.31 65 ILE B C 1
ATOM 3052 O O . ILE B 1 65 ? 4.148 16.359 21.141 1 96.31 65 ILE B O 1
ATOM 3056 N N . GLU B 1 66 ? 4.277 18.25 22.344 1 96.81 66 GLU B N 1
ATOM 3057 C CA . GLU B 1 66 ? 2.844 18.281 22.625 1 96.81 66 GLU B CA 1
ATOM 3058 C C . GLU B 1 66 ? 2.033 18.5 21.344 1 96.81 66 GLU B C 1
ATOM 3060 O O . GLU B 1 66 ? 1.003 17.859 21.141 1 96.81 66 GLU B O 1
ATOM 3065 N N . TRP B 1 67 ? 2.471 19.484 20.531 1 98.19 67 TRP B N 1
ATOM 3066 C CA . TRP B 1 67 ? 1.801 19.734 19.25 1 98.19 67 TRP B CA 1
ATOM 3067 C C . TRP B 1 67 ? 1.807 18.484 18.391 1 98.19 67 TRP B C 1
ATOM 3069 O O . TRP B 1 67 ? 0.8 18.156 17.75 1 98.19 67 TRP B O 1
ATOM 3079 N N . CYS B 1 68 ? 2.939 17.844 18.406 1 97.56 68 CYS B N 1
ATOM 3080 C CA . CYS B 1 68 ? 3.135 16.641 17.594 1 97.56 68 CYS B CA 1
ATOM 3081 C C . CYS B 1 68 ? 2.236 15.508 18.078 1 97.56 68 CYS B C 1
ATOM 3083 O O . CYS B 1 68 ? 1.62 14.812 17.281 1 97.56 68 CYS B O 1
ATOM 3085 N N . ALA B 1 69 ? 2.123 15.312 19.391 1 97 69 ALA B N 1
ATOM 3086 C CA . ALA B 1 69 ? 1.262 14.289 19.969 1 97 69 ALA B CA 1
ATOM 3087 C C . ALA B 1 69 ? -0.207 14.57 19.656 1 97 69 ALA B C 1
ATOM 3089 O O . ALA B 1 69 ? -0.965 13.648 19.344 1 97 69 ALA B O 1
ATOM 3090 N N . ALA B 1 70 ? -0.612 15.828 19.766 1 97.62 70 ALA B N 1
ATOM 3091 C CA . ALA B 1 70 ? -1.982 16.219 19.438 1 97.62 70 ALA B CA 1
ATOM 3092 C C . ALA B 1 70 ? -2.295 15.93 17.969 1 97.62 70 ALA B C 1
ATOM 3094 O O . ALA B 1 70 ? -3.4 15.492 17.625 1 97.62 70 ALA B O 1
ATOM 3095 N N . THR B 1 71 ? -1.341 16.203 17.141 1 98.5 71 THR B N 1
ATOM 3096 C CA . THR B 1 71 ? -1.525 15.953 15.719 1 98.5 71 THR B CA 1
ATOM 3097 C C . THR B 1 71 ? -1.641 14.461 15.438 1 98.5 71 THR B C 1
ATOM 3099 O O . THR B 1 71 ? -2.479 14.031 14.641 1 98.5 71 THR B O 1
ATOM 3102 N N . LEU B 1 72 ? -0.845 13.625 16.156 1 97.06 72 LEU B N 1
ATOM 3103 C CA . LEU B 1 72 ? -0.957 12.18 16.016 1 97.06 72 LEU B CA 1
ATOM 3104 C C . LEU B 1 72 ? -2.371 11.711 16.344 1 97.06 72 LEU B C 1
ATOM 3106 O O . LEU B 1 72 ? -2.957 10.922 15.602 1 97.06 72 LEU B O 1
ATOM 3110 N N . HIS B 1 73 ? -2.869 12.211 17.406 1 95.88 73 HIS B N 1
ATOM 3111 C CA . HIS B 1 73 ? -4.211 11.836 17.828 1 95.88 73 HIS B CA 1
ATOM 3112 C C . HIS B 1 73 ? -5.246 12.164 16.766 1 95.88 73 HIS B C 1
ATOM 3114 O O . HIS B 1 73 ? -6.082 11.328 16.422 1 95.88 73 HIS B O 1
ATOM 3120 N N . LYS B 1 74 ? -5.145 13.344 16.219 1 97.5 74 LYS B N 1
ATOM 3121 C CA . LYS B 1 74 ? -6.125 13.789 15.227 1 97.5 74 LYS B CA 1
ATOM 3122 C C . LYS B 1 74 ? -5.988 13.008 13.922 1 97.5 74 LYS B C 1
ATOM 3124 O O . LYS B 1 74 ? -6.988 12.625 13.312 1 97.5 74 LYS B O 1
ATOM 3129 N N . LEU B 1 75 ? -4.762 12.805 13.5 1 96.31 75 LEU B N 1
ATOM 3130 C CA . LEU B 1 75 ? -4.562 12.055 12.266 1 96.31 75 LEU B CA 1
ATOM 3131 C C . LEU B 1 75 ? -5.074 10.625 12.406 1 96.31 75 LEU B C 1
ATOM 3133 O O . LEU B 1 75 ? -5.621 10.062 11.461 1 96.31 75 LEU B O 1
ATOM 3137 N N . THR B 1 76 ? -4.918 10.039 13.602 1 90.5 76 THR B N 1
ATOM 3138 C CA . THR B 1 76 ? -5.422 8.703 13.875 1 90.5 76 THR B CA 1
ATOM 3139 C C . THR B 1 76 ? -6.945 8.672 13.797 1 90.5 76 THR B C 1
ATOM 3141 O O . THR B 1 76 ? -7.527 7.762 13.195 1 90.5 76 THR B O 1
ATOM 3144 N N . GLU B 1 77 ? -7.539 9.688 14.32 1 91.75 77 GLU B N 1
ATOM 3145 C CA . GLU B 1 77 ? -8.992 9.812 14.25 1 91.75 77 GLU B CA 1
ATOM 3146 C C . GLU B 1 77 ? -9.469 9.961 12.812 1 91.75 77 GLU B C 1
ATOM 3148 O O . GLU B 1 77 ? -10.445 9.336 12.406 1 91.75 77 GLU B O 1
ATOM 3153 N N . LEU B 1 78 ? -8.773 10.766 12.109 1 93 78 LEU B N 1
ATOM 3154 C CA . LEU B 1 78 ? -9.156 11.008 10.727 1 93 78 LEU B CA 1
ATOM 3155 C C . LEU B 1 78 ? -9.023 9.742 9.891 1 93 78 LEU B C 1
ATOM 3157 O O . LEU B 1 78 ? -9.883 9.453 9.055 1 93 78 LEU B O 1
ATOM 3161 N N . GLN B 1 79 ? -7.969 9.055 10.141 1 89.19 79 GLN B N 1
ATOM 3162 C CA . GLN B 1 79 ? -7.785 7.801 9.414 1 89.19 79 GLN B CA 1
ATOM 3163 C C . GLN B 1 79 ? -8.938 6.836 9.68 1 89.19 79 GLN B C 1
ATOM 3165 O O . GLN B 1 79 ? -9.398 6.145 8.773 1 89.19 79 GLN B O 1
ATOM 3170 N N . ARG B 1 80 ? -9.375 6.777 10.867 1 82.94 80 ARG B N 1
ATOM 3171 C CA . ARG B 1 80 ? -10.438 5.863 11.281 1 82.94 80 ARG B CA 1
ATOM 3172 C C . ARG B 1 80 ? -11.789 6.312 10.734 1 82.94 80 ARG B C 1
ATOM 3174 O O . ARG B 1 80 ? -12.531 5.512 10.156 1 82.94 80 ARG B O 1
ATOM 3181 N N . ASP B 1 81 ? -12.055 7.586 10.82 1 87.31 81 ASP B N 1
ATOM 3182 C CA . ASP B 1 81 ? -13.398 8.094 10.578 1 87.31 81 ASP B CA 1
ATOM 3183 C C . ASP B 1 81 ? -13.562 8.578 9.141 1 87.31 81 ASP B C 1
ATOM 3185 O O . ASP B 1 81 ? -14.672 8.648 8.625 1 87.31 81 ASP B O 1
ATOM 3189 N N . HIS B 1 82 ? -12.453 8.961 8.547 1 89.19 82 HIS B N 1
ATOM 3190 C CA . HIS B 1 82 ? -12.438 9.469 7.184 1 89.19 82 HIS B CA 1
ATOM 3191 C C . HIS B 1 82 ? -11.344 8.805 6.359 1 89.19 82 HIS B C 1
ATOM 3193 O O . HIS B 1 82 ? -10.398 9.477 5.93 1 89.19 82 HIS B O 1
ATOM 3199 N N . PRO B 1 83 ? -11.547 7.527 6.059 1 81.75 83 PRO B N 1
ATOM 3200 C CA . PRO B 1 83 ? -10.508 6.797 5.332 1 81.75 83 PRO B CA 1
ATOM 3201 C C . PRO B 1 83 ? -10.188 7.418 3.975 1 81.75 83 PRO B C 1
ATOM 3203 O O . PRO B 1 83 ? -9.094 7.211 3.438 1 81.75 83 PRO B O 1
ATOM 3206 N N . GLU B 1 84 ? -11.094 8.227 3.422 1 83.31 84 GLU B N 1
ATOM 3207 C CA . GLU B 1 84 ? -10.914 8.883 2.131 1 83.31 84 GLU B CA 1
ATOM 3208 C C . GLU B 1 84 ? -9.992 10.094 2.252 1 83.31 84 GLU B C 1
ATOM 3210 O O . GLU B 1 84 ? -9.594 10.68 1.245 1 83.31 84 GLU B O 1
ATOM 3215 N N . ALA B 1 85 ? -9.539 10.461 3.5 1 92.31 85 ALA B N 1
ATOM 3216 C CA . ALA B 1 85 ? -8.773 11.68 3.738 1 92.31 85 ALA B CA 1
ATOM 3217 C C . ALA B 1 85 ? -7.328 11.523 3.271 1 92.31 85 ALA B C 1
ATOM 3219 O O . ALA B 1 85 ? -6.59 12.508 3.184 1 92.31 85 ALA B O 1
ATOM 3220 N N . GLY B 1 86 ? -6.887 10.328 2.988 1 91.69 86 GLY B N 1
ATOM 3221 C CA . GLY B 1 86 ? -5.539 10.109 2.479 1 91.69 86 GLY B CA 1
ATOM 3222 C C . GLY B 1 86 ? -4.504 9.953 3.576 1 91.69 86 GLY B C 1
ATOM 3223 O O . GLY B 1 86 ? -3.305 10.102 3.33 1 91.69 86 GLY B O 1
ATOM 3224 N N . ILE B 1 87 ? -4.949 9.695 4.844 1 94.06 87 ILE B N 1
ATOM 3225 C CA . ILE B 1 87 ? -4.059 9.43 5.965 1 94.06 87 ILE B CA 1
ATOM 3226 C C . ILE B 1 87 ? -3.9 7.922 6.152 1 94.06 87 ILE B C 1
ATOM 3228 O O . ILE B 1 87 ? -4.891 7.195 6.242 1 94.06 87 ILE B O 1
ATOM 3232 N N . HIS B 1 88 ? -2.643 7.504 6.199 1 90.06 88 HIS B N 1
ATOM 3233 C CA . HIS B 1 88 ? -2.361 6.082 6.367 1 90.06 88 HIS B CA 1
ATOM 3234 C C . HIS B 1 88 ? -1.229 5.859 7.367 1 90.06 88 HIS B C 1
ATOM 3236 O O . HIS B 1 88 ? -0.227 6.578 7.344 1 90.06 88 HIS B O 1
ATOM 3242 N N . THR B 1 89 ? -1.433 4.898 8.227 1 91.75 89 THR B N 1
ATOM 3243 C CA . THR B 1 89 ? -0.367 4.535 9.156 1 91.75 89 THR B CA 1
ATOM 3244 C C . THR B 1 89 ? 0.569 3.508 8.523 1 91.75 89 THR B C 1
ATOM 3246 O O . THR B 1 89 ? 0.115 2.535 7.914 1 91.75 89 THR B O 1
ATOM 3249 N N . VAL B 1 90 ? 1.861 3.73 8.625 1 90.81 90 VAL B N 1
ATOM 3250 C CA . VAL B 1 90 ? 2.861 2.807 8.102 1 90.81 90 VAL B CA 1
ATOM 3251 C C . VAL B 1 90 ? 3.932 2.549 9.156 1 90.81 90 VAL B C 1
ATOM 3253 O O . VAL B 1 90 ? 4.152 3.381 10.039 1 90.81 90 VAL B O 1
ATOM 3256 N N . PRO B 1 91 ? 4.598 1.386 9.078 1 89.94 91 PRO B N 1
ATOM 3257 C CA . PRO B 1 91 ? 5.812 1.273 9.891 1 89.94 91 PRO B CA 1
ATOM 3258 C C . PRO B 1 91 ? 6.887 2.277 9.484 1 89.94 91 PRO B C 1
ATOM 3260 O O . PRO B 1 91 ? 7.125 2.482 8.289 1 89.94 91 PRO B O 1
ATOM 3263 N N . SER B 1 92 ? 7.391 2.906 10.406 1 94.56 92 SER B N 1
ATOM 3264 C CA . SER B 1 92 ? 8.5 3.826 10.18 1 94.56 92 SER B CA 1
ATOM 3265 C C . SER B 1 92 ? 9.789 3.312 10.82 1 94.56 92 SER B C 1
ATOM 3267 O O . SER B 1 92 ? 9.852 3.146 12.039 1 94.56 92 SER B O 1
ATOM 3269 N N . PHE B 1 93 ? 10.781 3.066 10.016 1 93.75 93 PHE B N 1
ATOM 3270 C CA . PHE B 1 93 ? 12.062 2.559 10.492 1 93.75 93 PHE B CA 1
ATOM 3271 C C . PHE B 1 93 ? 13.117 3.662 10.5 1 93.75 93 PHE B C 1
ATOM 3273 O O . PHE B 1 93 ? 13.266 4.387 9.516 1 93.75 93 PHE B O 1
ATOM 3280 N N . THR B 1 94 ? 13.742 3.82 11.586 1 95.44 94 THR B N 1
ATOM 3281 C CA . THR B 1 94 ? 14.992 4.57 11.664 1 95.44 94 THR B CA 1
ATOM 3282 C C . THR B 1 94 ? 16.188 3.623 11.727 1 95.44 94 THR B C 1
ATOM 3284 O O . THR B 1 94 ? 16.234 2.73 12.57 1 95.44 94 THR B O 1
ATOM 3287 N N . VAL B 1 95 ? 17.109 3.807 10.812 1 94.06 95 VAL B N 1
ATOM 3288 C CA . VAL B 1 95 ? 18.234 2.893 10.734 1 94.06 95 VAL B CA 1
ATOM 3289 C C . VAL B 1 95 ? 19.547 3.674 10.867 1 94.06 95 VAL B C 1
ATOM 3291 O O . VAL B 1 95 ? 19.609 4.852 10.516 1 94.06 95 VAL B O 1
ATOM 3294 N N . SER B 1 96 ? 20.578 3.008 11.422 1 95.44 96 SER B N 1
ATOM 3295 C CA . SER B 1 96 ? 21.875 3.643 11.578 1 95.44 96 SER B CA 1
ATOM 3296 C C . SER B 1 96 ? 22.984 2.602 11.695 1 95.44 96 SER B C 1
ATOM 3298 O O . SER B 1 96 ? 22.766 1.503 12.203 1 95.44 96 SER B O 1
ATOM 3300 N N . GLU B 1 97 ? 24.062 2.957 11.125 1 93.69 97 GLU B N 1
ATOM 3301 C CA . GLU B 1 97 ? 25.281 2.162 11.32 1 93.69 97 GLU B CA 1
ATOM 3302 C C . GLU B 1 97 ? 25.828 2.334 12.727 1 93.69 97 GLU B C 1
ATOM 3304 O O . GLU B 1 97 ? 26.469 1.424 13.273 1 93.69 97 GLU B O 1
ATOM 3309 N N . LYS B 1 98 ? 25.578 3.459 13.281 1 93.5 98 LYS B N 1
ATOM 3310 C CA . LYS B 1 98 ? 26.078 3.822 14.602 1 93.5 98 LYS B CA 1
ATOM 3311 C C . LYS B 1 98 ? 24.984 3.705 15.664 1 93.5 98 LYS B C 1
ATOM 3313 O O . LYS B 1 98 ? 23.797 3.785 15.344 1 93.5 98 LYS B O 1
ATOM 3318 N N . LYS B 1 99 ? 25.391 3.541 16.828 1 91.69 99 LYS B N 1
ATOM 3319 C CA . LYS B 1 99 ? 24.453 3.398 17.938 1 91.69 99 LYS B CA 1
ATOM 3320 C C . LYS B 1 99 ? 23.5 4.582 18 1 91.69 99 LYS B C 1
ATOM 3322 O O . LYS B 1 99 ? 23.922 5.738 17.938 1 91.69 99 LYS B O 1
ATOM 3327 N N . LEU B 1 100 ? 22.203 4.297 18.125 1 90.25 100 LEU B N 1
ATOM 3328 C CA . LEU B 1 100 ? 21.141 5.305 18.203 1 90.25 100 LEU B CA 1
ATOM 3329 C C . LEU B 1 100 ? 20.781 5.59 19.656 1 90.25 100 LEU B C 1
ATOM 3331 O O . LEU B 1 100 ? 20.703 4.668 20.469 1 90.25 100 LEU B O 1
ATOM 3335 N N . LYS B 1 101 ? 20.719 6.871 19.938 1 90.69 101 LYS B N 1
ATOM 3336 C CA . LYS B 1 101 ? 20.047 7.191 21.203 1 90.69 101 LYS B CA 1
ATOM 3337 C C . LYS B 1 101 ? 18.578 6.832 21.156 1 90.69 101 LYS B C 1
ATOM 3339 O O . LYS B 1 101 ? 17.891 7.098 20.172 1 90.69 101 LYS B O 1
ATOM 3344 N N . PRO B 1 102 ? 18.156 6.184 22.219 1 91.62 102 PRO B N 1
ATOM 3345 C CA . PRO B 1 102 ? 16.719 5.836 22.219 1 91.62 102 PRO B CA 1
ATOM 3346 C C . PRO B 1 102 ? 15.82 7.051 22.016 1 91.62 102 PRO B C 1
ATOM 3348 O O . PRO B 1 102 ? 16.047 8.102 22.625 1 91.62 102 PRO B O 1
ATOM 3351 N N . ASN B 1 103 ? 14.906 6.906 21.172 1 94.81 103 ASN B N 1
ATOM 3352 C CA . ASN B 1 103 ? 13.883 7.93 20.984 1 94.81 103 ASN B CA 1
ATOM 3353 C C . ASN B 1 103 ? 12.82 7.875 22.078 1 94.81 103 ASN B C 1
ATOM 3355 O O . ASN B 1 103 ? 11.773 7.25 21.891 1 94.81 103 ASN B O 1
ATOM 3359 N N . VAL B 1 104 ? 13.039 8.57 23.094 1 94.62 104 VAL B N 1
ATOM 3360 C CA . VAL B 1 104 ? 12.195 8.516 24.281 1 94.62 104 VAL B CA 1
ATOM 3361 C C . VAL B 1 104 ? 10.805 9.055 23.953 1 94.62 104 VAL B C 1
ATOM 3363 O O . VAL B 1 104 ? 9.797 8.547 24.469 1 94.62 104 VAL B O 1
ATOM 3366 N N . ASP B 1 105 ? 10.742 10.039 23.141 1 94.5 105 ASP B N 1
ATOM 3367 C CA . ASP B 1 105 ? 9.453 10.625 22.781 1 94.5 105 ASP B CA 1
ATOM 3368 C C . ASP B 1 105 ? 8.586 9.625 22.016 1 94.5 105 ASP B C 1
ATOM 3370 O O . ASP B 1 105 ? 7.402 9.469 22.328 1 94.5 105 ASP B O 1
ATOM 3374 N N . ALA B 1 106 ? 9.18 8.969 21.047 1 94.12 106 ALA B N 1
ATOM 3375 C CA . ALA B 1 106 ? 8.453 7.945 20.312 1 94.12 106 ALA B CA 1
ATOM 3376 C C . ALA B 1 106 ? 8.031 6.797 21.219 1 94.12 106 ALA B C 1
ATOM 3378 O O . ALA B 1 106 ? 6.918 6.285 21.125 1 94.12 106 ALA B O 1
ATOM 3379 N N . LYS B 1 107 ? 8.953 6.406 22.109 1 94.06 107 LYS B N 1
ATOM 3380 C CA . LYS B 1 107 ? 8.672 5.328 23.047 1 94.06 107 LYS B CA 1
ATOM 3381 C C . LYS B 1 107 ? 7.469 5.672 23.922 1 94.06 107 LYS B C 1
ATOM 3383 O O . LYS B 1 107 ? 6.629 4.812 24.203 1 94.06 107 LYS B O 1
ATOM 3388 N N . ASN B 1 108 ? 7.391 6.906 24.266 1 93.56 108 ASN B N 1
ATOM 3389 C CA . ASN B 1 108 ? 6.336 7.348 25.172 1 93.56 108 ASN B CA 1
ATOM 3390 C C . ASN B 1 108 ? 5.016 7.559 24.453 1 93.56 108 ASN B C 1
ATOM 3392 O O . ASN B 1 108 ? 3.943 7.457 25.047 1 93.56 108 ASN B O 1
ATOM 3396 N N . THR B 1 109 ? 5.09 7.863 23.219 1 92.62 109 THR B N 1
ATOM 3397 C CA . THR B 1 109 ? 3.906 8.297 22.484 1 92.62 109 THR B CA 1
ATOM 3398 C C . THR B 1 109 ? 3.332 7.156 21.656 1 92.62 109 THR B C 1
ATOM 3400 O O . THR B 1 109 ? 2.119 7.086 21.438 1 92.62 109 THR B O 1
ATOM 3403 N N . CYS B 1 110 ? 4.188 6.281 21.219 1 90.56 110 CYS B N 1
ATOM 3404 C CA . CYS B 1 110 ? 3.76 5.227 20.297 1 90.56 110 CYS B CA 1
ATOM 3405 C C . CYS B 1 110 ? 3.869 3.857 20.969 1 90.56 110 CYS B C 1
ATOM 3407 O O . CYS B 1 110 ? 4.973 3.385 21.25 1 90.56 110 CYS B O 1
ATOM 3409 N N . THR B 1 111 ? 2.758 3.162 21.094 1 86.31 111 THR B N 1
ATOM 3410 C CA . THR B 1 111 ? 2.746 1.846 21.734 1 86.31 111 THR B CA 1
ATOM 3411 C C . THR B 1 111 ? 3.479 0.826 20.859 1 86.31 111 THR B C 1
ATOM 3413 O O . THR B 1 111 ? 3.908 -0.22 21.359 1 86.31 111 THR B O 1
ATOM 3416 N N . SER B 1 112 ? 3.68 1.104 19.609 1 86.31 112 SER B N 1
ATOM 3417 C CA . SER B 1 112 ? 4.305 0.184 18.672 1 86.31 112 SER B CA 1
ATOM 3418 C C . SER B 1 112 ? 5.82 0.34 18.656 1 86.31 112 SER B C 1
ATOM 3420 O O . SER B 1 112 ? 6.52 -0.35 17.922 1 86.31 112 SER B O 1
ATOM 3422 N N . TYR B 1 113 ? 6.344 1.224 19.453 1 91.69 113 TYR B N 1
ATOM 3423 C CA . TYR B 1 113 ? 7.773 1.514 19.438 1 91.69 113 TYR B CA 1
ATOM 3424 C C . TYR B 1 113 ? 8.586 0.262 19.75 1 91.69 113 TYR B C 1
ATOM 3426 O O . TYR B 1 113 ? 8.266 -0.484 20.672 1 91.69 113 TYR B O 1
ATOM 3434 N N . GLN B 1 114 ? 9.617 0.017 18.953 1 88.44 114 GLN B N 1
ATOM 3435 C CA . GLN B 1 114 ? 10.586 -1.049 19.141 1 88.44 114 GLN B CA 1
ATOM 3436 C C . GLN B 1 114 ? 11.992 -0.592 18.75 1 88.44 114 GLN B C 1
ATOM 3438 O O . GLN B 1 114 ? 12.148 0.246 17.859 1 88.44 114 GLN B O 1
ATOM 3443 N N . ALA B 1 115 ? 12.93 -1.107 19.469 1 90 115 ALA B N 1
ATOM 3444 C CA . ALA B 1 115 ? 14.336 -0.892 19.141 1 90 115 ALA B CA 1
ATOM 3445 C C . ALA B 1 115 ? 15.102 -2.209 19.125 1 90 115 ALA B C 1
ATOM 3447 O O . ALA B 1 115 ? 14.828 -3.104 19.922 1 90 115 ALA B O 1
ATOM 3448 N N . TRP B 1 116 ? 15.945 -2.369 18.125 1 83.75 116 TRP B N 1
ATOM 3449 C CA . TRP B 1 116 ? 16.719 -3.604 18.047 1 83.75 116 TRP B CA 1
ATOM 3450 C C . TRP B 1 116 ? 18.125 -3.336 17.5 1 83.75 116 TRP B C 1
ATOM 3452 O O . TRP B 1 116 ? 18.359 -2.311 16.859 1 83.75 116 TRP B O 1
ATOM 3462 N N . GLU B 1 117 ? 19.047 -4.137 17.766 1 81.06 117 GLU B N 1
ATOM 3463 C CA . GLU B 1 117 ? 20.422 -4.027 17.281 1 81.06 117 GLU B CA 1
ATOM 3464 C C . GLU B 1 117 ? 20.703 -5.047 16.188 1 81.06 117 GLU B C 1
ATOM 3466 O O . GLU B 1 117 ? 21.609 -4.852 15.367 1 81.06 117 GLU B O 1
ATOM 3471 N N . SER B 1 118 ? 19.891 -6.098 16.016 1 72.25 118 SER B N 1
ATOM 3472 C CA . SER B 1 118 ? 20.203 -7.074 14.977 1 72.25 118 SER B CA 1
ATOM 3473 C C . SER B 1 118 ? 19.047 -7.191 13.977 1 72.25 118 SER B C 1
ATOM 3475 O O . SER B 1 118 ? 17.891 -7.355 14.375 1 72.25 118 SER B O 1
ATOM 3477 N N . PRO B 1 119 ? 19.5 -7.102 12.633 1 63.47 119 PRO B N 1
ATOM 3478 C CA . PRO B 1 119 ? 18.5 -7.152 11.578 1 63.47 119 PRO B CA 1
ATOM 3479 C C . PRO B 1 119 ? 17.688 -8.453 11.594 1 63.47 119 PRO B C 1
ATOM 3481 O O . PRO B 1 119 ? 16.531 -8.469 11.195 1 63.47 119 PRO B O 1
ATOM 3484 N N . SER B 1 120 ? 18.297 -9.5 12.062 1 65 120 SER B N 1
ATOM 3485 C CA . SER B 1 120 ? 17.656 -10.805 11.93 1 65 120 SER B CA 1
ATOM 3486 C C . SER B 1 120 ? 16.297 -10.836 12.641 1 65 120 SER B C 1
ATOM 3488 O O . SER B 1 120 ? 15.375 -11.5 12.18 1 65 120 SER B O 1
ATOM 3490 N N . LYS B 1 121 ? 16.219 -10.102 13.711 1 64.62 121 LYS B N 1
ATOM 3491 C CA . LYS B 1 121 ? 14.984 -10.117 14.477 1 64.62 121 LYS B CA 1
ATOM 3492 C C . LYS B 1 121 ? 13.883 -9.344 13.766 1 64.62 121 LYS B C 1
ATOM 3494 O O . LYS B 1 121 ? 12.703 -9.477 14.102 1 64.62 121 LYS B O 1
ATOM 3499 N N . LEU B 1 122 ? 14.328 -8.648 12.711 1 71.19 122 LEU B N 1
ATOM 3500 C CA . LEU B 1 122 ? 13.375 -7.75 12.07 1 71.19 122 LEU B CA 1
ATOM 3501 C C . LEU B 1 122 ? 12.898 -8.312 10.742 1 71.19 122 LEU B C 1
ATOM 3503 O O . LEU B 1 122 ? 12 -7.75 10.102 1 71.19 122 LEU B O 1
ATOM 3507 N N . ASN B 1 123 ? 13.25 -9.508 10.461 1 73.5 123 ASN B N 1
ATOM 3508 C CA . ASN B 1 123 ? 13.07 -10.016 9.109 1 73.5 123 ASN B CA 1
ATOM 3509 C C . ASN B 1 123 ? 11.594 -10.078 8.727 1 73.5 123 ASN B C 1
ATOM 3511 O O . ASN B 1 123 ? 11.211 -9.602 7.652 1 73.5 123 ASN B O 1
ATOM 3515 N N . ALA B 1 124 ? 10.805 -10.578 9.672 1 71.94 124 ALA B N 1
ATOM 3516 C CA . ALA B 1 124 ? 9.383 -10.727 9.344 1 71.94 124 ALA B CA 1
ATOM 3517 C C . ALA B 1 124 ? 8.719 -9.367 9.156 1 71.94 124 ALA B C 1
ATOM 3519 O O . ALA B 1 124 ? 7.938 -9.164 8.227 1 71.94 124 ALA B O 1
ATOM 3520 N N . THR B 1 125 ? 9.141 -8.453 10.023 1 76.06 125 THR B N 1
ATOM 3521 C CA . THR B 1 125 ? 8.578 -7.105 9.969 1 76.06 125 THR B CA 1
ATOM 3522 C C . THR B 1 125 ? 9.039 -6.383 8.703 1 76.06 125 THR B C 1
ATOM 3524 O O . THR B 1 125 ? 8.242 -5.723 8.039 1 76.06 125 THR B O 1
ATOM 3527 N N . LEU B 1 126 ? 10.242 -6.57 8.359 1 82.19 126 LEU B N 1
ATOM 3528 C CA . LEU B 1 126 ? 10.789 -5.938 7.164 1 82.19 126 LEU B CA 1
ATOM 3529 C C . LEU B 1 126 ? 10.172 -6.531 5.902 1 82.19 126 LEU B C 1
ATOM 3531 O O . LEU B 1 126 ? 9.867 -5.805 4.957 1 82.19 126 LEU B O 1
ATOM 3535 N N . ARG B 1 127 ? 9.945 -7.781 5.934 1 78.56 127 ARG B N 1
ATOM 3536 C CA . ARG B 1 127 ? 9.32 -8.438 4.789 1 78.56 127 ARG B CA 1
ATOM 3537 C C . ARG B 1 127 ? 7.906 -7.918 4.57 1 78.56 127 ARG B C 1
ATOM 3539 O O . ARG B 1 127 ? 7.523 -7.605 3.441 1 78.56 127 ARG B O 1
ATOM 3546 N N . ARG B 1 128 ? 7.207 -7.785 5.645 1 78.69 128 ARG B N 1
ATOM 3547 C CA . ARG B 1 128 ? 5.844 -7.27 5.574 1 78.69 128 ARG B CA 1
ATOM 3548 C C . ARG B 1 128 ? 5.828 -5.828 5.074 1 78.69 128 ARG B C 1
ATOM 3550 O O . ARG B 1 128 ? 4.898 -5.418 4.375 1 78.69 128 ARG B O 1
ATOM 3557 N N . ALA B 1 129 ? 6.93 -5.199 5.379 1 82.44 129 ALA B N 1
ATOM 3558 C CA . ALA B 1 129 ? 7.027 -3.777 5.051 1 82.44 129 ALA B CA 1
ATOM 3559 C C . ALA B 1 129 ? 7.59 -3.574 3.648 1 82.44 129 ALA B C 1
ATOM 3561 O O . ALA B 1 129 ? 7.719 -2.438 3.184 1 82.44 129 ALA B O 1
ATOM 3562 N N . GLY B 1 130 ? 7.918 -4.715 2.943 1 79.62 130 GLY B N 1
ATOM 3563 C CA . GLY B 1 130 ? 8.461 -4.633 1.597 1 79.62 130 GLY B CA 1
ATOM 3564 C C . GLY B 1 130 ? 9.922 -4.23 1.564 1 79.62 130 GLY B C 1
ATOM 3565 O O . GLY B 1 130 ? 10.359 -3.535 0.645 1 79.62 130 GLY B O 1
ATOM 3566 N N . VAL B 1 131 ? 10.648 -4.48 2.604 1 85.44 131 VAL B N 1
ATOM 3567 C CA . VAL B 1 131 ? 12.055 -4.113 2.67 1 85.44 131 VAL B CA 1
ATOM 3568 C C . VAL B 1 131 ? 12.883 -5.316 3.111 1 85.44 131 VAL B C 1
ATOM 3570 O O . VAL B 1 131 ? 13.688 -5.219 4.043 1 85.44 131 VAL B O 1
ATOM 3573 N N . PRO B 1 132 ? 12.734 -6.48 2.455 1 75.25 132 PRO B N 1
ATOM 3574 C CA . PRO B 1 132 ? 13.477 -7.66 2.893 1 75.25 132 PRO B CA 1
ATOM 3575 C C . PRO B 1 132 ? 14.969 -7.57 2.568 1 75.25 132 PRO B C 1
ATOM 3577 O O . PRO B 1 132 ? 15.766 -8.359 3.088 1 75.25 132 PRO B O 1
ATOM 3580 N N . GLU B 1 133 ? 15.422 -6.637 1.779 1 79.69 133 GLU B N 1
ATOM 3581 C CA . GLU B 1 133 ? 16.797 -6.523 1.299 1 79.69 133 GLU B CA 1
ATOM 3582 C C . GLU B 1 133 ? 17.5 -5.312 1.908 1 79.69 133 GLU B C 1
ATOM 3584 O O . GLU B 1 133 ? 18.422 -4.754 1.308 1 79.69 133 GLU B O 1
ATOM 3589 N N . LEU B 1 134 ? 17.094 -4.898 3.041 1 85.88 134 LEU B N 1
ATOM 3590 C CA . LEU B 1 134 ? 17.734 -3.758 3.689 1 85.88 134 LEU B CA 1
ATOM 3591 C C . LEU B 1 134 ? 19.234 -3.975 3.811 1 85.88 134 LEU B C 1
ATOM 3593 O O . LEU B 1 134 ? 19.688 -5.07 4.152 1 85.88 134 LEU B O 1
ATOM 3597 N N . SER B 1 135 ? 20.016 -2.938 3.578 1 86.62 135 SER B N 1
ATOM 3598 C CA . SER B 1 135 ? 21.469 -3.006 3.596 1 86.62 135 SER B CA 1
ATOM 3599 C C . SER B 1 135 ? 21.984 -3.568 4.918 1 86.62 135 SER B C 1
ATOM 3601 O O . SER B 1 135 ? 21.469 -3.225 5.984 1 86.62 135 SER B O 1
ATOM 3603 N N . ASP B 1 136 ? 23.031 -4.312 4.883 1 84.31 136 ASP B N 1
ATOM 3604 C CA . ASP B 1 136 ? 23.594 -4.984 6.051 1 84.31 136 ASP B CA 1
ATOM 3605 C C . ASP B 1 136 ? 24.516 -4.055 6.828 1 84.31 136 ASP B C 1
ATOM 3607 O O . ASP B 1 136 ? 25.031 -4.422 7.887 1 84.31 136 ASP B O 1
ATOM 3611 N N . VAL B 1 137 ? 24.656 -2.859 6.363 1 88.62 137 VAL B N 1
ATOM 3612 C CA . VAL B 1 137 ? 25.562 -1.934 7.031 1 88.62 137 VAL B CA 1
ATOM 3613 C C . VAL B 1 137 ? 24.922 -1.415 8.312 1 88.62 137 VAL B C 1
ATOM 3615 O O . VAL B 1 137 ? 25.625 -0.937 9.211 1 88.62 137 VAL B O 1
ATOM 3618 N N . PHE B 1 138 ? 23.594 -1.471 8.305 1 90.44 138 PHE B N 1
ATOM 3619 C CA . PHE B 1 138 ? 22.875 -0.928 9.453 1 90.44 138 PHE B CA 1
ATOM 3620 C C . PHE B 1 138 ? 22.891 -1.909 10.625 1 90.44 138 PHE B C 1
ATOM 3622 O O . PHE B 1 138 ? 22.703 -3.111 10.43 1 90.44 138 PHE B O 1
ATOM 3629 N N . ARG B 1 139 ? 23.172 -1.373 11.828 1 89.44 139 ARG B N 1
ATOM 3630 C CA . ARG B 1 139 ? 23.281 -2.217 13.016 1 89.44 139 ARG B CA 1
ATOM 3631 C C . ARG B 1 139 ? 22.234 -1.843 14.062 1 89.44 139 ARG B C 1
ATOM 3633 O O . ARG B 1 139 ? 21.969 -2.617 14.977 1 89.44 139 ARG B O 1
ATOM 3640 N N . TYR B 1 140 ? 21.75 -0.668 13.938 1 91.19 140 TYR B N 1
ATOM 3641 C CA . TYR B 1 140 ? 20.797 -0.169 14.922 1 91.19 140 TYR B CA 1
ATOM 3642 C C . TYR B 1 140 ? 19.5 0.267 14.258 1 91.19 140 TYR B C 1
ATOM 3644 O O . TYR B 1 140 ? 19.516 0.939 13.227 1 91.19 140 TYR B O 1
ATOM 3652 N N . PHE B 1 141 ? 18.391 -0.136 14.898 1 90.69 141 PHE B N 1
ATOM 3653 C CA . PHE B 1 141 ? 17.078 0.088 14.32 1 90.69 141 PHE B CA 1
ATOM 3654 C C . PHE B 1 141 ? 16.094 0.542 15.391 1 90.69 141 PHE B C 1
ATOM 3656 O O . PHE B 1 141 ? 16.141 0.081 16.531 1 90.69 141 PHE B O 1
ATOM 3663 N N . GLU B 1 142 ? 15.289 1.477 15.047 1 93.38 142 GLU B N 1
ATOM 3664 C CA . GLU B 1 142 ? 14.078 1.827 15.789 1 93.38 142 GLU B CA 1
ATOM 3665 C C . GLU B 1 142 ? 12.859 1.869 14.867 1 93.38 142 GLU B C 1
ATOM 3667 O O . GLU B 1 142 ? 12.984 2.15 13.68 1 93.38 142 GLU B O 1
ATOM 3672 N N . SER B 1 143 ? 11.781 1.474 15.453 1 91.69 143 SER B N 1
ATOM 3673 C CA . SER B 1 143 ? 10.57 1.509 14.625 1 91.69 143 SER B CA 1
ATOM 3674 C C . SER B 1 143 ? 9.352 1.902 15.453 1 91.69 143 SER B C 1
ATOM 3676 O O . SER B 1 143 ? 9.305 1.654 16.656 1 91.69 143 SER B O 1
ATOM 3678 N N . TYR B 1 144 ? 8.461 2.543 14.875 1 92.19 144 TYR B N 1
ATOM 3679 C CA . TYR B 1 144 ? 7.109 2.766 15.367 1 92.19 144 TYR B CA 1
ATOM 3680 C C . TYR B 1 144 ? 6.148 3.045 14.211 1 92.19 144 TYR B C 1
ATOM 3682 O O . TYR B 1 144 ?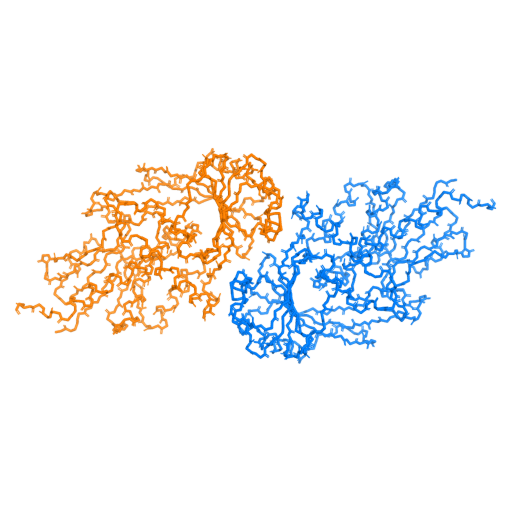 6.574 3.402 13.117 1 92.19 144 TYR B O 1
ATOM 3690 N N . ASP B 1 145 ? 4.887 2.846 14.438 1 91.06 145 ASP B N 1
ATOM 3691 C CA . ASP B 1 145 ? 3.855 3.146 13.445 1 91.06 145 ASP B CA 1
ATOM 3692 C C . ASP B 1 145 ? 3.59 4.648 13.375 1 91.06 145 ASP B C 1
ATOM 3694 O O . ASP B 1 145 ? 3.396 5.305 14.398 1 91.06 145 ASP B O 1
ATOM 3698 N N . ALA B 1 146 ? 3.641 5.164 12.195 1 94.5 146 ALA B N 1
ATOM 3699 C CA . ALA B 1 146 ? 3.467 6.602 12.008 1 94.5 146 ALA B CA 1
ATOM 3700 C C . ALA B 1 146 ? 2.49 6.895 10.875 1 94.5 146 ALA B C 1
ATOM 3702 O O . ALA B 1 146 ? 2.514 6.227 9.844 1 94.5 146 ALA B O 1
ATOM 3703 N N . PRO B 1 147 ? 1.616 7.875 11.055 1 95.31 147 PRO B N 1
ATOM 3704 C CA . PRO B 1 147 ? 0.755 8.273 9.938 1 95.31 147 PRO B CA 1
ATOM 3705 C C . PRO B 1 147 ? 1.502 9.07 8.875 1 95.31 147 PRO B C 1
ATOM 3707 O O . PRO B 1 147 ? 2.414 9.836 9.195 1 95.31 147 PRO B O 1
ATOM 3710 N N . ILE B 1 148 ? 1.171 8.82 7.695 1 96.06 148 ILE B N 1
ATOM 3711 C CA . ILE B 1 148 ? 1.538 9.664 6.559 1 96.06 148 ILE B CA 1
ATOM 3712 C C . ILE B 1 148 ? 0.282 10.273 5.941 1 96.06 148 ILE B C 1
ATOM 3714 O O . ILE B 1 148 ? -0.813 9.727 6.074 1 96.06 148 ILE B O 1
ATOM 3718 N N . ALA B 1 149 ? 0.456 11.414 5.34 1 96.88 149 ALA B N 1
ATOM 3719 C CA . ALA B 1 149 ? -0.619 12.023 4.559 1 96.88 149 ALA B CA 1
ATOM 3720 C C . ALA B 1 149 ? -0.237 12.117 3.084 1 96.88 149 ALA B C 1
ATOM 3722 O O . ALA B 1 149 ? 0.806 12.68 2.742 1 96.88 149 ALA B O 1
ATOM 3723 N N . SER B 1 150 ? -1.02 11.469 2.256 1 94.62 150 SER B N 1
ATOM 3724 C CA . SER B 1 150 ? -0.906 11.781 0.835 1 94.62 150 SER B CA 1
ATOM 3725 C C . SER B 1 150 ? -1.441 13.18 0.532 1 94.62 150 SER B C 1
ATOM 3727 O O . SER B 1 150 ? -2.648 13.359 0.355 1 94.62 150 SER B O 1
ATOM 3729 N N . MET B 1 151 ? -0.538 14.055 0.343 1 96.06 151 MET B N 1
ATOM 3730 C CA . MET B 1 151 ? -0.91 15.469 0.371 1 96.06 151 MET B CA 1
ATOM 3731 C C . MET B 1 151 ? -1.786 15.82 -0.825 1 96.06 151 MET B C 1
ATOM 3733 O O . MET B 1 151 ? -2.605 16.734 -0.749 1 96.06 151 MET B O 1
ATOM 3737 N N . ASN B 1 152 ? -1.642 15.062 -1.892 1 93.44 152 ASN B N 1
ATOM 3738 C CA . ASN B 1 152 ? -2.498 15.281 -3.051 1 93.44 152 ASN B CA 1
ATOM 3739 C C . ASN B 1 152 ? -3.928 14.812 -2.789 1 93.44 152 ASN B C 1
ATOM 3741 O O . ASN B 1 152 ? -4.84 15.133 -3.555 1 93.44 152 ASN B O 1
ATOM 3745 N N . VAL B 1 153 ? -4.164 14.125 -1.783 1 92.94 153 VAL B N 1
ATOM 3746 C CA . VAL B 1 153 ? -5.492 13.688 -1.367 1 92.94 153 VAL B CA 1
ATOM 3747 C C . VAL B 1 153 ? -5.945 14.484 -0.148 1 92.94 153 VAL B C 1
ATOM 3749 O O . VAL B 1 153 ? -7.078 14.969 -0.099 1 92.94 153 VAL B O 1
ATOM 3752 N N . TYR B 1 154 ? -5.023 14.656 0.78 1 96.88 154 TYR B N 1
ATOM 3753 C CA . TYR B 1 154 ? -5.34 15.25 2.076 1 96.88 154 TYR B CA 1
ATOM 3754 C C . TYR B 1 154 ? -5.707 16.719 1.931 1 96.88 154 TYR B C 1
ATOM 3756 O O . TYR B 1 154 ? -6.676 17.188 2.533 1 96.88 154 TYR B O 1
ATOM 3764 N N . MET B 1 155 ? -4.965 17.469 1.126 1 97.62 155 MET B N 1
ATOM 3765 C CA . MET B 1 155 ? -5.223 18.891 0.964 1 97.62 155 MET B CA 1
ATOM 3766 C C . MET B 1 155 ? -6.578 19.141 0.313 1 97.62 155 MET B C 1
ATOM 3768 O O . MET B 1 155 ? -7.371 19.953 0.798 1 97.62 155 MET B O 1
ATOM 3772 N N . PRO B 1 156 ? -6.879 18.406 -0.753 1 96.88 156 PRO B N 1
ATOM 3773 C CA . PRO B 1 156 ? -8.234 18.531 -1.301 1 96.88 156 PRO B CA 1
ATOM 3774 C C . PRO B 1 156 ? -9.312 18.125 -0.298 1 96.88 156 PRO B C 1
ATOM 3776 O O . PRO B 1 156 ? -10.383 18.734 -0.26 1 96.88 156 PRO B O 1
ATOM 3779 N N . TRP B 1 157 ? -9.07 17.141 0.463 1 96.25 157 TRP B N 1
ATOM 3780 C CA . TRP B 1 157 ? -10.031 16.734 1.479 1 96.25 157 TRP B CA 1
ATOM 3781 C C . TRP B 1 157 ? -10.273 17.844 2.49 1 96.25 157 TRP B C 1
ATOM 3783 O O . TRP B 1 157 ? -11.422 18.125 2.854 1 96.25 157 TRP B O 1
ATOM 3793 N N . LEU B 1 158 ? -9.172 18.516 2.969 1 98.25 158 LEU B N 1
ATOM 3794 C CA . LEU B 1 158 ? -9.32 19.641 3.875 1 98.25 158 LEU B CA 1
ATOM 3795 C C . LEU B 1 158 ? -10.18 20.734 3.248 1 98.25 158 LEU B C 1
ATOM 3797 O O . LEU B 1 158 ? -11.078 21.266 3.9 1 98.25 158 LEU B O 1
ATOM 3801 N N . ASN B 1 159 ? -9.898 21 1.998 1 98.19 159 ASN B N 1
ATOM 3802 C CA . ASN B 1 159 ? -10.688 22 1.29 1 98.19 159 ASN B CA 1
ATOM 3803 C C . ASN B 1 159 ? -12.156 21.594 1.191 1 98.19 159 ASN B C 1
ATOM 3805 O O . ASN B 1 159 ? -13.047 22.438 1.335 1 98.19 159 ASN B O 1
ATOM 3809 N N . ALA B 1 160 ? -12.391 20.359 0.938 1 97.75 160 ALA B N 1
ATOM 3810 C CA . ALA B 1 160 ? -13.766 19.875 0.855 1 97.75 160 ALA B CA 1
ATOM 3811 C C . ALA B 1 160 ? -14.477 20 2.197 1 97.75 160 ALA B C 1
ATOM 3813 O O . ALA B 1 160 ? -15.656 20.359 2.25 1 97.75 160 ALA B O 1
ATOM 3814 N N . GLN B 1 161 ? -13.797 19.672 3.312 1 98 161 GLN B N 1
ATOM 3815 C CA . GLN B 1 161 ? -14.359 19.828 4.648 1 98 161 GLN B CA 1
ATOM 3816 C C . GLN B 1 161 ? -14.742 21.266 4.926 1 98 161 GLN B C 1
ATOM 3818 O O . GLN B 1 161 ? -15.789 21.547 5.512 1 98 161 GLN B O 1
ATOM 3823 N N . LEU B 1 162 ? -13.891 22.156 4.531 1 98.5 162 LEU B N 1
ATOM 3824 C CA . LEU B 1 162 ? -14.148 23.578 4.711 1 98.5 162 LEU B CA 1
ATOM 3825 C C . LEU B 1 162 ? -15.352 24.016 3.885 1 98.5 162 LEU B C 1
ATOM 3827 O O . LEU B 1 162 ? -16.234 24.719 4.391 1 98.5 162 LEU B O 1
ATOM 3831 N N . ALA B 1 163 ? -15.391 23.562 2.643 1 98.38 163 ALA B N 1
ATOM 3832 C CA . ALA B 1 163 ? -16.5 23.906 1.756 1 98.38 163 ALA B CA 1
ATOM 3833 C C . ALA B 1 163 ? -17.828 23.375 2.305 1 98.38 163 ALA B C 1
ATOM 3835 O O . ALA B 1 163 ? -18.844 24.062 2.264 1 98.38 163 ALA B O 1
ATOM 3836 N N . GLU B 1 164 ? -17.828 22.188 2.76 1 97.88 164 GLU B N 1
ATOM 3837 C CA . GLU B 1 164 ? -19.016 21.562 3.326 1 97.88 164 GLU B CA 1
ATOM 3838 C C . GLU B 1 164 ? -19.547 22.359 4.52 1 97.88 164 GLU B C 1
ATOM 3840 O O . GLU B 1 164 ? -20.75 22.391 4.766 1 97.88 164 GLU B O 1
ATOM 3845 N N . ARG B 1 165 ? -18.672 23 5.238 1 97.88 165 ARG B N 1
ATOM 3846 C CA . ARG B 1 165 ? -19.031 23.797 6.406 1 97.88 165 ARG B CA 1
ATOM 3847 C C . ARG B 1 165 ? -19.438 25.203 6.004 1 97.88 165 ARG B C 1
ATOM 3849 O O . ARG B 1 165 ? -19.922 25.984 6.836 1 97.88 165 ARG B O 1
ATOM 3856 N N . GLY B 1 166 ? -19.25 25.516 4.73 1 98.19 166 GLY B N 1
ATOM 3857 C CA . GLY B 1 166 ? -19.625 26.828 4.223 1 98.19 166 GLY B CA 1
ATOM 3858 C C . GLY B 1 166 ? -18.531 27.859 4.352 1 98.19 166 GLY B C 1
ATOM 3859 O O . GLY B 1 166 ? -18.781 29.062 4.246 1 98.19 166 GLY B O 1
ATOM 3860 N N . ILE B 1 167 ? -17.297 27.422 4.629 1 98.56 167 ILE B N 1
ATOM 3861 C CA . ILE B 1 167 ? -16.172 28.344 4.762 1 98.56 167 ILE B CA 1
ATOM 3862 C C . ILE B 1 167 ? -15.602 28.672 3.379 1 98.56 167 ILE B C 1
ATOM 3864 O O . ILE B 1 167 ? -15.344 27.766 2.582 1 98.56 167 ILE B O 1
ATOM 3868 N N . LYS B 1 168 ? -15.391 29.906 3.109 1 97.62 168 LYS B N 1
ATOM 3869 C CA . LYS B 1 168 ? -14.945 30.359 1.795 1 97.62 168 LYS B CA 1
ATOM 3870 C C . LYS B 1 168 ? -13.422 30.422 1.721 1 97.62 168 LYS B C 1
ATOM 3872 O O . LYS B 1 168 ? -12.758 30.797 2.688 1 97.62 168 LYS B O 1
ATOM 3877 N N . VAL B 1 169 ? -12.914 30.016 0.63 1 97.75 169 VAL B N 1
ATOM 3878 C CA . VAL B 1 169 ? -11.508 30.172 0.272 1 97.75 169 VAL B CA 1
ATOM 3879 C C . VAL B 1 169 ? -11.383 31.141 -0.911 1 97.75 169 VAL B C 1
ATOM 3881 O O . VAL B 1 169 ? -11.938 30.875 -1.983 1 97.75 169 VAL B O 1
ATOM 3884 N N . ILE B 1 170 ? -10.688 32.25 -0.697 1 97.94 170 ILE B N 1
ATOM 3885 C CA . ILE B 1 170 ? -10.57 33.281 -1.719 1 97.94 170 ILE B CA 1
ATOM 3886 C C . ILE B 1 170 ? -9.109 33.438 -2.158 1 97.94 170 ILE B C 1
ATOM 3888 O O . ILE B 1 170 ? -8.219 33.594 -1.326 1 97.94 170 ILE B O 1
ATOM 3892 N N . GLN B 1 171 ? -8.867 33.281 -3.445 1 98.06 171 GLN B N 1
ATOM 3893 C CA . GLN B 1 171 ? -7.52 33.5 -3.967 1 98.06 171 GLN B CA 1
ATOM 3894 C C . GLN B 1 171 ? -7.234 34.969 -4.176 1 98.06 171 GLN B C 1
ATOM 3896 O O . GLN B 1 171 ? -7.719 35.594 -5.137 1 98.06 171 GLN B O 1
ATOM 3901 N N . LYS B 1 172 ? -6.508 35.531 -3.309 1 97.12 172 LYS B N 1
ATOM 3902 C CA . LYS B 1 172 ? -6.145 36.938 -3.324 1 97.12 172 LYS B CA 1
ATOM 3903 C C . LYS B 1 172 ? -4.867 37.188 -2.525 1 97.12 172 LYS B C 1
ATOM 3905 O O . LYS B 1 172 ? -4.664 36.594 -1.468 1 97.12 172 LYS B O 1
ATOM 3910 N N . GLU B 1 173 ? -4.008 38 -3.039 1 95.5 173 GLU B N 1
ATOM 3911 C CA . GLU B 1 173 ? -2.818 38.406 -2.289 1 95.5 173 GLU B CA 1
ATOM 3912 C C . GLU B 1 173 ? -3.141 39.5 -1.28 1 95.5 173 GLU B C 1
ATOM 3914 O O . GLU B 1 173 ? -3.848 40.469 -1.602 1 95.5 173 GLU B O 1
ATOM 3919 N N . ILE B 1 174 ? -2.709 39.344 -0.074 1 94.94 174 ILE B N 1
ATOM 3920 C CA . ILE B 1 174 ? -2.832 40.344 0.963 1 94.94 174 ILE B CA 1
ATOM 3921 C C . ILE B 1 174 ? -1.512 41.094 1.109 1 94.94 174 ILE B C 1
ATOM 3923 O O . ILE B 1 174 ? -0.546 40.562 1.664 1 94.94 174 ILE B O 1
ATOM 3927 N N . PRO B 1 175 ? -1.438 42.281 0.713 1 92.5 175 PRO B N 1
ATOM 3928 C CA . PRO B 1 175 ? -0.167 43.031 0.736 1 92.5 175 PRO B CA 1
ATOM 3929 C C . PRO B 1 175 ? 0.302 43.344 2.152 1 92.5 175 PRO B C 1
ATOM 3931 O O . PRO B 1 175 ? 1.507 43.344 2.422 1 92.5 175 PRO B O 1
ATOM 3934 N N . ASP B 1 176 ? -0.693 43.688 3.018 1 95.25 176 ASP B N 1
ATOM 3935 C CA . ASP B 1 176 ? -0.367 44.094 4.387 1 95.25 176 ASP B CA 1
ATOM 3936 C C . ASP B 1 176 ? -1.362 43.5 5.379 1 95.25 176 ASP B C 1
ATOM 3938 O O . ASP B 1 176 ? -2.529 43.875 5.414 1 95.25 176 ASP B O 1
ATOM 3942 N N . LEU B 1 177 ? -0.875 42.594 6.227 1 96.69 177 LEU B N 1
ATOM 3943 C CA . LEU B 1 177 ? -1.724 41.906 7.184 1 96.69 177 LEU B CA 1
ATOM 3944 C C . LEU B 1 177 ? -2.283 42.844 8.227 1 96.69 177 LEU B C 1
ATOM 3946 O O . LEU B 1 177 ? -3.402 42.688 8.711 1 96.69 177 LEU B O 1
ATOM 3950 N N . TYR B 1 178 ? -1.53 43.875 8.523 1 95.38 178 TYR B N 1
ATOM 3951 C CA . TYR B 1 178 ? -1.919 44.812 9.57 1 95.38 178 TYR B CA 1
ATOM 3952 C C . TYR B 1 178 ? -3.115 45.656 9.133 1 95.38 178 TYR B C 1
ATOM 3954 O O . TYR B 1 178 ? -4 45.938 9.938 1 95.38 178 TYR B O 1
ATOM 3962 N N . THR B 1 179 ? -3.145 45.969 7.871 1 94.75 179 THR B N 1
ATOM 3963 C CA . THR B 1 179 ? -4.258 46.781 7.359 1 94.75 179 THR B CA 1
ATOM 3964 C C . THR B 1 179 ? -5.531 45.938 7.293 1 94.75 179 THR B C 1
ATOM 3966 O O . THR B 1 179 ? -6.641 46.469 7.359 1 94.75 179 THR B O 1
ATOM 3969 N N . LEU B 1 180 ? -5.348 44.656 7.137 1 95.25 180 LEU B N 1
ATOM 3970 C CA . LEU B 1 180 ? -6.477 43.719 7.148 1 95.25 180 LEU B CA 1
ATOM 3971 C C . LEU B 1 180 ? -7.035 43.562 8.555 1 95.25 180 LEU B C 1
ATOM 3973 O O . LEU B 1 180 ? -8.25 43.438 8.734 1 95.25 180 LEU B O 1
ATOM 3977 N N . ALA B 1 181 ? -6.156 43.594 9.523 1 96.12 181 ALA B N 1
ATOM 3978 C CA . ALA B 1 181 ? -6.531 43.438 10.922 1 96.12 181 ALA B CA 1
ATOM 3979 C C . ALA B 1 181 ? -7.082 44.719 11.516 1 96.12 181 ALA B C 1
ATOM 3981 O O . ALA B 1 181 ? -6.453 45.312 12.383 1 96.12 181 ALA B O 1
ATOM 3982 N N . LYS B 1 182 ? -8.234 45.094 11.055 1 94.25 182 LYS B N 1
ATOM 3983 C CA . LYS B 1 182 ? -8.945 46.25 11.586 1 94.25 182 LYS B CA 1
ATOM 3984 C C . LYS B 1 182 ? -9.883 45.844 12.719 1 94.25 182 LYS B C 1
ATOM 3986 O O . LYS B 1 182 ? -9.914 44.688 13.125 1 94.25 182 LYS B O 1
ATOM 3991 N N . SER B 1 183 ? -10.672 46.938 13.141 1 90.5 183 SER B N 1
ATOM 3992 C CA . SER B 1 183 ? -11.602 46.656 14.234 1 90.5 183 SER B CA 1
ATOM 3993 C C . SER B 1 183 ? -12.57 45.531 13.891 1 90.5 183 SER B C 1
ATOM 3995 O O . SER B 1 183 ? -13.117 45.5 12.781 1 90.5 183 SER B O 1
ATOM 3997 N N . ASN B 1 184 ? -12.703 44.562 14.648 1 91.25 184 ASN B N 1
ATOM 3998 C CA . ASN B 1 184 ? -13.625 43.438 14.562 1 91.25 184 ASN B CA 1
ATOM 3999 C C . ASN B 1 184 ? -13.117 42.375 13.594 1 91.25 184 ASN B C 1
ATOM 4001 O O . ASN B 1 184 ? -13.891 41.562 13.102 1 91.25 184 ASN B O 1
ATOM 4005 N N . VAL B 1 185 ? -11.867 42.531 13.141 1 96.12 185 VAL B N 1
ATOM 4006 C CA . VAL B 1 185 ? -11.273 41.5 12.289 1 96.12 185 VAL B CA 1
ATOM 4007 C C . VAL B 1 185 ? -10.07 40.875 12.992 1 96.12 185 VAL B C 1
ATOM 4009 O O . VAL B 1 185 ? -9.188 41.594 13.469 1 96.12 185 VAL B O 1
ATOM 4012 N N . ILE B 1 186 ? -10.086 39.625 13.133 1 97.75 186 ILE B N 1
ATOM 4013 C CA . ILE B 1 186 ? -8.938 38.875 13.602 1 97.75 186 ILE B CA 1
ATOM 4014 C C . ILE B 1 186 ? -8.266 38.188 12.43 1 97.75 186 ILE B C 1
ATOM 4016 O O . ILE B 1 186 ? -8.914 37.438 11.68 1 97.75 186 ILE B O 1
ATOM 4020 N N . VAL B 1 187 ? -7.008 38.469 12.242 1 98.56 187 VAL B N 1
ATOM 4021 C CA . VAL B 1 187 ? -6.242 37.844 11.172 1 98.56 187 VAL B CA 1
ATOM 4022 C C . VAL B 1 187 ? -5.398 36.688 11.734 1 98.56 187 VAL B C 1
ATOM 4024 O O . VAL B 1 187 ? -4.707 36.875 12.742 1 98.56 187 VAL B O 1
ATOM 4027 N N . VAL B 1 188 ? -5.5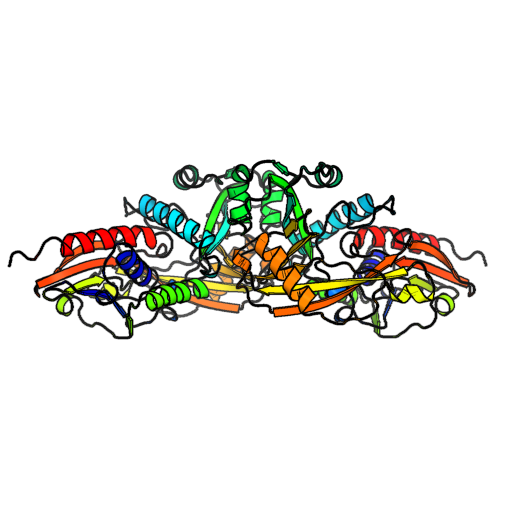2 35.531 11.219 1 98.88 188 VAL B N 1
ATOM 4028 C CA . VAL B 1 188 ? -4.598 34.438 11.523 1 98.88 188 VAL B CA 1
ATOM 4029 C C . VAL B 1 188 ? -3.559 34.312 10.414 1 98.88 188 VAL B C 1
ATOM 4031 O O . VAL B 1 188 ? -3.885 33.938 9.289 1 98.88 188 VAL B O 1
ATOM 4034 N N . ASN B 1 189 ? -2.318 34.656 10.734 1 98.81 189 ASN B N 1
ATOM 4035 C CA . ASN B 1 189 ? -1.219 34.625 9.773 1 98.81 189 ASN B CA 1
ATOM 4036 C C . ASN B 1 189 ? -0.616 33.25 9.625 1 98.81 189 ASN B C 1
ATOM 4038 O O . ASN B 1 189 ? 0.221 32.844 10.43 1 98.81 189 ASN B O 1
ATOM 4042 N N . CYS B 1 190 ? -0.964 32.562 8.602 1 98.69 190 CYS B N 1
ATOM 4043 C CA . CYS B 1 190 ? -0.428 31.266 8.219 1 98.69 190 CYS B CA 1
ATOM 4044 C C . CYS B 1 190 ? 0.268 31.328 6.867 1 98.69 190 CYS B C 1
ATOM 4046 O O . CYS B 1 190 ? 0.116 30.422 6.043 1 98.69 190 CYS B O 1
ATOM 4048 N N . THR B 1 191 ? 1.062 32.344 6.613 1 98 191 THR B N 1
ATOM 4049 C CA . THR B 1 191 ? 1.57 32.625 5.277 1 98 191 THR B CA 1
ATOM 4050 C C . THR B 1 191 ? 2.9 31.922 5.035 1 98 191 THR B C 1
ATOM 4052 O O . THR B 1 191 ? 3.533 32.094 3.996 1 98 191 THR B O 1
ATOM 4055 N N . GLY B 1 192 ? 3.34 31.109 6.051 1 97.19 192 GLY B N 1
ATOM 4056 C CA . GLY B 1 192 ? 4.566 30.344 5.863 1 97.19 192 GLY B CA 1
ATOM 4057 C C . GLY B 1 192 ? 5.754 31.219 5.488 1 97.19 192 GLY B C 1
ATOM 4058 O O . GLY B 1 192 ? 6.059 32.188 6.18 1 97.19 192 GLY B O 1
ATOM 4059 N N . LEU B 1 193 ? 6.355 30.984 4.352 1 97.25 193 LEU B N 1
ATOM 4060 C CA . LEU B 1 193 ? 7.566 31.672 3.912 1 97.25 193 LEU B CA 1
ATOM 4061 C C . LEU B 1 193 ? 7.285 33.125 3.615 1 97.25 193 LEU B C 1
ATOM 4063 O O . LEU B 1 193 ? 8.156 34 3.801 1 97.25 193 LEU B O 1
ATOM 4067 N N . ALA B 1 194 ? 6.074 33.438 3.203 1 96.94 194 ALA B N 1
ATOM 4068 C CA . ALA B 1 194 ? 5.715 34.812 2.871 1 96.94 194 ALA B CA 1
ATOM 4069 C C . ALA B 1 194 ? 5.77 35.719 4.105 1 96.94 194 ALA B C 1
ATOM 4071 O O . ALA B 1 194 ? 5.809 36.938 3.992 1 96.94 194 ALA B O 1
ATOM 4072 N N . SER B 1 195 ? 5.789 35.062 5.301 1 97.75 195 SER B N 1
ATOM 4073 C CA . SER B 1 195 ? 5.906 35.844 6.535 1 97.75 195 SER B CA 1
ATOM 4074 C C . SER B 1 195 ? 7.262 36.531 6.629 1 97.75 195 SER B C 1
ATOM 4076 O O . SER B 1 195 ? 7.445 37.438 7.441 1 97.75 195 SER B O 1
ATOM 4078 N N . HIS B 1 196 ? 8.211 36.094 5.793 1 97.5 196 HIS B N 1
ATOM 4079 C CA . HIS B 1 196 ? 9.523 36.719 5.75 1 97.5 196 HIS B CA 1
ATOM 4080 C C . HIS B 1 196 ? 9.414 38.25 5.594 1 97.5 196 HIS B C 1
ATOM 4082 O O . HIS B 1 196 ? 10.258 39 6.09 1 97.5 196 HIS B O 1
ATOM 4088 N N . LYS B 1 197 ? 8.398 38.719 4.969 1 95.88 197 LYS B N 1
ATOM 4089 C CA . LYS B 1 197 ? 8.188 40.156 4.715 1 95.88 197 LYS B CA 1
ATOM 4090 C C . LYS B 1 197 ? 8.078 40.938 6.023 1 95.88 197 LYS B C 1
ATOM 4092 O O . LYS B 1 197 ? 8.5 42.094 6.098 1 95.88 197 LYS B O 1
ATOM 4097 N N . ILE B 1 198 ? 7.535 40.312 7.066 1 96 198 ILE B N 1
ATOM 4098 C CA . ILE B 1 198 ? 7.312 41.062 8.305 1 96 198 ILE B CA 1
ATOM 4099 C C . ILE B 1 198 ? 8.18 40.469 9.414 1 96 198 ILE B C 1
ATOM 4101 O O . ILE B 1 198 ? 8.289 41.031 10.5 1 96 198 ILE B O 1
ATOM 4105 N N . ASP B 1 199 ? 8.781 39.344 9.219 1 97.88 199 ASP B N 1
ATOM 4106 C CA . ASP B 1 199 ? 9.625 38.625 10.18 1 97.88 199 ASP B CA 1
ATOM 4107 C C . ASP B 1 199 ? 10.906 38.125 9.516 1 97.88 199 ASP B C 1
ATOM 4109 O O . ASP B 1 199 ? 10.945 37.031 8.977 1 97.88 199 ASP B O 1
ATOM 4113 N N . PRO B 1 200 ? 11.977 38.844 9.656 1 97.62 200 PRO B N 1
ATOM 4114 C CA . PRO B 1 200 ? 13.227 38.5 8.977 1 97.62 200 PRO B CA 1
ATOM 4115 C C . PRO B 1 200 ? 13.844 37.219 9.5 1 97.62 200 PRO B C 1
ATOM 4117 O O . PRO B 1 200 ? 14.797 36.688 8.906 1 97.62 200 PRO B O 1
ATOM 4120 N N . LYS B 1 201 ? 13.32 36.688 10.578 1 98.31 201 LYS B N 1
ATOM 4121 C CA . LYS B 1 201 ? 13.828 35.406 11.094 1 98.31 201 LYS B CA 1
ATOM 4122 C C . LYS B 1 201 ? 13.375 34.25 10.219 1 98.31 201 LYS B C 1
ATOM 4124 O O . LYS B 1 201 ? 13.898 33.125 10.344 1 98.31 201 LYS B O 1
ATOM 4129 N N . VAL B 1 202 ? 12.383 34.5 9.352 1 98.5 202 VAL B N 1
ATOM 4130 C CA . VAL B 1 202 ? 11.867 33.469 8.461 1 98.5 202 VAL B CA 1
ATOM 4131 C C . VAL B 1 202 ? 12.758 33.344 7.23 1 98.5 202 VAL B C 1
ATOM 4133 O O . VAL B 1 202 ? 13.117 34.344 6.617 1 98.5 202 VAL B O 1
ATOM 4136 N N . TYR B 1 203 ? 13.172 32.156 6.926 1 98.12 203 TYR B N 1
ATOM 4137 C CA . TYR B 1 203 ? 14.023 31.906 5.766 1 98.12 203 TYR B CA 1
ATOM 4138 C C . TYR B 1 203 ? 13.672 30.578 5.109 1 98.12 203 TYR B C 1
ATOM 4140 O O . TYR B 1 203 ? 13.117 29.672 5.754 1 98.12 203 TYR B O 1
ATOM 4148 N N . PRO B 1 204 ? 13.906 30.469 3.795 1 97.94 204 PRO B N 1
ATOM 4149 C CA . PRO B 1 204 ? 13.602 29.219 3.096 1 97.94 204 PRO B CA 1
ATOM 4150 C C . PRO B 1 204 ? 14.656 28.141 3.328 1 97.94 204 PRO B C 1
ATOM 4152 O O . PRO B 1 204 ? 15.844 28.453 3.416 1 97.94 204 PRO B O 1
ATOM 4155 N N . CYS B 1 205 ? 14.234 27 3.502 1 97.62 205 CYS B N 1
ATOM 4156 C CA . CYS B 1 205 ? 15.07 25.812 3.395 1 97.62 205 CYS B CA 1
ATOM 4157 C C . CYS B 1 205 ? 14.664 24.953 2.201 1 97.62 205 CYS B C 1
ATOM 4159 O O . CYS B 1 205 ? 13.641 24.266 2.248 1 97.62 205 CYS B O 1
ATOM 4161 N N . LYS B 1 206 ? 15.492 25.031 1.195 1 97.12 206 LYS B N 1
ATOM 4162 C CA . LYS B 1 206 ? 15.195 24.344 -0.052 1 97.12 206 LYS B CA 1
ATOM 4163 C C . LYS B 1 206 ? 15.383 22.828 0.1 1 97.12 206 LYS B C 1
ATOM 4165 O O . LYS B 1 206 ? 16.391 22.375 0.649 1 97.12 206 LYS B O 1
ATOM 4170 N N . GLY B 1 207 ? 14.344 22.109 -0.32 1 96.25 207 GLY B N 1
ATOM 4171 C CA . GLY B 1 207 ? 14.414 20.656 -0.405 1 96.25 207 GLY B CA 1
ATOM 4172 C C . GLY B 1 207 ? 14.039 20.125 -1.775 1 96.25 207 GLY B C 1
ATOM 4173 O O . GLY B 1 207 ? 13.188 20.688 -2.459 1 96.25 207 GLY B O 1
ATOM 4174 N N . GLN B 1 208 ? 14.742 19.125 -2.203 1 97.06 208 GLN B N 1
ATOM 4175 C CA . GLN B 1 208 ? 14.43 18.406 -3.43 1 97.06 208 GLN B CA 1
ATOM 4176 C C . GLN B 1 208 ? 14.078 16.938 -3.129 1 97.06 208 GLN B C 1
ATOM 4178 O O . GLN B 1 208 ? 14.719 16.312 -2.289 1 97.06 208 GLN B O 1
ATOM 4183 N N . ILE B 1 209 ? 12.969 16.422 -3.736 1 97.69 209 ILE B N 1
ATOM 4184 C CA . ILE B 1 209 ? 12.57 15.023 -3.559 1 97.69 209 ILE B CA 1
ATOM 4185 C C . ILE B 1 209 ? 12.406 14.359 -4.922 1 97.69 209 ILE B C 1
ATOM 4187 O O . ILE B 1 209 ? 12.234 15.031 -5.938 1 97.69 209 ILE B O 1
ATOM 4191 N N . VAL B 1 210 ? 12.547 13.102 -4.93 1 98.19 210 VAL B N 1
ATOM 4192 C CA . VAL B 1 210 ? 12.336 12.273 -6.109 1 98.19 210 VAL B CA 1
ATOM 4193 C C . VAL B 1 210 ? 11.172 11.312 -5.863 1 98.19 210 VAL B C 1
ATOM 4195 O O . VAL B 1 210 ? 11.133 10.633 -4.832 1 98.19 210 VAL B O 1
ATOM 4198 N N . VAL B 1 211 ? 10.203 11.352 -6.762 1 97.75 211 VAL B N 1
ATOM 4199 C CA . VAL B 1 211 ? 9.07 10.43 -6.691 1 97.75 211 VAL B CA 1
ATOM 4200 C C . VAL B 1 211 ? 9.297 9.258 -7.648 1 97.75 211 VAL B C 1
ATOM 4202 O O . VAL B 1 211 ? 9.453 9.453 -8.852 1 97.75 211 VAL B O 1
ATOM 4205 N N . ILE B 1 212 ? 9.312 8.047 -7.078 1 96.94 212 ILE B N 1
ATOM 4206 C CA . ILE B 1 212 ? 9.531 6.879 -7.922 1 96.94 212 ILE B CA 1
ATOM 4207 C C . ILE B 1 212 ? 8.352 5.922 -7.793 1 96.94 212 ILE B C 1
ATOM 4209 O O . ILE B 1 212 ? 7.531 6.051 -6.879 1 96.94 212 ILE B O 1
ATOM 4213 N N . ASN B 1 213 ? 8.211 5.035 -8.781 1 93.25 213 ASN B N 1
ATOM 4214 C CA . ASN B 1 213 ? 7.242 3.947 -8.695 1 93.25 213 ASN B CA 1
ATOM 4215 C C . ASN B 1 213 ? 7.852 2.699 -8.062 1 93.25 213 ASN B C 1
ATOM 4217 O O . ASN B 1 213 ? 8.547 1.935 -8.734 1 93.25 213 ASN B O 1
ATOM 4221 N N . ALA B 1 214 ? 7.645 2.455 -6.789 1 91.56 214 ALA B N 1
ATOM 4222 C CA . ALA B 1 214 ? 8.133 1.305 -6.031 1 91.56 214 ALA B CA 1
ATOM 4223 C C . ALA B 1 214 ? 7.051 0.779 -5.086 1 91.56 214 ALA B C 1
ATOM 4225 O O . ALA B 1 214 ? 7.219 0.811 -3.865 1 91.56 214 ALA B O 1
ATOM 4226 N N . PRO B 1 215 ? 5.992 0.234 -5.668 1 88.12 215 PRO B N 1
ATOM 4227 C CA . PRO B 1 215 ? 4.832 -0.15 -4.859 1 88.12 215 PRO B CA 1
ATOM 4228 C C . PRO B 1 215 ? 5.148 -1.25 -3.852 1 88.12 215 PRO B C 1
ATOM 4230 O O . PRO B 1 215 ? 4.359 -1.503 -2.938 1 88.12 215 PRO B O 1
ATOM 4233 N N . TRP B 1 216 ? 6.32 -1.877 -3.945 1 83.94 216 TRP B N 1
ATOM 4234 C CA . TRP B 1 216 ? 6.664 -2.975 -3.047 1 83.94 216 TRP B CA 1
ATOM 4235 C C . TRP B 1 216 ? 7.172 -2.447 -1.711 1 83.94 216 TRP B C 1
ATOM 4237 O O . TRP B 1 216 ? 7.195 -3.176 -0.716 1 83.94 216 TRP B O 1
ATOM 4247 N N . VAL B 1 217 ? 7.641 -1.22 -1.695 1 91 217 VAL B N 1
ATOM 4248 C CA . VAL B 1 217 ? 8.109 -0.626 -0.448 1 91 217 VAL B CA 1
ATOM 4249 C C . VAL B 1 217 ? 6.941 0.029 0.287 1 91 217 VAL B C 1
ATOM 4251 O O . VAL B 1 217 ? 6.387 1.025 -0.182 1 91 217 VAL B O 1
ATOM 4254 N N . ARG B 1 218 ? 6.637 -0.459 1.503 1 89.56 218 ARG B N 1
ATOM 4255 C CA . ARG B 1 218 ? 5.402 -0.045 2.164 1 89.56 218 ARG B CA 1
ATOM 4256 C C . ARG B 1 218 ? 5.688 0.539 3.543 1 89.56 218 ARG B C 1
ATOM 4258 O O . ARG B 1 218 ? 4.781 0.672 4.367 1 89.56 218 ARG B O 1
ATOM 4265 N N . ALA B 1 219 ? 6.922 0.876 3.787 1 91.75 219 ALA B N 1
ATOM 4266 C CA . ALA B 1 219 ? 7.336 1.488 5.047 1 91.75 219 ALA B CA 1
ATOM 4267 C C . ALA B 1 219 ? 8.125 2.773 4.801 1 91.75 219 ALA B C 1
ATOM 4269 O O . ALA B 1 219 ? 8.695 2.959 3.727 1 91.75 219 ALA B O 1
ATOM 4270 N N . ALA B 1 220 ? 8.039 3.617 5.777 1 96.25 220 ALA B N 1
ATOM 4271 C CA . ALA B 1 220 ? 8.977 4.734 5.789 1 96.25 220 ALA B CA 1
ATOM 4272 C C . ALA B 1 220 ? 10.336 4.301 6.34 1 96.25 220 ALA B C 1
ATOM 4274 O O . ALA B 1 220 ? 10.406 3.52 7.293 1 96.25 220 ALA B O 1
ATOM 4275 N N . ILE B 1 221 ? 11.375 4.742 5.734 1 96.5 221 ILE B N 1
ATOM 4276 C CA . ILE B 1 221 ? 12.734 4.438 6.172 1 96.5 221 ILE B CA 1
ATOM 4277 C C . ILE B 1 221 ? 13.539 5.727 6.273 1 96.5 221 ILE B C 1
ATOM 4279 O O . ILE B 1 221 ? 13.648 6.48 5.305 1 96.5 221 ILE B O 1
ATOM 4283 N N . LEU B 1 222 ? 14.047 5.98 7.418 1 96.81 222 LEU B N 1
ATOM 4284 C CA . LEU B 1 222 ? 14.906 7.133 7.668 1 96.81 222 LEU B CA 1
ATOM 4285 C C . LEU B 1 222 ? 16.312 6.695 8.031 1 96.81 222 LEU B C 1
ATOM 4287 O O . LEU B 1 222 ? 16.516 6 9.031 1 96.81 222 LEU B O 1
ATOM 4291 N N . ASP B 1 223 ? 17.266 7.059 7.25 1 96.5 223 ASP B N 1
ATOM 4292 C CA . ASP B 1 223 ? 18.672 6.754 7.508 1 96.5 223 ASP B CA 1
ATOM 4293 C C . ASP B 1 223 ? 19.359 7.898 8.242 1 96.5 223 ASP B C 1
ATOM 4295 O O . ASP B 1 223 ? 19.625 8.945 7.652 1 96.5 223 ASP B O 1
ATOM 4299 N N . MET B 1 224 ? 19.781 7.676 9.43 1 94.62 224 MET B N 1
ATOM 4300 C CA . MET B 1 224 ? 20.328 8.727 10.273 1 94.62 224 MET B CA 1
ATOM 4301 C C . MET B 1 224 ? 21.75 9.07 9.859 1 94.62 224 MET B C 1
ATOM 4303 O O . MET B 1 224 ? 22.281 10.125 10.227 1 94.62 224 MET B O 1
ATOM 4307 N N . ASP B 1 225 ? 22.375 8.203 9.133 1 95.06 225 ASP B N 1
ATOM 4308 C CA . ASP B 1 225 ? 23.766 8.406 8.758 1 95.06 225 ASP B CA 1
ATOM 4309 C C . ASP B 1 225 ? 23.875 9.297 7.52 1 95.06 225 ASP B C 1
ATOM 4311 O O . ASP B 1 225 ? 24.672 10.25 7.5 1 95.06 225 ASP B O 1
ATOM 4315 N N . SER B 1 226 ? 23.078 9.055 6.535 1 94.38 226 SER B N 1
ATOM 4316 C CA . SER B 1 226 ? 23.188 9.789 5.277 1 94.38 226 SER B CA 1
ATOM 4317 C C . SER B 1 226 ? 22.172 10.922 5.211 1 94.38 226 SER B C 1
ATOM 4319 O O . SER B 1 226 ? 22.281 11.812 4.367 1 94.38 226 SER B O 1
ATOM 4321 N N . GLY B 1 227 ? 21.109 10.852 6.059 1 94.38 227 GLY B N 1
ATOM 4322 C CA . GLY B 1 227 ? 20.031 11.836 6.008 1 94.38 227 GLY B CA 1
ATOM 4323 C C . GLY B 1 227 ? 18.984 11.5 4.973 1 94.38 227 GLY B C 1
ATOM 4324 O O . GLY B 1 227 ? 17.969 12.203 4.859 1 94.38 227 GLY B O 1
ATOM 4325 N N . ALA B 1 228 ? 19.156 10.398 4.262 1 96.69 228 ALA B N 1
ATOM 4326 C CA . ALA B 1 228 ? 18.188 9.984 3.252 1 96.69 228 ALA B CA 1
ATOM 4327 C C . ALA B 1 228 ? 16.922 9.422 3.9 1 96.69 228 ALA B C 1
ATOM 4329 O O . ALA B 1 228 ? 16.984 8.875 5.004 1 96.69 228 ALA B O 1
ATOM 4330 N N . TYR B 1 229 ? 15.836 9.609 3.217 1 97.69 229 TYR B N 1
ATOM 4331 C CA . TYR B 1 229 ? 14.594 8.992 3.67 1 97.69 229 TYR B CA 1
ATOM 4332 C C . TYR B 1 229 ? 13.766 8.508 2.488 1 97.69 229 TYR B C 1
ATOM 4334 O O . TYR B 1 229 ? 13.938 8.977 1.362 1 97.69 229 TYR B O 1
ATOM 4342 N N . MET B 1 230 ? 12.961 7.582 2.746 1 97.69 230 MET B N 1
ATOM 4343 C CA . MET B 1 230 ? 11.945 7.07 1.83 1 97.69 230 MET B CA 1
ATOM 4344 C C . MET B 1 230 ? 10.586 6.996 2.514 1 97.69 230 MET B C 1
ATOM 4346 O O . MET B 1 230 ? 10.469 6.469 3.621 1 97.69 230 MET B O 1
ATOM 4350 N N . ILE B 1 231 ? 9.539 7.547 1.915 1 97.75 231 ILE B N 1
ATOM 4351 C CA . ILE B 1 231 ? 8.188 7.582 2.479 1 97.75 231 ILE B CA 1
ATOM 4352 C C . ILE B 1 231 ? 7.188 7.059 1.454 1 97.75 231 ILE B C 1
ATOM 4354 O O . ILE B 1 231 ? 7.012 7.656 0.389 1 97.75 231 ILE B O 1
ATOM 4358 N N . PRO B 1 232 ? 6.484 6.02 1.795 1 94.44 232 PRO B N 1
ATOM 4359 C CA . PRO B 1 232 ? 5.598 5.371 0.826 1 94.44 232 PRO B CA 1
ATOM 4360 C C . PRO B 1 232 ? 4.238 6.062 0.715 1 94.44 232 PRO B C 1
ATOM 4362 O O . PRO B 1 232 ? 3.844 6.801 1.62 1 94.44 232 PRO B O 1
ATOM 4365 N N . ARG B 1 233 ? 3.623 5.879 -0.451 1 92.06 233 ARG B N 1
ATOM 4366 C CA . ARG B 1 233 ? 2.209 6.188 -0.639 1 92.06 233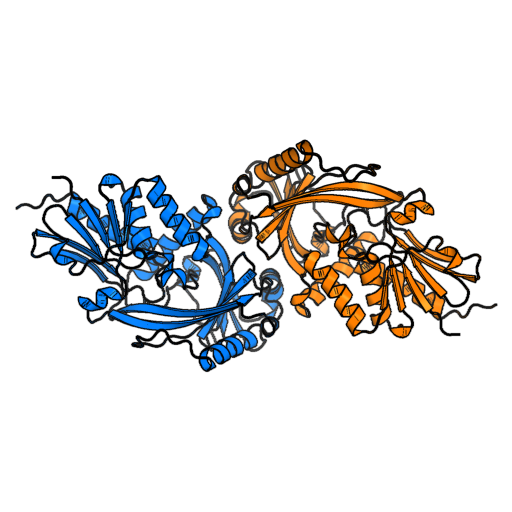 ARG B CA 1
ATOM 4367 C C . ARG B 1 233 ? 1.413 4.93 -0.973 1 92.06 233 ARG B C 1
ATOM 4369 O O . ARG B 1 233 ? 1.984 3.922 -1.393 1 92.06 233 ARG B O 1
ATOM 4376 N N . THR B 1 234 ? 0.104 5.012 -0.776 1 85.69 234 THR B N 1
ATOM 4377 C CA . THR B 1 234 ? -0.745 3.84 -0.959 1 85.69 234 THR B CA 1
ATOM 4378 C C . THR B 1 234 ? -1.043 3.615 -2.439 1 85.69 234 THR B C 1
ATOM 4380 O O . THR B 1 234 ? -1.609 2.586 -2.814 1 85.69 234 THR B O 1
ATOM 4383 N N . ASN B 1 235 ? -0.567 4.504 -3.273 1 83.44 235 ASN B N 1
ATOM 4384 C CA . ASN B 1 235 ? -0.776 4.324 -4.707 1 83.44 235 ASN B CA 1
ATOM 4385 C C . ASN B 1 235 ? 0.447 3.705 -5.379 1 83.44 235 ASN B C 1
ATOM 4387 O O . ASN B 1 235 ? 0.531 3.664 -6.605 1 83.44 235 ASN B O 1
ATOM 4391 N N . GLY B 1 236 ? 1.417 3.395 -4.57 1 87.12 236 GLY B N 1
ATOM 4392 C CA . GLY B 1 236 ? 2.576 2.699 -5.102 1 87.12 236 GLY B CA 1
ATOM 4393 C C . GLY B 1 236 ? 3.783 3.602 -5.285 1 87.12 236 GLY B C 1
ATOM 4394 O O . GLY B 1 236 ? 4.879 3.127 -5.586 1 87.12 236 GLY B O 1
ATOM 4395 N N . THR B 1 237 ? 3.615 4.852 -5.059 1 92.81 237 THR B N 1
ATOM 4396 C CA . THR B 1 237 ? 4.754 5.754 -5.188 1 92.81 237 THR B CA 1
ATOM 4397 C C . THR B 1 237 ? 5.551 5.812 -3.889 1 92.81 237 THR B C 1
ATOM 4399 O O . THR B 1 237 ? 5.027 5.492 -2.818 1 92.81 237 THR B O 1
ATOM 4402 N N . LEU B 1 238 ? 6.762 6.078 -4.047 1 95.75 238 LEU B N 1
ATOM 4403 C CA . LEU B 1 238 ? 7.711 6.238 -2.951 1 95.75 238 LEU B CA 1
ATOM 4404 C C . LEU B 1 238 ? 8.445 7.57 -3.057 1 95.75 238 LEU B C 1
ATOM 4406 O O . LEU B 1 238 ? 9.055 7.867 -4.082 1 95.75 238 LEU B O 1
ATOM 4410 N N . ILE B 1 239 ? 8.32 8.391 -2.039 1 98.12 239 ILE B N 1
ATOM 4411 C CA . ILE B 1 239 ? 9.023 9.672 -2.002 1 98.12 239 ILE B CA 1
ATOM 4412 C C . ILE B 1 239 ? 10.43 9.461 -1.439 1 98.12 239 ILE B C 1
ATOM 4414 O O . ILE B 1 239 ? 10.594 8.961 -0.324 1 98.12 239 ILE B O 1
ATOM 4418 N N . CYS B 1 240 ? 11.391 9.781 -2.252 1 98.25 240 CYS B N 1
ATOM 4419 C CA . CYS B 1 240 ? 12.789 9.688 -1.851 1 98.25 240 CYS B CA 1
ATOM 4420 C C . CYS B 1 240 ? 13.383 11.07 -1.613 1 98.25 240 CYS B C 1
ATOM 4422 O O . CYS B 1 240 ? 13.266 11.953 -2.463 1 98.25 240 CYS B O 1
ATOM 4424 N N . GLY B 1 241 ? 13.906 11.156 -0.62 1 96.19 241 GLY B N 1
ATOM 4425 C CA . GLY B 1 241 ? 14.57 12.406 -0.291 1 96.19 241 GLY B CA 1
ATOM 4426 C C . GLY B 1 241 ? 15.734 12.234 0.671 1 96.19 241 GLY B C 1
ATOM 4427 O O . GLY B 1 241 ? 16.25 11.125 0.828 1 96.19 241 GLY B O 1
ATOM 4428 N N . GLY B 1 242 ? 16.328 13.406 0.706 1 78.38 242 GLY B N 1
ATOM 4429 C CA . GLY B 1 242 ? 16.547 14.297 1.835 1 78.38 242 GLY B CA 1
ATOM 4430 C C . GLY B 1 242 ? 17.547 15.406 1.535 1 78.38 242 GLY B C 1
ATOM 4431 O O . GLY B 1 242 ? 18.688 15.133 1.143 1 78.38 242 GLY B O 1
ATOM 4432 N N . THR B 1 243 ? 17.25 16.438 1.184 1 88.38 243 THR B N 1
ATOM 4433 C CA . THR B 1 243 ? 18.141 17.594 1.128 1 88.38 243 THR B CA 1
ATOM 4434 C C . THR B 1 243 ? 17.562 18.766 1.928 1 88.38 243 THR B C 1
ATOM 4436 O O . THR B 1 243 ? 16.359 18.828 2.164 1 88.38 243 THR B O 1
ATOM 4439 N N . SER B 1 244 ? 18.406 19.484 2.504 1 92.69 244 SER B N 1
ATOM 4440 C CA . SER B 1 244 ? 18.078 20.703 3.236 1 92.69 244 SER B CA 1
ATOM 4441 C C . SER B 1 244 ? 19.109 21.812 2.982 1 92.69 244 SER B C 1
ATOM 4443 O O . SER B 1 244 ? 20.25 21.719 3.451 1 92.69 244 SER B O 1
ATOM 4445 N N . GLU B 1 245 ? 18.688 22.797 2.232 1 95.25 245 GLU B N 1
ATOM 4446 C CA . GLU B 1 245 ? 19.578 23.922 1.927 1 95.25 245 GLU B CA 1
ATOM 4447 C C . GLU B 1 245 ? 19 25.234 2.424 1 95.25 245 GLU B C 1
ATOM 4449 O O . GLU B 1 245 ? 18.109 25.812 1.785 1 95.25 245 GLU B O 1
ATOM 4454 N N . ASN B 1 246 ? 19.594 25.75 3.398 1 96.44 246 ASN B N 1
ATOM 4455 C CA . ASN B 1 246 ? 19.094 26.969 4.016 1 96.44 246 ASN B CA 1
ATOM 4456 C C . ASN B 1 246 ? 19.359 28.188 3.135 1 96.44 246 ASN B C 1
ATOM 4458 O O . ASN B 1 246 ? 20.406 28.281 2.492 1 96.44 246 ASN B O 1
ATOM 4462 N N . ASN B 1 247 ? 18.438 29.047 3.148 1 96.94 247 ASN B N 1
ATOM 4463 C CA . ASN B 1 247 ? 18.531 30.375 2.555 1 96.94 247 ASN B CA 1
ATOM 4464 C C . ASN B 1 247 ? 18.703 30.297 1.04 1 96.94 247 ASN B C 1
ATOM 4466 O O . ASN B 1 247 ? 19.406 31.109 0.448 1 96.94 247 ASN B O 1
ATOM 4470 N N . LYS B 1 248 ? 18.25 29.234 0.481 1 96.12 248 LYS B N 1
ATOM 4471 C CA . LYS B 1 248 ? 18.141 29.141 -0.972 1 96.12 248 LYS B CA 1
ATOM 4472 C C . LYS B 1 248 ? 16.734 29.469 -1.45 1 96.12 248 LYS B C 1
ATOM 4474 O O . LYS B 1 248 ? 15.781 28.781 -1.116 1 96.12 248 LYS B O 1
ATOM 4479 N N . TRP B 1 249 ? 16.609 30.469 -2.307 1 95.88 249 TRP B N 1
ATOM 4480 C CA . TRP B 1 249 ? 15.289 31 -2.658 1 95.88 249 TRP B CA 1
ATOM 4481 C C . TRP B 1 249 ? 14.852 30.5 -4.027 1 95.88 249 TRP B C 1
ATOM 4483 O O . TRP B 1 249 ? 13.703 30.703 -4.434 1 95.88 249 TRP B O 1
ATOM 4493 N N . ASP B 1 250 ? 15.75 29.766 -4.727 1 95.06 250 ASP B N 1
ATOM 4494 C CA . ASP B 1 250 ? 15.391 29.297 -6.066 1 95.06 250 ASP B CA 1
ATOM 4495 C C . ASP B 1 250 ? 14.641 27.969 -6.008 1 95.06 250 ASP B C 1
ATOM 4497 O O . ASP B 1 250 ? 14.664 27.281 -4.984 1 95.06 250 ASP B O 1
ATOM 4501 N N . PHE B 1 251 ? 13.945 27.656 -7.102 1 94.62 251 PHE B N 1
ATOM 4502 C CA . PHE B 1 251 ? 13.211 26.406 -7.215 1 94.62 251 PHE B CA 1
ATOM 4503 C C . PHE B 1 251 ? 13.867 25.484 -8.234 1 94.62 251 PHE B C 1
ATOM 4505 O O . PHE B 1 251 ? 13.203 24.625 -8.812 1 94.62 251 PHE B O 1
ATOM 4512 N N . ASN B 1 252 ? 15.148 25.672 -8.477 1 95.75 252 ASN B N 1
ATOM 4513 C CA . ASN B 1 252 ? 15.828 24.906 -9.516 1 95.75 252 ASN B CA 1
ATOM 4514 C C . ASN B 1 252 ? 16.031 23.453 -9.102 1 95.75 252 ASN B C 1
ATOM 4516 O O . ASN B 1 252 ? 16.594 23.188 -8.031 1 95.75 252 ASN B O 1
ATOM 4520 N N . VAL B 1 253 ? 15.586 22.625 -9.977 1 96.31 253 VAL B N 1
ATOM 4521 C CA . VAL B 1 253 ? 15.914 21.219 -9.812 1 96.31 253 VAL B CA 1
ATOM 4522 C C . VAL B 1 253 ? 17.344 20.953 -10.273 1 96.31 253 VAL B C 1
ATOM 4524 O O . VAL B 1 253 ? 17.75 21.406 -11.352 1 96.31 253 VAL B O 1
ATOM 4527 N N . GLU B 1 254 ? 18.078 20.328 -9.445 1 96.56 254 GLU B N 1
ATOM 4528 C CA . GLU B 1 254 ? 19.469 20.016 -9.797 1 96.56 254 GLU B CA 1
ATOM 4529 C C . GLU B 1 254 ? 19.625 18.516 -10.047 1 96.56 254 GLU B C 1
ATOM 4531 O O . GLU B 1 254 ? 19.438 17.703 -9.141 1 96.56 254 GLU B O 1
ATOM 4536 N N . ASP B 1 255 ? 20.125 18.188 -11.188 1 97.06 255 ASP B N 1
ATOM 4537 C CA . ASP B 1 255 ? 20.25 16.797 -11.602 1 97.06 255 ASP B CA 1
ATOM 4538 C C . ASP B 1 255 ? 21.188 16.016 -10.68 1 97.06 255 ASP B C 1
ATOM 4540 O O . ASP B 1 255 ? 20.938 14.867 -10.344 1 97.06 255 ASP B O 1
ATOM 4544 N N . HIS B 1 256 ? 22.25 16.672 -10.352 1 97.25 256 HIS B N 1
ATOM 4545 C CA . HIS B 1 256 ? 23.203 15.977 -9.5 1 97.25 256 HIS B CA 1
ATOM 4546 C C . HIS B 1 256 ? 22.609 15.648 -8.141 1 97.25 256 HIS B C 1
ATOM 4548 O O . HIS B 1 256 ? 22.938 14.617 -7.543 1 97.25 256 HIS B O 1
ATOM 4554 N N . VAL B 1 257 ? 21.719 16.531 -7.664 1 97.12 257 VAL B N 1
ATOM 4555 C CA . VAL B 1 257 ? 21.031 16.281 -6.398 1 97.12 257 VAL B CA 1
ATOM 4556 C C . VAL B 1 257 ? 20.094 15.094 -6.547 1 97.12 257 VAL B C 1
ATOM 4558 O O . VAL B 1 257 ? 20.031 14.234 -5.664 1 97.12 257 VAL B O 1
ATOM 4561 N N . THR B 1 258 ? 19.391 14.992 -7.672 1 97.81 258 THR B N 1
ATOM 4562 C CA . THR B 1 258 ? 18.531 13.852 -7.965 1 97.81 258 THR B CA 1
ATOM 4563 C C . THR B 1 258 ? 19.328 12.547 -7.945 1 97.81 258 THR B C 1
ATOM 4565 O O . THR B 1 258 ? 18.922 11.57 -7.309 1 97.81 258 THR B O 1
ATOM 4568 N N . GLU B 1 259 ? 20.5 12.562 -8.531 1 97.44 259 GLU B N 1
ATOM 4569 C CA . GLU B 1 259 ? 21.359 11.391 -8.586 1 97.44 259 GLU B CA 1
ATOM 4570 C C . GLU B 1 259 ? 21.828 10.992 -7.188 1 97.44 259 GLU B C 1
ATOM 4572 O O . GLU B 1 259 ? 21.875 9.812 -6.855 1 97.44 259 GLU B O 1
ATOM 4577 N N . GLN B 1 260 ? 22.172 11.961 -6.41 1 97.56 260 GLN B N 1
ATOM 4578 C CA . GLN B 1 260 ? 22.656 11.711 -5.059 1 97.56 260 GLN B CA 1
ATOM 4579 C C . GLN B 1 260 ? 21.547 11.109 -4.188 1 97.56 260 GLN B C 1
ATOM 4581 O O . GLN B 1 260 ? 21.797 10.188 -3.41 1 97.56 260 GLN B O 1
ATOM 4586 N N . ILE B 1 261 ? 20.359 11.641 -4.312 1 98 261 ILE B N 1
ATOM 4587 C CA . ILE B 1 261 ? 19.219 11.125 -3.559 1 98 261 ILE B CA 1
ATOM 4588 C C . ILE B 1 261 ? 18.984 9.656 -3.916 1 98 261 ILE B C 1
ATOM 4590 O O . ILE B 1 261 ? 18.891 8.805 -3.031 1 98 261 ILE B O 1
ATOM 4594 N N . MET B 1 262 ? 18.969 9.352 -5.184 1 97.81 262 MET B N 1
ATOM 4595 C CA . MET B 1 262 ? 18.672 7.988 -5.633 1 97.81 262 MET B CA 1
ATOM 4596 C C . MET B 1 262 ? 19.797 7.035 -5.219 1 97.81 262 MET B C 1
ATOM 4598 O O . MET B 1 262 ? 19.531 5.891 -4.848 1 97.81 262 MET B O 1
ATOM 4602 N N . LYS B 1 263 ? 21.031 7.52 -5.293 1 97.38 263 LYS B N 1
ATOM 4603 C CA . LYS B 1 263 ? 22.156 6.695 -4.875 1 97.38 263 LYS B CA 1
ATOM 4604 C C . LYS B 1 263 ? 22.062 6.348 -3.393 1 97.38 263 LYS B C 1
ATOM 4606 O O . LYS B 1 263 ? 22.219 5.184 -3.012 1 97.38 263 LYS B O 1
ATOM 4611 N N . LYS B 1 264 ? 21.812 7.352 -2.562 1 97.31 264 LYS B N 1
ATOM 4612 C CA . LYS B 1 264 ? 21.703 7.129 -1.123 1 97.31 264 LYS B CA 1
ATOM 4613 C C . LYS B 1 264 ? 20.547 6.172 -0.802 1 97.31 264 LYS B C 1
ATOM 4615 O O . LYS B 1 264 ? 20.719 5.246 -0.007 1 97.31 264 LYS B O 1
ATOM 4620 N N . CYS B 1 265 ? 19.422 6.395 -1.412 1 97.44 265 CYS B N 1
ATOM 4621 C CA . CYS B 1 265 ? 18.266 5.559 -1.154 1 97.44 265 CYS B CA 1
ATOM 4622 C C . CYS B 1 265 ? 18.5 4.133 -1.638 1 97.44 265 CYS B C 1
ATOM 4624 O O . CYS B 1 265 ? 18.125 3.174 -0.956 1 97.44 265 CYS B O 1
ATOM 4626 N N . SER B 1 266 ? 19.156 3.957 -2.803 1 95.75 266 SER B N 1
ATOM 4627 C CA . SER B 1 266 ? 19.422 2.629 -3.348 1 95.75 266 SER B CA 1
ATOM 4628 C C . SER B 1 266 ? 20.422 1.869 -2.482 1 95.75 266 SER B C 1
ATOM 4630 O O . SER B 1 266 ? 20.391 0.639 -2.424 1 95.75 266 SER B O 1
ATOM 4632 N N . ASN B 1 267 ? 21.297 2.588 -1.806 1 95.12 267 ASN B N 1
ATOM 4633 C CA . ASN B 1 267 ? 22.219 1.965 -0.866 1 95.12 267 ASN B CA 1
ATOM 4634 C C . ASN B 1 267 ? 21.484 1.396 0.347 1 95.12 267 ASN B C 1
ATOM 4636 O O . ASN B 1 267 ? 21.969 0.463 0.988 1 95.12 267 ASN B O 1
ATOM 4640 N N . ILE B 1 268 ? 20.359 1.975 0.636 1 94.44 268 ILE B N 1
ATOM 4641 C CA . ILE B 1 268 ? 19.547 1.526 1.766 1 94.44 268 ILE B CA 1
ATOM 4642 C C . ILE B 1 268 ? 18.656 0.373 1.33 1 94.44 268 ILE B C 1
ATOM 4644 O O . ILE B 1 268 ? 18.625 -0.679 1.974 1 94.44 268 ILE B O 1
ATOM 4648 N N . VAL B 1 269 ? 17.922 0.542 0.268 1 92.94 269 VAL B N 1
ATOM 4649 C CA . VAL B 1 269 ? 17.016 -0.44 -0.325 1 92.94 269 VAL B CA 1
ATOM 4650 C C . VAL B 1 269 ? 17.406 -0.693 -1.778 1 92.94 269 VAL B C 1
ATOM 4652 O O . VAL B 1 269 ? 16.906 -0.04 -2.689 1 92.94 269 VAL B O 1
ATOM 4655 N N . PRO B 1 270 ? 18.156 -1.666 -2.041 1 91.25 270 PRO B N 1
ATOM 4656 C CA . PRO B 1 270 ? 18.75 -1.892 -3.363 1 91.25 270 PRO B CA 1
ATOM 4657 C C . PRO B 1 270 ? 17.703 -2.115 -4.445 1 91.25 270 PRO B C 1
ATOM 4659 O O . PRO B 1 270 ? 17.906 -1.734 -5.602 1 91.25 270 PRO B O 1
ATOM 4662 N N . SER B 1 271 ? 16.547 -2.611 -4.168 1 87.12 271 SER B N 1
ATOM 4663 C CA . SER B 1 271 ? 15.531 -2.98 -5.156 1 87.12 271 SER B CA 1
ATOM 4664 C C . SER B 1 271 ? 14.969 -1.75 -5.855 1 87.12 271 SER B C 1
ATOM 4666 O O . SER B 1 271 ? 14.344 -1.862 -6.914 1 87.12 271 SER B O 1
ATOM 4668 N N . ILE B 1 272 ? 15.188 -0.542 -5.324 1 92.69 272 ILE B N 1
ATOM 4669 C CA . ILE B 1 272 ? 14.562 0.625 -5.938 1 92.69 272 ILE B CA 1
ATOM 4670 C C . ILE B 1 272 ? 15.469 1.188 -7.027 1 92.69 272 ILE B C 1
ATOM 4672 O O . ILE B 1 272 ? 15.102 2.146 -7.715 1 92.69 272 ILE B O 1
ATOM 4676 N N . THR B 1 273 ? 16.641 0.583 -7.199 1 91.19 273 THR B N 1
ATOM 4677 C CA . THR B 1 273 ? 17.625 1.08 -8.156 1 91.19 273 THR B CA 1
ATOM 4678 C C . THR B 1 273 ? 17.016 1.209 -9.547 1 91.19 273 THR B C 1
ATOM 4680 O O . THR B 1 273 ? 17.266 2.188 -10.25 1 91.19 273 THR B O 1
ATOM 4683 N N . LYS B 1 274 ? 16.125 0.334 -9.93 1 83.75 274 LYS B N 1
ATOM 4684 C CA . LYS B 1 274 ? 15.57 0.361 -11.281 1 83.75 274 LYS B CA 1
ATOM 4685 C C . LYS B 1 274 ? 14.141 0.891 -11.281 1 83.75 274 LYS B C 1
ATOM 4687 O O . LYS B 1 274 ? 13.438 0.805 -12.297 1 83.75 274 LYS B O 1
ATOM 4692 N N . ALA B 1 275 ? 13.695 1.382 -10.148 1 91.06 275 ALA B N 1
ATOM 4693 C CA . ALA B 1 275 ? 12.336 1.912 -10.086 1 91.06 275 ALA B CA 1
ATOM 4694 C C . ALA B 1 275 ? 12.203 3.164 -10.953 1 91.06 275 ALA B C 1
ATOM 4696 O O . ALA B 1 275 ? 13.062 4.043 -10.922 1 91.06 275 ALA B O 1
ATOM 4697 N N . PRO B 1 276 ? 11.172 3.268 -11.797 1 93.69 276 PRO B N 1
ATOM 4698 C CA . PRO B 1 276 ? 10.977 4.445 -12.648 1 93.69 276 PRO B CA 1
ATOM 4699 C C . PRO B 1 276 ? 10.812 5.734 -11.836 1 93.69 276 PRO B C 1
ATOM 4701 O O . PRO B 1 276 ? 10.062 5.762 -10.859 1 93.69 276 PRO B O 1
ATOM 4704 N N . ILE B 1 277 ? 11.516 6.809 -12.281 1 96.75 277 ILE B N 1
ATOM 4705 C CA . ILE B 1 277 ? 11.32 8.133 -11.711 1 96.75 277 ILE B CA 1
ATOM 4706 C C . ILE B 1 277 ? 10.086 8.789 -12.336 1 96.75 277 ILE B C 1
ATOM 4708 O O . ILE B 1 277 ? 9.992 8.914 -13.555 1 96.75 277 ILE B O 1
ATOM 4712 N N . LEU B 1 278 ? 9.188 9.156 -11.5 1 97.25 278 LEU B N 1
ATOM 4713 C CA . LEU B 1 278 ? 7.93 9.719 -11.969 1 97.25 278 LEU B CA 1
ATOM 4714 C C . LEU B 1 278 ? 7.957 11.242 -11.906 1 97.25 278 LEU B C 1
ATOM 4716 O O . LEU B 1 278 ? 7.301 11.906 -12.711 1 97.25 278 LEU B O 1
ATOM 4720 N N . ALA B 1 279 ? 8.641 11.82 -10.953 1 97.19 279 ALA B N 1
ATOM 4721 C CA . ALA B 1 279 ? 8.703 13.273 -10.773 1 97.19 279 ALA B CA 1
ATOM 4722 C C . ALA B 1 279 ? 9.891 13.664 -9.898 1 97.19 279 ALA B C 1
ATOM 4724 O O . ALA B 1 279 ? 10.383 12.852 -9.109 1 97.19 279 ALA B O 1
ATOM 4725 N N . VAL B 1 280 ? 10.391 14.82 -10.125 1 97.75 280 VAL B N 1
ATOM 4726 C CA . VAL B 1 280 ? 11.336 15.516 -9.258 1 97.75 280 VAL B CA 1
ATOM 4727 C C . VAL B 1 280 ? 10.758 16.875 -8.852 1 97.75 280 VAL B C 1
ATOM 4729 O O . VAL B 1 280 ? 10.32 17.641 -9.703 1 97.75 280 VAL B O 1
ATOM 4732 N N . LYS B 1 281 ? 10.664 17.125 -7.539 1 96.56 281 LYS B N 1
ATOM 4733 C CA . LYS B 1 281 ? 10.023 18.328 -7.047 1 96.56 281 LYS B CA 1
ATOM 4734 C C . LYS B 1 281 ? 10.93 19.094 -6.086 1 96.56 281 LYS B C 1
ATOM 4736 O O . LYS B 1 281 ? 11.781 18.5 -5.426 1 96.56 281 LYS B O 1
ATOM 4741 N N . VAL B 1 282 ? 10.789 20.359 -6.094 1 96.44 282 VAL B N 1
ATOM 4742 C CA . VAL B 1 282 ? 11.5 21.234 -5.176 1 96.44 282 VAL B CA 1
ATOM 4743 C C . VAL B 1 282 ? 10.492 22.062 -4.375 1 96.44 282 VAL B C 1
ATOM 4745 O O . VAL B 1 282 ? 9.422 22.422 -4.883 1 96.44 282 VAL B O 1
ATOM 4748 N N . GLY B 1 283 ? 10.773 22.266 -3.115 1 95.56 283 GLY B N 1
ATOM 4749 C CA . GLY B 1 283 ? 9.969 23.109 -2.252 1 95.56 283 GLY B CA 1
ATOM 4750 C C . GLY B 1 283 ? 10.789 23.859 -1.219 1 95.56 283 GLY B C 1
ATOM 4751 O O . GLY B 1 283 ? 11.961 23.547 -1.004 1 95.56 283 GLY B O 1
ATOM 4752 N N . HIS B 1 284 ? 10.18 24.891 -0.661 1 97.06 284 HIS B N 1
ATOM 4753 C CA . HIS B 1 284 ? 10.82 25.688 0.379 1 97.06 284 HIS B CA 1
ATOM 4754 C C . HIS B 1 284 ? 10.141 25.484 1.729 1 97.06 284 HIS B C 1
ATOM 4756 O O . HIS B 1 284 ? 9.016 25.953 1.94 1 97.06 284 HIS B O 1
ATOM 4762 N N . ARG B 1 285 ? 10.828 24.828 2.602 1 95.81 285 ARG B N 1
ATOM 4763 C CA . ARG B 1 285 ? 10.359 24.75 3.98 1 95.81 285 ARG B CA 1
ATOM 4764 C C . ARG B 1 285 ? 10.445 26.109 4.664 1 95.81 285 ARG B C 1
ATOM 4766 O O . ARG B 1 285 ? 11.492 26.766 4.629 1 95.81 285 ARG B O 1
ATOM 4773 N N . PRO B 1 286 ? 9.344 26.547 5.215 1 97.88 286 PRO B N 1
ATOM 4774 C CA . PRO B 1 286 ? 9.367 27.844 5.887 1 97.88 286 PRO B CA 1
ATOM 4775 C C . PRO B 1 286 ? 9.969 27.781 7.289 1 97.88 286 PRO B C 1
ATOM 4777 O O . PRO B 1 286 ? 9.227 27.812 8.281 1 97.88 286 PRO B O 1
ATOM 4780 N N . LYS B 1 287 ? 11.25 27.812 7.344 1 98.12 287 LYS B N 1
ATOM 4781 C CA . LYS B 1 287 ? 11.938 27.797 8.633 1 98.12 287 LYS B CA 1
ATOM 4782 C C . LYS B 1 287 ? 11.961 29.172 9.273 1 98.12 287 LYS B C 1
ATOM 4784 O O . LYS B 1 287 ? 11.688 30.172 8.609 1 98.12 287 LYS B O 1
ATOM 4789 N N . ARG B 1 288 ? 12.227 29.203 10.562 1 98.44 288 ARG B N 1
ATOM 4790 C CA . ARG B 1 288 ? 12.344 30.453 11.312 1 98.44 288 ARG B CA 1
ATOM 4791 C C . ARG B 1 288 ? 13.352 30.312 12.453 1 98.44 288 ARG B C 1
ATOM 4793 O O . ARG B 1 288 ? 13.305 29.344 13.211 1 98.44 288 ARG B O 1
ATOM 4800 N N . HIS B 1 289 ? 14.242 31.266 12.516 1 97.38 289 HIS B N 1
ATOM 4801 C CA . HIS B 1 289 ? 15.094 31.328 13.695 1 97.38 289 HIS B CA 1
ATOM 4802 C C . HIS B 1 289 ? 14.273 31.531 14.961 1 97.38 289 HIS B C 1
ATOM 4804 O O . HIS B 1 289 ? 13.461 32.469 15.031 1 97.38 289 HIS B O 1
ATOM 4810 N N . GLY B 1 290 ? 14.438 30.609 15.875 1 96.25 290 GLY B N 1
ATOM 4811 C CA . GLY B 1 290 ? 13.664 30.688 17.094 1 96.25 290 GLY B CA 1
ATOM 4812 C C . GLY B 1 290 ? 12.43 29.812 17.094 1 96.25 290 GLY B C 1
ATOM 4813 O O . GLY B 1 290 ? 11.711 29.734 18.094 1 96.25 290 GLY B O 1
ATOM 4814 N N . GLY B 1 291 ? 12.172 29.188 16.016 1 97.31 291 GLY B N 1
ATOM 4815 C CA . GLY B 1 291 ? 11.062 28.234 15.945 1 97.31 291 GLY B CA 1
ATOM 4816 C C . GLY B 1 291 ? 9.758 28.875 15.516 1 97.31 291 GLY B C 1
ATOM 4817 O O . GLY B 1 291 ? 9.75 30.016 15.016 1 97.31 291 GLY B O 1
ATOM 4818 N N . VAL B 1 292 ? 8.695 28.172 15.719 1 98.44 292 VAL B N 1
ATOM 4819 C CA . VAL B 1 292 ? 7.363 28.578 15.289 1 98.44 292 VAL B CA 1
ATOM 4820 C C . VAL B 1 292 ? 6.949 29.859 16.031 1 98.44 292 VAL B C 1
ATOM 4822 O O . VAL B 1 292 ? 7.176 29.984 17.234 1 98.44 292 VAL B O 1
ATOM 4825 N N . ARG B 1 293 ? 6.5 30.812 15.32 1 98.56 293 ARG B N 1
ATOM 4826 C CA . ARG B 1 293 ? 5.848 31.953 15.945 1 98.56 293 ARG B CA 1
ATOM 4827 C C . ARG B 1 293 ? 4.352 31.703 16.109 1 98.56 293 ARG B C 1
ATOM 4829 O O . ARG B 1 293 ? 3.615 31.672 15.117 1 98.56 293 ARG B O 1
ATOM 4836 N N . LEU B 1 294 ? 3.914 31.469 17.266 1 98.62 294 LEU B N 1
ATOM 4837 C CA . LEU B 1 294 ? 2.516 31.25 17.625 1 98.62 294 LEU B CA 1
ATOM 4838 C C . LEU B 1 294 ? 2.096 32.156 18.766 1 98.62 294 LEU B C 1
ATOM 4840 O O . LEU B 1 294 ? 2.221 31.797 19.938 1 98.62 294 LEU B O 1
ATOM 4844 N N . GLU B 1 295 ? 1.61 33.25 18.422 1 98.06 295 GLU B N 1
ATOM 4845 C CA . GLU B 1 295 ? 1.27 34.281 19.406 1 98.06 295 GLU B CA 1
ATOM 4846 C C . GLU B 1 295 ? 0.315 35.312 18.812 1 98.06 295 GLU B C 1
ATOM 4848 O O . GLU B 1 295 ? 0.182 35.438 17.594 1 98.06 295 GLU B O 1
ATOM 4853 N N . GLY B 1 296 ? -0.341 36.031 19.656 1 97.31 296 GLY B N 1
ATOM 4854 C CA . GLY B 1 296 ? -1.178 37.156 19.25 1 97.31 296 GLY B CA 1
ATOM 4855 C C . GLY B 1 296 ? -0.448 38.5 19.281 1 97.31 296 GLY B C 1
ATOM 4856 O O . GLY B 1 296 ? 0.438 38.719 20.125 1 97.31 296 GLY B O 1
ATOM 4857 N N . GLU B 1 297 ? -0.8 39.312 18.375 1 96.81 297 GLU B N 1
ATOM 4858 C CA . GLU B 1 297 ? -0.249 40.656 18.266 1 96.81 297 GLU B CA 1
ATOM 4859 C C . GLU B 1 297 ? -1.338 41.688 17.938 1 96.81 297 GLU B C 1
ATOM 4861 O O . GLU B 1 297 ? -2.152 41.469 17.047 1 96.81 297 GLU B O 1
ATOM 4866 N N . ASN B 1 298 ? -1.323 42.781 18.641 1 95.06 298 ASN B N 1
ATOM 4867 C CA . ASN B 1 298 ? -2.273 43.844 18.312 1 95.06 298 ASN B CA 1
ATOM 4868 C C . ASN B 1 298 ? -1.857 44.594 17.047 1 95.06 298 ASN B C 1
ATOM 4870 O O . ASN B 1 298 ? -0.681 44.938 16.875 1 95.06 298 ASN B O 1
ATOM 4874 N N . SER B 1 299 ? -2.771 44.812 16.188 1 95.5 299 SER B N 1
ATOM 4875 C CA . SER B 1 299 ? -2.553 45.656 15.008 1 95.5 299 SER B CA 1
ATOM 4876 C C . SER B 1 299 ? -2.689 47.125 15.352 1 95.5 299 SER B C 1
ATOM 4878 O O . SER B 1 299 ? -3.521 47.5 16.188 1 95.5 299 SER B O 1
ATOM 4880 N N . PRO B 1 300 ? -1.961 47.969 14.68 1 94.44 300 PRO B N 1
ATOM 4881 C CA . PRO B 1 300 ? -2.158 49.406 14.875 1 94.44 300 PRO B CA 1
ATOM 4882 C C . PRO B 1 300 ? -3.512 49.906 14.352 1 94.44 300 PRO B C 1
ATOM 4884 O O . PRO B 1 300 ? -3.924 51 14.648 1 94.44 300 PRO B O 1
ATOM 4887 N N . HIS B 1 301 ? -4.23 49.094 13.672 1 94.56 301 HIS B N 1
ATOM 4888 C CA . HIS B 1 301 ? -5.5 49.469 13.07 1 94.56 301 HIS B CA 1
ATOM 4889 C C . HIS B 1 301 ? -6.676 48.938 13.891 1 94.56 301 HIS B C 1
ATOM 4891 O O . HIS B 1 301 ? -7.816 48.938 13.422 1 94.56 301 HIS B O 1
ATOM 4897 N N . GLY B 1 302 ? -6.395 48.438 15.094 1 92.12 302 GLY B N 1
ATOM 4898 C CA . GLY B 1 302 ? -7.453 48.156 16.047 1 92.12 302 GLY B CA 1
ATOM 4899 C C . GLY B 1 302 ? -7.824 46.688 16.125 1 92.12 302 GLY B C 1
ATOM 4900 O O . GLY B 1 302 ? -8.547 46.281 17.031 1 92.12 302 GLY B O 1
ATOM 4901 N N . GLY B 1 303 ? -7.289 45.906 15.172 1 94.38 303 GLY B N 1
ATOM 4902 C CA . GLY B 1 303 ? -7.562 44.469 15.195 1 94.38 303 GLY B CA 1
ATOM 4903 C C . GLY B 1 303 ? -6.441 43.656 15.812 1 94.38 303 GLY B C 1
ATOM 4904 O O . GLY B 1 303 ? -5.621 44.188 16.562 1 94.38 303 GLY B O 1
ATOM 4905 N N . VAL B 1 304 ? -6.539 42.344 15.586 1 95.94 304 VAL B N 1
ATOM 4906 C CA . VAL B 1 304 ? -5.562 41.406 16.156 1 95.94 304 VAL B CA 1
ATOM 4907 C C . VAL B 1 304 ? -5.031 40.469 15.07 1 95.94 304 VAL B C 1
ATOM 4909 O O . VAL B 1 304 ? -5.758 40.125 14.141 1 95.94 304 VAL B O 1
ATOM 4912 N N . ILE B 1 305 ? -3.768 40.219 15.203 1 98.19 305 ILE B N 1
ATOM 4913 C CA . ILE B 1 305 ? -3.145 39.188 14.359 1 98.19 305 ILE B CA 1
ATOM 4914 C C . ILE B 1 305 ? -2.664 38.031 15.227 1 98.19 305 ILE B C 1
ATOM 4916 O O . ILE B 1 305 ? -1.936 38.25 16.203 1 98.19 305 ILE B O 1
ATOM 4920 N N . VAL B 1 306 ? -3.141 36.906 14.977 1 98.69 306 VAL B N 1
ATOM 4921 C CA . VAL B 1 306 ? -2.594 35.688 15.555 1 98.69 306 VAL B CA 1
ATOM 4922 C C . VAL B 1 306 ? -1.646 35.031 14.555 1 98.69 306 VAL B C 1
ATOM 4924 O O . VAL B 1 306 ? -2.066 34.594 13.484 1 98.69 306 VAL B O 1
ATOM 4927 N N . HIS B 1 307 ? -0.38 34.906 14.93 1 98.75 307 HIS B N 1
ATOM 4928 C CA . HIS B 1 307 ? 0.623 34.312 14.055 1 98.75 307 HIS B CA 1
ATOM 4929 C C . HIS B 1 307 ? 0.681 32.812 14.258 1 98.75 307 HIS B C 1
ATOM 4931 O O . HIS B 1 307 ? 0.555 32.312 15.383 1 98.75 307 HIS B O 1
ATOM 4937 N N . ASN B 1 308 ? 0.848 32.031 13.227 1 98.81 308 ASN B N 1
ATOM 4938 C CA . ASN B 1 308 ? 1.021 30.578 13.18 1 98.81 308 ASN B CA 1
ATOM 4939 C C . ASN B 1 308 ? 1.843 30.156 11.969 1 98.81 308 ASN B C 1
ATOM 4941 O O . ASN B 1 308 ? 1.298 29.625 11 1 98.81 308 ASN B O 1
ATOM 4945 N N . TYR B 1 309 ? 3.15 30.391 12.039 1 98.62 309 TYR B N 1
ATOM 4946 C CA . TYR B 1 309 ? 4.066 30.062 10.945 1 98.62 309 TYR B CA 1
ATOM 4947 C C . TYR B 1 309 ? 5.453 29.719 11.484 1 98.62 309 TYR B C 1
ATOM 4949 O O . TYR B 1 309 ? 5.715 29.859 12.68 1 98.62 309 TYR B O 1
ATOM 4957 N N . GLY B 1 310 ? 6.289 29.203 10.641 1 98.38 310 GLY B N 1
ATOM 4958 C CA . GLY B 1 310 ? 7.66 28.906 11.016 1 98.38 310 GLY B CA 1
ATOM 4959 C C . GLY B 1 310 ? 7.883 27.438 11.328 1 98.38 310 GLY B C 1
ATOM 4960 O O . GLY B 1 310 ? 8.797 27.078 12.078 1 98.38 310 GLY B O 1
ATOM 4961 N N . HIS B 1 311 ? 7.184 26.531 10.75 1 98.06 311 HIS B N 1
ATOM 4962 C CA . HIS B 1 311 ? 7.184 25.109 11.102 1 98.06 311 HIS B CA 1
ATOM 4963 C C . HIS B 1 311 ? 8.344 24.375 10.43 1 98.06 311 HIS B C 1
ATOM 4965 O O . HIS B 1 311 ? 8.656 23.25 10.789 1 98.06 311 HIS B O 1
ATOM 4971 N N . GLY B 1 312 ? 8.93 25.031 9.406 1 96.69 312 GLY B N 1
ATOM 4972 C CA . GLY B 1 312 ? 9.961 24.328 8.656 1 96.69 312 GLY B CA 1
ATOM 4973 C C . GLY B 1 312 ? 9.461 23.062 7.992 1 96.69 312 GLY B C 1
ATOM 4974 O O . GLY B 1 312 ? 8.461 23.078 7.273 1 96.69 312 GLY B O 1
ATOM 4975 N N . GLY B 1 313 ? 10.102 21.969 8.289 1 95.69 313 GLY B N 1
ATOM 4976 C CA . GLY B 1 313 ? 9.727 20.688 7.707 1 95.69 313 GLY B CA 1
ATOM 4977 C C . GLY B 1 313 ? 8.688 19.953 8.523 1 95.69 313 GLY B C 1
ATOM 4978 O O . GLY B 1 313 ? 8.297 18.828 8.172 1 95.69 313 GLY B O 1
ATOM 4979 N N . SER B 1 314 ? 8.102 20.562 9.531 1 97.62 314 SER B N 1
ATOM 4980 C CA . SER B 1 314 ? 7.227 19.875 10.461 1 97.62 314 SER B CA 1
ATOM 4981 C C . SER B 1 314 ? 5.797 20.406 10.383 1 97.62 314 SER B C 1
ATOM 4983 O O . SER B 1 314 ? 5.043 20.328 11.352 1 97.62 314 SER B O 1
ATOM 4985 N N . GLY B 1 315 ? 5.438 20.953 9.203 1 97.31 315 GLY B N 1
ATOM 4986 C CA . GLY B 1 315 ? 4.102 21.484 9.016 1 97.31 315 GLY B CA 1
ATOM 4987 C C . GLY B 1 315 ? 3.008 20.469 9.289 1 97.31 315 GLY B C 1
ATOM 4988 O O . GLY B 1 315 ? 2.127 20.719 10.117 1 97.31 315 GLY B O 1
ATOM 4989 N N . LEU B 1 316 ? 3.102 19.312 8.68 1 97.62 316 LEU B N 1
ATOM 4990 C CA . LEU B 1 316 ? 2.107 18.266 8.898 1 97.62 316 LEU B CA 1
ATOM 4991 C C . LEU B 1 316 ? 2.199 17.719 10.32 1 97.62 316 LEU B C 1
ATOM 4993 O O . LEU B 1 316 ? 1.181 17.547 10.992 1 97.62 316 LEU B O 1
ATOM 4997 N N . CYS B 1 317 ? 3.373 17.562 10.859 1 97.88 317 CYS B N 1
ATOM 4998 C CA . CYS B 1 317 ? 3.613 16.922 12.156 1 97.88 317 CYS B CA 1
ATOM 4999 C C . CYS B 1 317 ? 2.984 17.734 13.281 1 97.88 317 CYS B C 1
ATOM 5001 O O . CYS B 1 317 ? 2.609 17.172 14.312 1 97.88 317 CYS B O 1
ATOM 5003 N N . CYS B 1 318 ? 2.824 19.016 13.016 1 98.31 318 CYS B N 1
ATOM 5004 C CA . CYS B 1 318 ? 2.338 19.859 14.094 1 98.31 318 CYS B CA 1
ATOM 5005 C C . CYS B 1 318 ? 1.072 20.609 13.68 1 98.31 318 CYS B C 1
ATOM 5007 O O . CYS B 1 318 ? 0.587 21.469 14.406 1 98.31 318 CYS B O 1
ATOM 5009 N N . SER B 1 319 ? 0.517 20.281 12.547 1 98.69 319 SER B N 1
ATOM 5010 C CA . SER B 1 319 ? -0.556 21.062 11.938 1 98.69 319 SER B CA 1
ATOM 5011 C C . SER B 1 319 ? -1.748 21.188 12.883 1 98.69 319 SER B C 1
ATOM 5013 O O . SER B 1 319 ? -2.203 22.297 13.164 1 98.69 319 SER B O 1
ATOM 5015 N N . TRP B 1 320 ? -2.205 20.125 13.461 1 98.88 320 TRP B N 1
ATOM 5016 C CA . TRP B 1 320 ? -3.381 20.156 14.32 1 98.88 320 TRP B CA 1
ATOM 5017 C C . TRP B 1 320 ? -3.025 20.719 15.695 1 98.88 320 TRP B C 1
ATOM 5019 O O . TRP B 1 320 ? -3.799 21.484 16.281 1 98.88 320 TRP B O 1
ATOM 5029 N N . GLY B 1 321 ? -1.859 20.297 16.203 1 98.75 321 GLY B N 1
ATOM 5030 C CA . GLY B 1 321 ? -1.438 20.844 17.484 1 98.75 321 GLY B CA 1
ATOM 5031 C C . GLY B 1 321 ? -1.371 22.359 17.5 1 98.75 321 GLY B C 1
ATOM 5032 O O . GLY B 1 321 ? -1.899 23 18.406 1 98.75 321 GLY B O 1
ATOM 5033 N N . THR B 1 322 ? -0.754 22.938 16.5 1 98.81 322 THR B N 1
ATOM 5034 C CA . THR B 1 322 ? -0.627 24.391 16.469 1 98.81 322 THR B CA 1
ATOM 5035 C C . THR B 1 322 ? -1.953 25.047 16.078 1 98.81 322 THR B C 1
ATOM 5037 O O . THR B 1 322 ? -2.229 26.188 16.469 1 98.81 322 THR B O 1
ATOM 5040 N N . ALA B 1 323 ? -2.793 24.328 15.328 1 98.94 323 ALA B N 1
ATOM 5041 C CA . ALA B 1 323 ? -4.129 24.828 15.016 1 98.94 323 ALA B CA 1
ATOM 5042 C C . ALA B 1 323 ? -4.957 25 16.281 1 98.94 323 ALA B C 1
ATOM 5044 O O . ALA B 1 323 ? -5.656 26 16.453 1 98.94 323 ALA B O 1
ATOM 5045 N N . VAL B 1 324 ? -4.875 24.016 17.156 1 98.81 324 VAL B N 1
ATOM 5046 C CA . VAL B 1 324 ? -5.586 24.094 18.422 1 98.81 324 VAL B CA 1
ATOM 5047 C C . VAL B 1 324 ? -5.098 25.297 19.234 1 98.81 324 VAL B C 1
ATOM 5049 O O . VAL B 1 324 ? -5.902 26.047 19.781 1 98.81 324 VAL B O 1
ATOM 5052 N N . ALA B 1 325 ? -3.805 25.438 19.297 1 98.69 325 ALA B N 1
ATOM 5053 C CA . ALA B 1 325 ? -3.221 26.547 20.031 1 98.69 325 ALA B CA 1
ATOM 5054 C C . ALA B 1 325 ? -3.637 27.891 19.438 1 98.69 325 ALA B C 1
ATOM 5056 O O . ALA B 1 325 ? -3.998 28.812 20.156 1 98.69 325 ALA B O 1
ATOM 5057 N N . ALA B 1 326 ? -3.588 28.016 18.125 1 98.81 326 ALA B N 1
ATOM 5058 C CA . ALA B 1 326 ? -3.986 29.234 17.438 1 98.81 326 ALA B CA 1
ATOM 5059 C C . ALA B 1 326 ? -5.465 29.531 17.656 1 98.81 326 ALA B C 1
ATOM 5061 O O . ALA B 1 326 ? -5.848 30.688 17.891 1 98.81 326 ALA B O 1
ATOM 5062 N N . SER B 1 327 ? -6.266 28.5 17.562 1 98.75 327 SER B N 1
ATOM 5063 C CA . SER B 1 327 ? -7.699 28.656 17.781 1 98.75 327 SER B CA 1
ATOM 5064 C C . SER B 1 327 ? -7.992 29.203 19.172 1 98.75 327 SER B C 1
ATOM 5066 O O . SER B 1 327 ? -8.852 30.062 19.344 1 98.75 327 SER B O 1
ATOM 5068 N N . LYS B 1 328 ? -7.301 28.672 20.172 1 98.25 328 LYS B N 1
ATOM 5069 C CA . LYS B 1 328 ? -7.469 29.156 21.547 1 98.25 328 LYS B CA 1
ATOM 5070 C C . LYS B 1 328 ? -7.176 30.641 21.641 1 98.25 328 LYS B C 1
ATOM 5072 O O . LYS B 1 328 ? -7.887 31.375 22.328 1 98.25 328 LYS B O 1
ATOM 5077 N N . LEU B 1 329 ? -6.133 31.078 21 1 98.06 329 LEU B N 1
ATOM 5078 C CA . LEU B 1 329 ? -5.77 32.5 21 1 98.06 329 LEU B CA 1
ATOM 5079 C C . LEU B 1 329 ? -6.863 33.344 20.344 1 98.06 329 LEU B C 1
ATOM 5081 O O . LEU B 1 329 ? -7.23 34.406 20.859 1 98.06 329 LEU B O 1
ATOM 5085 N N . VAL B 1 330 ? -7.371 32.844 19.219 1 97.88 330 VAL B N 1
ATOM 5086 C CA . VAL B 1 330 ? -8.43 33.562 18.5 1 97.88 330 VAL B CA 1
ATOM 5087 C C . VAL B 1 330 ? -9.664 33.688 19.375 1 97.88 330 VAL B C 1
ATOM 5089 O O . VAL B 1 330 ? -10.227 34.781 19.516 1 97.88 330 VAL B O 1
ATOM 5092 N N . LEU B 1 331 ? -10.023 32.625 20 1 96.81 331 LEU B N 1
ATOM 5093 C CA . LEU B 1 331 ? -11.227 32.594 20.828 1 96.81 331 LEU B CA 1
ATOM 5094 C C . LEU B 1 331 ? -11.062 33.5 22.047 1 96.81 331 LEU B C 1
ATOM 5096 O O . LEU B 1 331 ? -12.031 34.156 22.469 1 96.81 331 LEU B O 1
ATOM 5100 N N . ALA B 1 332 ? -9.883 33.531 22.609 1 95.06 332 ALA B N 1
ATOM 5101 C CA . ALA B 1 332 ? -9.625 34.438 23.719 1 95.06 332 ALA B CA 1
ATOM 5102 C C . ALA B 1 332 ? -9.844 35.906 23.312 1 95.06 332 ALA B C 1
ATOM 5104 O O . ALA B 1 332 ? -10.367 36.688 24.094 1 95.06 332 ALA B O 1
ATOM 5105 N N . HIS B 1 333 ? -9.508 36.219 22.109 1 91.81 333 HIS B N 1
ATOM 5106 C CA . HIS B 1 333 ? -9.656 37.594 21.609 1 91.81 333 HIS B CA 1
ATOM 5107 C C . HIS B 1 333 ? -11.109 37.875 21.25 1 91.81 333 HIS B C 1
ATOM 5109 O O . HIS B 1 333 ? -11.555 39.031 21.344 1 91.81 333 HIS B O 1
ATOM 5115 N N . MET B 1 334 ? -11.773 36.875 20.812 1 90.38 334 MET B N 1
ATOM 5116 C CA . MET B 1 334 ? -13.18 37.062 20.469 1 90.38 334 MET B CA 1
ATOM 5117 C C . MET B 1 334 ? -14.016 37.312 21.703 1 90.38 334 MET B C 1
ATOM 5119 O O . MET B 1 334 ? -15.047 38 21.641 1 90.38 334 MET B O 1
ATOM 5123 N N . ARG B 1 335 ? -13.703 36.688 22.859 1 84.88 335 ARG B N 1
ATOM 5124 C CA . ARG B 1 335 ? -14.445 36.875 24.109 1 84.88 335 ARG B CA 1
ATOM 5125 C C . ARG B 1 335 ? -14.141 38.219 24.766 1 84.88 335 ARG B C 1
ATOM 5127 O O . ARG B 1 335 ? -14.945 38.719 25.531 1 84.88 335 ARG B O 1
ATOM 5134 N N . GLN B 1 336 ? -12.953 38.781 24.672 1 69.81 336 GLN B N 1
ATOM 5135 C CA . GLN B 1 336 ? -12.602 40.062 25.297 1 69.81 336 GLN B CA 1
ATOM 5136 C C . GLN B 1 336 ? -13.047 41.219 24.406 1 69.81 336 GLN B C 1
ATOM 5138 O O . GLN B 1 336 ? -12.352 41.594 23.469 1 69.81 336 GLN B O 1
ATOM 5143 N N . PRO B 1 337 ? -14.266 41.562 24.391 1 53.72 337 PRO B N 1
ATOM 5144 C CA . PRO B 1 337 ? -14.664 42.75 23.594 1 53.72 337 PRO B CA 1
ATOM 5145 C C . PRO B 1 337 ? -13.758 43.938 23.828 1 53.72 337 PRO B C 1
ATOM 5147 O O . PRO B 1 337 ? -13.18 44.094 24.906 1 53.72 337 PRO B O 1
ATOM 5150 N N . SER B 1 338 ? -12.93 44.375 22.703 1 47.34 338 SER B N 1
ATOM 5151 C CA . SER B 1 338 ? -12.109 45.594 22.781 1 47.34 338 SER B CA 1
ATOM 5152 C C . SER B 1 338 ? -12.719 46.625 23.734 1 47.34 338 SER B C 1
ATOM 5154 O O . SER B 1 338 ? -13.914 46.875 23.672 1 47.34 338 SER B O 1
ATOM 5156 N N . LYS B 1 339 ? -12.188 46.75 24.938 1 44.91 339 LYS B N 1
ATOM 5157 C CA . LYS B 1 339 ? -12.461 47.906 25.766 1 44.91 339 LYS B CA 1
ATOM 5158 C C . LYS B 1 339 ? -12.25 49.219 24.984 1 44.91 339 LYS B C 1
ATOM 5160 O O . LYS B 1 339 ? -11.758 50.188 25.547 1 44.91 339 LYS B O 1
ATOM 5165 N N . LEU B 1 340 ? -12.406 49.375 23.656 1 35.28 340 LEU B N 1
ATOM 5166 C CA . LEU B 1 340 ? -12.469 50.812 23.406 1 35.28 340 LEU B CA 1
ATOM 5167 C C . LEU B 1 340 ? -13.828 51.375 23.797 1 35.28 340 LEU B C 1
ATOM 5169 O O . LEU B 1 340 ? -14.859 50.719 23.594 1 35.28 340 LEU B O 1
#

Secondary structure (DSSP, 8-state):
-PPEEEEE--SHHHHHHHHHHHHTT--GGGEEEEESS-GGGSGGGT---B--SS-TT-TT-TTHHHHHHHHHHHHHHHHHH-GGG-EEEEEEEEEESSPPPP-HHHHHH-TT-EEES-GGGGHHHHHHTT-TT--TT--EEEEEEEEEE-HHHHHHHHHHHHHHTT-EEEE---S-HHHHSBTTEEEEE--GGGGGGT-TTEEEEEEEEEEEE-TT--SEEEETTT--EEEE-TTSEEEEE---EET-------HHHHHHHHHHHHHH-GGGGGPPEEEEEEEEEEEETTS-EEEEEE-TTB-EEEEEE--GGGHHHHHHHHHHHHHHHHHHHHHS----/-PPEEEEE--SHHHHHHHHHHHHTT--GGGEEEEESS-GGGSGGGT---B--SS-TT-TT-TTHHHHHHHHHHHHHHHHHH-GGG-EEEEEEEEEESSPPPP-HHHHHH-TT-EEES-GGGGHHHHHHTT-TT--TT--EEEEEEEEEE-HHHHHHHHHHHHHHTT-EEEE---S-HHHHSBTTEEEEE--GGGGGGT-TTEEEEEEEEEEEE-TT--SEEEETTT--EEEE-TTSEEEEE---EET-------HHHHHHHHHHHHHH-GGGGGPPEEEEEEEEEEEETTS-EEEEEE-TTB-EEEEEE--GGGHHHHHHHHHHHHHHHHHHHHHS----

Organism: NCBI:txid74557

pLDDT: mean 93.18, std 8.35, range [35.03, 98.94]

Solvent-accessible surface area (backbone atoms only — not comparable to full-atom values): 34037 Å² total; per-residue (Å²): 127,84,58,34,38,38,30,33,19,34,31,60,46,17,49,40,26,54,48,42,32,41,74,73,65,47,58,34,89,36,38,35,35,35,14,65,50,52,45,85,70,28,49,51,46,70,41,77,38,61,44,50,61,68,44,57,89,38,80,66,32,90,55,39,60,58,19,26,52,48,18,51,55,51,50,53,48,40,30,58,77,36,55,81,37,33,41,45,43,26,51,30,36,39,36,19,66,52,89,70,78,81,58,61,60,34,54,72,71,31,90,61,43,46,74,46,62,55,65,79,82,38,46,69,61,28,36,54,27,40,44,66,59,52,43,82,71,44,38,25,40,36,36,32,68,28,46,30,37,42,30,83,39,27,52,58,41,54,52,48,55,34,46,75,60,55,32,49,77,43,82,42,76,75,92,52,68,49,76,63,7,21,70,52,21,37,27,35,42,21,47,41,58,67,41,29,83,84,35,79,50,36,42,34,28,24,31,52,39,39,34,26,52,39,43,56,39,52,32,29,40,36,33,71,76,80,53,29,33,36,43,47,46,52,63,12,34,28,39,33,25,59,52,80,37,73,72,38,87,70,74,77,82,52,69,68,58,53,51,50,38,53,52,53,45,23,62,43,38,51,82,52,68,78,38,52,76,74,46,76,50,58,38,54,27,18,25,27,70,73,28,56,45,73,48,76,43,78,27,96,52,63,14,31,35,35,37,50,30,22,46,28,80,22,44,68,23,26,20,50,23,50,14,52,54,48,35,51,55,52,51,54,54,67,69,49,65,75,87,118,128,84,58,34,36,38,30,33,19,35,30,60,45,19,49,41,25,54,49,42,32,43,74,73,64,47,58,32,88,36,38,36,34,33,14,64,50,51,45,85,71,29,48,49,44,69,43,76,40,63,44,49,61,70,43,57,88,38,80,67,32,90,55,41,58,59,20,27,52,46,17,52,55,49,51,52,48,38,31,59,76,36,55,82,36,33,41,45,44,26,49,31,37,39,37,19,64,52,89,70,77,80,57,60,61,33,54,73,71,32,92,62,43,46,74,48,58,57,65,78,82,38,46,68,61,29,36,52,26,40,46,66,58,51,44,81,71,46,37,24,38,36,34,32,68,28,48,30,38,43,31,82,38,28,53,57,42,52,52,50,55,34,47,77,58,55,31,49,77,45,81,42,75,76,93,50,70,46,75,65,6,20,69,52,21,36,28,35,42,22,45,41,57,67,42,30,83,83,36,78,51,36,40,34,28,24,30,50,38,38,33,27,53,38,43,54,39,52,31,30,40,36,32,72,76,81,52,29,33,36,41,47,46,51,65,12,35,27,41,33,24,59,50,78,36,73,73,37,90,71,75,77,81,50,69,69,57,54,51,50,36,52,51,52,45,24,62,43,39,52,82,52,65,78,38,52,78,75,47,75,51,59,38,54,27,17,26,27,69,73,27,55,45,72,49,77,42,78,27,95,50,63,14,32,34,34,36,50,31,22,46,29,80,20,44,67,24,27,19,51,23,50,12,52,54,49,36,52,55,52,50,55,54,67,69,51,68,75,87,119

Radius of gyration: 29.32 Å; Cα contacts (8 Å, |Δi|>4): 1606; chains: 2; bounding box: 53×100×57 Å

Sequence (680 aa):
MKSHVVVVGAGVIGLTTALQLSMDGVPADRITIVAKDLSEATVSSVSAALWETPPYEMEADTNAIEWCAATLHKLTELQRDHPEAGIHTVPSFTVSEKKLKPNVDAKNTCTSYQAWESPSKLNATLRRAGVPELSDVFRYFESYDAPIASMNVYMPWLNAQLAERGIKVIQKEIPDLYTLAKSNVIVVNCTGLASHKIDPKVYPCKGQIVVINAPWVRAAILDMDSGAYMIPRTNGTLICGGTSENNKWDFNVEDHVTEQIMKKCSNIVPSITKAPILAVKVGHRPKRHGGVRLEGENSPHGGVIVHNYGHGGSGLCCSWGTAVAASKLVLAHMRQPSKLMKSHVVVVGAGVIGLTTALQLSMDGVPADRITIVAKDLSEATVSSVSAALWETPPYEMEADTNAIEWCAATLHKLTELQRDHPEAGIHTVPSFTVSEKKLKPNVDAKNTCTSYQAWESPSKLNATLRRAGVPELSDVFRYFESYDAPIASMNVYMPWLNAQLAERGIKVIQKEIPDLYTLAKSNVIVVNCTGLASHKIDPKVYPCKGQIVVINAPWVRAAILDMDSGAYMIPRTNGTLICGGTSENNKWDFNVEDHVTEQIMKKCSNIVPSITKAPILAVKVGHRPKRHGGVRLEGENSPHGGVIVHNYGHGGSGLCCSWGTAVAASKLVLAHMRQPSKL